Protein AF-0000000083156275 (afdb_homodimer)

Structure (mmCIF, N/CA/C/O backbone):
data_AF-0000000083156275-model_v1
#
loop_
_entity.id
_entity.type
_entity.pdbx_description
1 polymer 'Alpha/Beta hydrolase protein'
#
loop_
_atom_site.group_PDB
_atom_site.id
_atom_site.type_symbol
_atom_site.label_atom_id
_atom_site.label_alt_id
_atom_site.label_comp_id
_atom_site.label_asym_id
_atom_site.label_entity_id
_atom_site.label_seq_id
_atom_site.pdbx_PDB_ins_code
_atom_site.Cartn_x
_atom_site.Cartn_y
_atom_site.Cartn_z
_atom_site.occupancy
_atom_site.B_iso_or_equiv
_atom_site.auth_seq_id
_atom_site.auth_comp_id
_atom_site.auth_asym_id
_atom_site.auth_atom_id
_atom_site.pdbx_PDB_model_num
ATOM 1 N N . MET A 1 1 ? 0.358 -4.773 -23.562 1 89.56 1 MET A N 1
ATOM 2 C CA . MET A 1 1 ? 0.728 -6.105 -23.078 1 89.56 1 MET A CA 1
ATOM 3 C C . MET A 1 1 ? 0.754 -7.105 -24.234 1 89.56 1 MET A C 1
ATOM 5 O O . MET A 1 1 ? -0.113 -7.074 -25.109 1 89.56 1 MET A O 1
ATOM 9 N N . HIS A 1 2 ? 1.818 -7.973 -24.312 1 93.94 2 HIS A N 1
ATOM 10 C CA . HIS A 1 2 ? 1.884 -9.023 -25.312 1 93.94 2 HIS A CA 1
ATOM 11 C C . HIS A 1 2 ? 2.283 -10.359 -24.703 1 93.94 2 HIS A C 1
ATOM 13 O O . HIS A 1 2 ? 2.834 -10.398 -23.594 1 93.94 2 HIS A O 1
ATOM 19 N N . GLN A 1 3 ? 1.99 -11.406 -25.453 1 97.81 3 GLN A N 1
ATOM 20 C CA . GLN A 1 3 ? 2.373 -12.75 -25.031 1 97.81 3 GLN A CA 1
ATOM 21 C C . GLN A 1 3 ? 3.822 -13.055 -25.406 1 97.81 3 GLN A C 1
ATOM 23 O O . GLN A 1 3 ? 4.348 -12.5 -26.375 1 97.81 3 GLN A O 1
ATOM 28 N N . PHE A 1 4 ? 4.473 -13.836 -24.609 1 98.31 4 PHE A N 1
ATOM 29 C CA . PHE A 1 4 ? 5.844 -14.219 -24.922 1 98.31 4 PHE A CA 1
ATOM 30 C C . PHE A 1 4 ? 6.023 -15.727 -24.781 1 98.31 4 PHE A C 1
ATOM 32 O O . PHE A 1 4 ? 5.188 -16.406 -24.188 1 98.31 4 PHE A O 1
ATOM 39 N N . SER A 1 5 ? 6.992 -16.266 -25.422 1 98.56 5 SER A N 1
ATOM 40 C CA . SER A 1 5 ? 7.531 -17.609 -25.281 1 98.56 5 SER A CA 1
ATOM 41 C C . SER A 1 5 ? 9.047 -17.578 -25.109 1 98.56 5 SER A C 1
ATOM 43 O O . SER A 1 5 ? 9.758 -17.031 -25.953 1 98.56 5 SER A O 1
ATOM 45 N N . LEU A 1 6 ? 9.508 -18.094 -24.062 1 98.5 6 LEU A N 1
ATOM 46 C CA . LEU A 1 6 ? 10.922 -18.062 -23.703 1 98.5 6 LEU A CA 1
ATOM 47 C C . LEU A 1 6 ? 11.484 -19.469 -23.562 1 98.5 6 LEU A C 1
ATOM 49 O O . LEU A 1 6 ? 10.906 -20.312 -22.875 1 98.5 6 LEU A O 1
ATOM 53 N N . GLY A 1 7 ? 12.539 -19.75 -24.266 1 98.5 7 GLY A N 1
ATOM 54 C CA . GLY A 1 7 ? 13.234 -21.016 -24.078 1 98.5 7 GLY A CA 1
ATOM 55 C C . GLY A 1 7 ? 14.023 -21.094 -22.781 1 98.5 7 GLY A C 1
ATOM 56 O O . GLY A 1 7 ? 14.703 -20.125 -22.406 1 98.5 7 GLY A O 1
ATOM 57 N N . LEU A 1 8 ? 13.875 -22.156 -22.109 1 98 8 LEU A N 1
ATOM 58 C CA . LEU A 1 8 ? 14.602 -22.375 -20.875 1 98 8 LEU A CA 1
ATOM 59 C C . LEU A 1 8 ? 15.664 -23.453 -21.047 1 98 8 LEU A C 1
ATOM 61 O O . LEU A 1 8 ? 15.672 -24.172 -22.047 1 98 8 LEU A O 1
ATOM 65 N N . GLU A 1 9 ? 16.578 -23.469 -20.047 1 92.69 9 GLU A N 1
ATOM 66 C CA . GLU A 1 9 ? 17.578 -24.531 -20.016 1 92.69 9 GLU A CA 1
ATOM 67 C C . GLU A 1 9 ? 16.906 -25.906 -20.031 1 92.69 9 GLU A C 1
ATOM 69 O O . GLU A 1 9 ? 15.875 -26.109 -19.375 1 92.69 9 GLU A O 1
ATOM 74 N N . GLY A 1 10 ? 17.453 -26.859 -20.781 1 91.88 10 GLY A N 1
ATOM 75 C CA . GLY A 1 10 ? 16.938 -28.219 -20.844 1 91.88 10 GLY A CA 1
ATOM 76 C C . GLY A 1 10 ? 15.844 -28.406 -21.875 1 91.88 10 GLY A C 1
ATOM 77 O O . GLY A 1 10 ? 15.102 -29.391 -21.828 1 91.88 10 GLY A O 1
ATOM 78 N N . GLY A 1 11 ? 15.609 -27.438 -22.703 1 94.12 11 GLY A N 1
ATOM 79 C CA . GLY A 1 11 ? 14.656 -27.547 -23.797 1 94.12 11 GLY A CA 1
ATOM 80 C C . GLY A 1 11 ? 13.227 -27.266 -23.391 1 94.12 11 GLY A C 1
ATOM 81 O O . GLY A 1 11 ? 12.289 -27.578 -24.125 1 94.12 11 GLY A O 1
ATOM 82 N N . ARG A 1 12 ? 13.047 -26.703 -22.234 1 97.19 12 ARG A N 1
ATOM 83 C CA . ARG A 1 12 ? 11.719 -26.344 -21.75 1 97.19 12 ARG A CA 1
ATOM 84 C C . ARG A 1 12 ? 11.336 -24.938 -22.188 1 97.19 12 ARG A C 1
ATOM 86 O O . ARG A 1 12 ? 12.18 -24.172 -22.656 1 97.19 12 ARG A O 1
ATOM 93 N N . LYS A 1 13 ? 10.047 -24.75 -22.141 1 98.44 13 LYS A N 1
ATOM 94 C CA . LYS A 1 13 ? 9.508 -23.469 -22.578 1 98.44 13 LYS A CA 1
ATOM 95 C C . LYS A 1 13 ? 8.695 -22.797 -21.469 1 98.44 13 LYS A C 1
ATOM 97 O O . LYS A 1 13 ? 8.039 -23.484 -20.688 1 98.44 13 LYS A O 1
ATOM 102 N N . LEU A 1 14 ? 8.766 -21.469 -21.438 1 98.81 14 LEU A N 1
ATOM 103 C CA . LEU A 1 14 ? 7.949 -20.656 -20.547 1 98.81 14 LEU A CA 1
ATOM 104 C C . LEU A 1 14 ? 7.137 -19.641 -21.344 1 98.81 14 LEU A C 1
ATOM 106 O O . LEU A 1 14 ? 7.695 -18.875 -22.141 1 98.81 14 LEU A O 1
ATOM 110 N N . THR A 1 15 ? 5.863 -19.641 -21.125 1 98.88 15 THR A N 1
ATOM 111 C CA . THR A 1 15 ? 5.008 -18.656 -21.766 1 98.88 15 THR A CA 1
ATOM 112 C C . THR A 1 15 ? 4.402 -17.703 -20.734 1 98.88 15 THR A C 1
ATOM 114 O O . THR A 1 15 ? 4.488 -17.953 -19.531 1 98.88 15 THR A O 1
ATOM 117 N N . GLY A 1 16 ? 3.859 -16.641 -21.172 1 98.81 16 GLY A N 1
ATOM 118 C CA . GLY A 1 16 ? 3.225 -15.664 -20.297 1 98.81 16 GLY A CA 1
ATOM 119 C C . GLY A 1 16 ? 2.875 -14.375 -21.031 1 98.81 16 GLY A C 1
ATOM 120 O O . GLY A 1 16 ? 2.705 -14.367 -22.25 1 98.81 16 GLY A O 1
ATOM 121 N N . ARG A 1 17 ? 2.615 -13.398 -20.25 1 98.75 17 ARG A N 1
ATOM 122 C CA . ARG A 1 17 ? 2.295 -12.055 -20.719 1 98.75 17 ARG A CA 1
ATOM 123 C C . ARG A 1 17 ? 3.324 -11.047 -20.234 1 98.75 17 ARG A C 1
ATOM 125 O O . ARG A 1 17 ? 3.84 -11.172 -19.125 1 98.75 17 ARG A O 1
ATOM 132 N N . LEU A 1 18 ? 3.613 -10.055 -21.125 1 98.5 18 LEU A N 1
ATOM 133 C CA . LEU A 1 18 ? 4.66 -9.078 -20.844 1 98.5 18 LEU A CA 1
ATOM 134 C C . LEU A 1 18 ? 4.23 -7.676 -21.266 1 98.5 18 LEU A C 1
ATOM 136 O O . LEU A 1 18 ? 3.613 -7.504 -22.328 1 98.5 18 LEU A O 1
ATOM 140 N N . SER A 1 19 ? 4.48 -6.715 -20.438 1 98.19 19 SER A N 1
ATOM 141 C CA . SER A 1 19 ? 4.398 -5.305 -20.797 1 98.19 19 SER A CA 1
ATOM 142 C C . SER A 1 19 ? 5.625 -4.539 -20.312 1 98.19 19 SER A C 1
ATOM 144 O O . SER A 1 19 ? 5.902 -4.496 -19.125 1 98.19 19 SER A O 1
ATOM 146 N N . ILE A 1 20 ? 6.367 -3.992 -21.203 1 96.62 20 ILE A N 1
ATOM 147 C CA . ILE A 1 20 ? 7.461 -3.066 -20.922 1 96.62 20 ILE A CA 1
ATOM 148 C C . ILE A 1 20 ? 7.109 -1.678 -21.453 1 96.62 20 ILE A C 1
ATOM 150 O O . ILE A 1 20 ? 7.051 -1.465 -22.672 1 96.62 20 ILE A O 1
ATOM 154 N N . PRO A 1 21 ? 6.828 -0.813 -20.5 1 92.75 21 PRO A N 1
ATOM 155 C CA . PRO A 1 21 ? 6.445 0.525 -20.953 1 92.75 21 PRO A CA 1
ATOM 156 C C . PRO A 1 21 ? 7.547 1.207 -21.766 1 92.75 21 PRO A C 1
ATOM 158 O O . PRO A 1 21 ? 8.734 0.97 -21.531 1 92.75 21 PRO A O 1
ATOM 161 N N . ASN A 1 22 ? 7.051 1.951 -22.766 1 82.31 22 ASN A N 1
ATOM 162 C CA . ASN A 1 22 ? 8 2.73 -23.547 1 82.31 22 ASN A CA 1
ATOM 163 C C . ASN A 1 22 ? 8.633 3.842 -22.719 1 82.31 22 ASN A C 1
ATOM 165 O O . ASN A 1 22 ? 7.969 4.449 -21.875 1 82.31 22 ASN A O 1
ATOM 169 N N . LYS A 1 23 ? 9.883 3.816 -22.625 1 64.69 23 LYS A N 1
ATOM 170 C CA . LYS A 1 23 ? 10.531 4.879 -21.859 1 64.69 23 LYS A CA 1
ATOM 171 C C . LYS A 1 23 ? 10.062 6.254 -22.328 1 64.69 23 LYS A C 1
ATOM 173 O O . LYS A 1 23 ? 10.023 6.531 -23.531 1 64.69 23 LYS A O 1
ATOM 178 N N . PRO A 1 24 ? 9.344 6.949 -21.359 1 56 24 PRO A N 1
ATOM 179 C CA . PRO A 1 24 ? 9.023 8.305 -21.812 1 56 24 PRO A CA 1
ATOM 180 C C . PRO A 1 24 ? 10.25 9.062 -22.344 1 56 24 PRO A C 1
ATOM 182 O O . PRO A 1 24 ? 11.375 8.797 -21.906 1 56 24 PRO A O 1
ATOM 185 N N . GLN A 1 25 ? 10.133 9.648 -23.625 1 45.44 25 GLN A N 1
ATOM 186 C CA . GLN A 1 25 ? 11.172 10.484 -24.203 1 45.44 25 GLN A CA 1
ATOM 187 C C . GLN A 1 25 ? 11.789 11.406 -23.156 1 45.44 25 GLN A C 1
ATOM 189 O O . GLN A 1 25 ? 12.859 11.977 -23.375 1 45.44 25 GLN A O 1
ATOM 194 N N . ILE A 1 26 ? 10.891 12.07 -22.438 1 42.72 26 ILE A N 1
ATOM 195 C CA . ILE A 1 26 ? 11.461 13.078 -21.547 1 42.72 26 ILE A CA 1
ATOM 196 C C . ILE A 1 26 ? 12.242 12.391 -20.438 1 42.72 26 ILE A C 1
ATOM 198 O O . ILE A 1 26 ? 11.789 11.391 -19.875 1 42.72 26 ILE A O 1
ATOM 202 N N . SER A 1 27 ? 13.492 12.609 -20.438 1 42.56 27 SER A N 1
ATOM 203 C CA . SER A 1 27 ? 14.523 12.219 -19.469 1 42.56 27 SER A CA 1
ATOM 204 C C . SER A 1 27 ? 13.961 12.164 -18.062 1 42.56 27 SER A C 1
ATOM 206 O O . SER A 1 27 ? 14.438 12.875 -17.172 1 42.56 27 SER A O 1
ATOM 208 N N . VAL A 1 28 ? 12.68 12.305 -17.953 1 43 28 VAL A N 1
ATOM 209 C CA . VAL A 1 28 ? 12.375 12.398 -16.531 1 43 28 VAL A CA 1
ATOM 210 C C . VAL A 1 28 ? 13.07 11.273 -15.773 1 43 28 VAL A C 1
ATOM 212 O O . VAL A 1 28 ? 13.484 10.281 -16.375 1 43 28 VAL A O 1
ATOM 215 N N . SER A 1 29 ? 12.703 11.094 -14.375 1 50.78 29 SER A N 1
ATOM 216 C CA . SER A 1 29 ? 13.406 10.664 -13.164 1 50.78 29 SER A CA 1
ATOM 217 C C . SER A 1 29 ? 13.711 9.172 -13.203 1 50.78 29 SER A C 1
ATOM 219 O O . SER A 1 29 ? 12.852 8.367 -13.57 1 50.78 29 SER A O 1
ATOM 221 N N . SER A 1 30 ? 14.945 8.828 -13.641 1 68.62 30 SER A N 1
ATOM 222 C CA . SER A 1 30 ? 15.945 7.773 -13.531 1 68.62 30 SER A CA 1
ATOM 223 C C . SER A 1 30 ? 15.789 6.988 -12.234 1 68.62 30 SER A C 1
ATOM 225 O O . SER A 1 30 ? 16.766 6.457 -11.703 1 68.62 30 SER A O 1
ATOM 227 N N . LEU A 1 31 ? 14.586 7.059 -11.703 1 85.75 31 LEU A N 1
ATOM 228 C CA . LEU A 1 31 ? 14.523 6.285 -10.461 1 85.75 31 LEU A CA 1
ATOM 229 C C . LEU A 1 31 ? 14.453 4.793 -10.766 1 85.75 31 LEU A C 1
ATOM 231 O O . LEU A 1 31 ? 13.867 4.383 -11.766 1 85.75 31 LEU A O 1
ATOM 235 N N . PRO A 1 32 ? 15.117 4.062 -9.992 1 93.62 32 PRO A N 1
ATOM 236 C CA . PRO A 1 32 ? 15.078 2.611 -10.188 1 93.62 32 PRO A CA 1
ATOM 237 C C . PRO A 1 32 ? 13.656 2.051 -10.164 1 93.62 32 PRO A C 1
ATOM 239 O O . PRO A 1 32 ? 12.828 2.5 -9.375 1 93.62 32 PRO A O 1
ATOM 242 N N . LEU A 1 33 ? 13.406 1.181 -11.109 1 94.5 33 LEU A N 1
ATOM 243 C CA . LEU A 1 33 ? 12.094 0.558 -11.195 1 94.5 33 LEU A CA 1
ATOM 244 C C . LEU A 1 33 ? 12.203 -0.958 -11.086 1 94.5 33 LEU A C 1
ATOM 246 O O . LEU A 1 33 ? 13.219 -1.543 -11.461 1 94.5 33 LEU A O 1
ATOM 250 N N . PRO A 1 34 ? 11.18 -1.576 -10.555 1 98 34 PRO A N 1
ATOM 251 C CA . PRO A 1 34 ? 11.148 -3.039 -10.469 1 98 34 PRO A CA 1
ATOM 252 C C . PRO A 1 34 ? 10.625 -3.691 -11.75 1 98 34 PRO A C 1
ATOM 254 O O . PRO A 1 34 ? 9.82 -3.094 -12.469 1 98 34 PRO A O 1
ATOM 257 N N . LEU A 1 35 ? 11.141 -4.871 -12.039 1 98.75 35 LEU A N 1
ATOM 258 C CA . LEU A 1 35 ? 10.414 -5.828 -12.867 1 98.75 35 LEU A CA 1
ATOM 259 C C . LEU A 1 35 ? 9.5 -6.703 -12.016 1 98.75 35 LEU A C 1
ATOM 261 O O . LEU A 1 35 ? 9.984 -7.48 -11.188 1 98.75 35 LEU A O 1
ATOM 265 N N . VAL A 1 36 ? 8.211 -6.59 -12.188 1 98.94 36 VAL A N 1
ATOM 266 C CA . VAL A 1 36 ? 7.266 -7.34 -11.375 1 98.94 36 VAL A CA 1
ATOM 267 C C . VAL A 1 36 ? 6.902 -8.648 -12.07 1 98.94 36 VAL A C 1
ATOM 269 O O . VAL A 1 36 ? 6.441 -8.641 -13.219 1 98.94 36 VAL A O 1
ATOM 272 N N . ILE A 1 37 ? 7.18 -9.742 -11.375 1 99 37 ILE A N 1
ATOM 273 C CA . ILE A 1 37 ? 6.848 -11.07 -11.883 1 99 37 ILE A CA 1
ATOM 274 C C . ILE A 1 37 ? 5.586 -11.586 -11.188 1 99 37 ILE A C 1
ATOM 276 O O . ILE A 1 37 ? 5.605 -11.883 -9.992 1 99 37 ILE A O 1
ATOM 280 N N . CYS A 1 38 ? 4.531 -11.75 -11.992 1 98.94 38 CYS A N 1
ATOM 281 C CA . CYS A 1 38 ? 3.26 -12.227 -11.469 1 98.94 38 CYS A CA 1
ATOM 282 C C . CYS A 1 38 ? 3.131 -13.742 -11.633 1 98.94 38 CYS A C 1
ATOM 284 O O . CYS A 1 38 ? 3.338 -14.273 -12.719 1 98.94 38 CYS A O 1
ATOM 286 N N . ILE A 1 39 ? 2.811 -14.383 -10.5 1 98.94 39 ILE A N 1
ATOM 287 C CA . ILE A 1 39 ? 2.676 -15.836 -10.461 1 98.94 39 ILE A CA 1
ATOM 288 C C . ILE A 1 39 ? 1.268 -16.203 -10 1 98.94 39 ILE A C 1
ATOM 290 O O . ILE A 1 39 ? 0.899 -15.961 -8.852 1 98.94 39 ILE A O 1
ATOM 294 N N . HIS A 1 40 ? 0.497 -16.844 -10.906 1 98.88 40 HIS A N 1
ATOM 295 C CA . HIS A 1 40 ? -0.91 -17.125 -10.656 1 98.88 40 HIS A CA 1
ATOM 296 C C . HIS A 1 40 ? -1.067 -18.375 -9.781 1 98.88 40 HIS A C 1
ATOM 298 O O . HIS A 1 40 ? -0.122 -19.141 -9.617 1 98.88 40 HIS A O 1
ATOM 304 N N . GLY A 1 41 ? -2.277 -18.531 -9.203 1 98.5 41 GLY A N 1
ATOM 305 C CA . GLY A 1 41 ? -2.637 -19.688 -8.398 1 98.5 41 GLY A CA 1
ATOM 306 C C . GLY A 1 41 ? -3.184 -20.844 -9.211 1 98.5 41 GLY A C 1
ATOM 307 O O . GLY A 1 41 ? -3.035 -20.875 -10.438 1 98.5 41 GLY A O 1
ATOM 308 N N . GLY A 1 42 ? -3.758 -21.828 -8.5 1 97.62 42 GLY A N 1
ATOM 309 C CA . GLY A 1 42 ? -4.328 -22.984 -9.172 1 97.62 42 GLY A CA 1
ATOM 310 C C . GLY A 1 42 ? -5.531 -22.641 -10.031 1 97.62 42 GLY A C 1
ATOM 311 O O . GLY A 1 42 ? -6.324 -21.781 -9.68 1 97.62 42 GLY A O 1
ATOM 312 N N . SER A 1 43 ? -5.617 -23.312 -11.086 1 97.5 43 SER A N 1
ATOM 313 C CA . SER A 1 43 ? -6.762 -23.297 -11.992 1 97.5 43 SER A CA 1
ATOM 314 C C . SER A 1 43 ? -6.789 -22.016 -12.828 1 97.5 43 SER A C 1
ATOM 316 O O . SER A 1 43 ? -7.805 -21.688 -13.438 1 97.5 43 SER A O 1
ATOM 318 N N . TYR A 1 44 ? -5.719 -21.219 -12.758 1 98.44 44 TYR A N 1
ATOM 319 C CA . TYR A 1 44 ? -5.586 -20.016 -13.586 1 98.44 44 TYR A CA 1
ATOM 320 C C . TYR A 1 44 ? -4.301 -20.062 -14.398 1 98.44 44 TYR A C 1
ATOM 322 O O . TYR A 1 44 ? -3.553 -21.031 -14.344 1 98.44 44 TYR A O 1
ATOM 330 N N . ASP A 1 45 ? -4.105 -19.109 -15.281 1 98.56 45 ASP A N 1
ATOM 331 C CA . ASP A 1 45 ? -2.852 -18.828 -15.969 1 98.56 45 ASP A CA 1
ATOM 332 C C . ASP A 1 45 ? -2.555 -17.328 -15.961 1 98.56 45 ASP A C 1
ATOM 334 O O . ASP A 1 45 ? -3.105 -16.578 -15.148 1 98.56 45 ASP A O 1
ATOM 338 N N . SER A 1 46 ? -1.631 -16.891 -16.812 1 98.81 46 SER A N 1
ATOM 339 C CA . SER A 1 46 ? -1.19 -15.508 -16.797 1 98.81 46 SER A CA 1
ATOM 340 C C . SER A 1 46 ? -2.357 -14.555 -17.016 1 98.81 46 SER A C 1
ATOM 342 O O . SER A 1 46 ? -2.283 -13.375 -16.656 1 98.81 46 SER A O 1
ATOM 344 N N . GLU A 1 47 ? -3.443 -14.984 -17.547 1 98.44 47 GLU A N 1
ATOM 345 C CA . GLU A 1 47 ? -4.617 -14.156 -17.812 1 98.44 47 GLU A CA 1
ATOM 346 C C . GLU A 1 47 ? -5.266 -13.695 -16.516 1 98.44 47 GLU A C 1
ATOM 348 O O . GLU A 1 47 ? -6.012 -12.711 -16.5 1 98.44 47 GLU A O 1
ATOM 353 N N . TYR A 1 48 ? -5.02 -14.398 -15.43 1 98.62 48 TYR A N 1
ATOM 354 C CA . TYR A 1 48 ? -5.508 -14.016 -14.109 1 98.62 48 TYR A CA 1
ATOM 355 C C . TYR A 1 48 ? -5.152 -12.562 -13.797 1 98.62 48 TYR A C 1
ATOM 357 O O . TYR A 1 48 ? -5.906 -11.867 -13.117 1 98.62 48 TYR A O 1
ATOM 365 N N . PHE A 1 49 ? -4.062 -12.07 -14.367 1 98.75 49 PHE A N 1
ATOM 366 C CA . PHE A 1 49 ? -3.574 -10.727 -14.078 1 98.75 49 PHE A CA 1
ATOM 367 C C . PHE A 1 49 ? -3.963 -9.75 -15.18 1 98.75 49 PHE A C 1
ATOM 369 O O . PHE A 1 49 ? -3.492 -8.617 -15.203 1 98.75 49 PHE A O 1
ATOM 376 N N . ASP A 1 50 ? -4.762 -10.227 -16.156 1 98.12 50 ASP A N 1
ATOM 377 C CA . ASP A 1 50 ? -5.172 -9.43 -17.297 1 98.12 50 ASP A CA 1
ATOM 378 C C . ASP A 1 50 ? -6.566 -9.828 -17.781 1 98.12 50 ASP A C 1
ATOM 380 O O . ASP A 1 50 ? -6.746 -10.18 -18.953 1 98.12 50 ASP A O 1
ATOM 384 N N . ILE A 1 51 ? -7.547 -9.672 -16.984 1 97.38 51 ILE A N 1
ATOM 385 C CA . ILE A 1 51 ? -8.891 -10.18 -17.25 1 97.38 51 ILE A CA 1
ATOM 386 C C . ILE A 1 51 ? -9.633 -9.211 -18.172 1 97.38 51 ILE A C 1
ATOM 388 O O . ILE A 1 51 ? -10.172 -9.625 -19.203 1 97.38 51 ILE A O 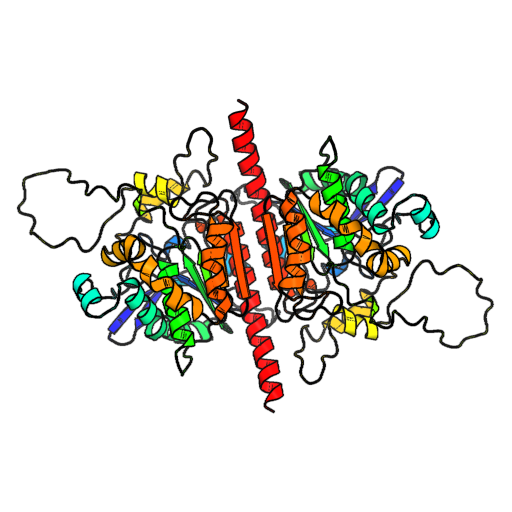1
ATOM 392 N N . ASP A 1 52 ? -9.695 -7.992 -17.844 1 95.69 52 ASP A N 1
ATOM 393 C CA . ASP A 1 52 ? -10.242 -6.871 -18.609 1 95.69 52 ASP A CA 1
ATOM 394 C C . ASP A 1 52 ? -9.594 -5.555 -18.188 1 95.69 52 ASP A C 1
ATOM 396 O O . ASP A 1 52 ? -8.734 -5.539 -17.297 1 95.69 52 ASP A O 1
ATOM 400 N N . PRO A 1 53 ? -9.867 -4.508 -18.781 1 92.19 53 PRO A N 1
ATOM 401 C CA . PRO A 1 53 ? -9.133 -3.268 -18.5 1 92.19 53 PRO A CA 1
ATOM 402 C C . PRO A 1 53 ? -9.234 -2.846 -17.031 1 92.19 53 PRO A C 1
ATOM 404 O O . PRO A 1 53 ? -8.297 -2.236 -16.5 1 92.19 53 PRO A O 1
ATOM 407 N N . GLN A 1 54 ? -10.32 -3.156 -16.359 1 91.94 54 GLN A N 1
ATOM 408 C CA . GLN A 1 54 ? -10.5 -2.799 -14.961 1 91.94 54 GLN A CA 1
ATOM 409 C C . GLN A 1 54 ? -9.742 -3.76 -14.047 1 91.94 54 GLN A C 1
ATOM 411 O O . GLN A 1 54 ? -9.406 -3.412 -12.914 1 91.94 54 GLN A O 1
ATOM 416 N N . HIS A 1 55 ? -9.57 -4.953 -14.555 1 95.88 55 HIS A N 1
ATOM 417 C CA . HIS A 1 55 ? -8.938 -6.016 -13.773 1 95.88 55 HIS A CA 1
ATOM 418 C C . HIS A 1 55 ? -7.633 -6.469 -14.414 1 95.88 55 HIS A C 1
ATOM 420 O O . HIS A 1 55 ? -7.453 -7.66 -14.688 1 95.88 55 HIS A O 1
ATOM 426 N N . SER A 1 56 ? -6.754 -5.484 -14.648 1 97.88 56 SER A N 1
ATOM 427 C CA . SER A 1 56 ? -5.48 -5.801 -15.281 1 97.88 56 SER A CA 1
ATOM 428 C C . SER A 1 56 ? -4.332 -5.047 -14.617 1 97.88 56 SER A C 1
ATOM 430 O O . SER A 1 56 ? -4.344 -3.816 -14.555 1 97.88 56 SER A O 1
ATOM 432 N N . ILE A 1 57 ? -3.32 -5.773 -14.195 1 98.5 57 ILE A N 1
ATOM 433 C CA . ILE A 1 57 ? -2.135 -5.145 -13.625 1 98.5 57 ILE A CA 1
ATOM 434 C C . ILE A 1 57 ? -1.351 -4.434 -14.727 1 98.5 57 ILE A C 1
ATOM 436 O O . ILE A 1 57 ? -0.594 -3.498 -14.453 1 98.5 57 ILE A O 1
ATOM 440 N N . PHE A 1 58 ? -1.512 -4.816 -15.969 1 98.25 58 PHE A N 1
ATOM 441 C CA . PHE A 1 58 ? -0.756 -4.262 -17.078 1 98.25 58 PHE A CA 1
ATOM 442 C C . PHE A 1 58 ? -1.202 -2.834 -17.375 1 98.25 58 PHE A C 1
ATOM 444 O O . PHE A 1 58 ? -0.395 -1.999 -17.797 1 98.25 58 PHE A O 1
ATOM 451 N N . VAL A 1 59 ? -2.467 -2.582 -17.172 1 96.44 59 VAL A N 1
ATOM 452 C CA . VAL A 1 59 ? -2.965 -1.221 -17.328 1 96.44 59 VAL A CA 1
ATOM 453 C C . VAL A 1 59 ? -2.281 -0.292 -16.328 1 96.44 59 VAL A C 1
ATOM 455 O O . VAL A 1 59 ? -1.801 0.782 -16.703 1 96.44 59 VAL A O 1
ATOM 458 N N . LEU A 1 60 ? -2.191 -0.722 -15.094 1 96.25 60 LEU A N 1
ATOM 459 C CA . LEU A 1 60 ? -1.532 0.069 -14.062 1 96.25 60 LEU A CA 1
ATOM 460 C C . LEU A 1 60 ? -0.033 0.162 -14.32 1 96.25 60 LEU A C 1
ATOM 462 O O . LEU A 1 60 ? 0.576 1.212 -14.102 1 96.25 60 LEU A O 1
ATOM 466 N N . GLY A 1 61 ? 0.542 -0.982 -14.734 1 96.56 61 GLY A N 1
ATOM 467 C CA . GLY A 1 61 ? 1.956 -0.97 -15.07 1 96.56 61 GLY A CA 1
ATOM 468 C C . GLY A 1 61 ? 2.309 0.053 -16.125 1 96.56 61 GLY A C 1
ATOM 469 O O . GLY A 1 61 ? 3.311 0.761 -16.016 1 96.56 61 GLY A O 1
ATOM 470 N N . GLU A 1 62 ? 1.495 0.118 -17.125 1 95.12 62 GLU A N 1
ATOM 471 C CA . GLU A 1 62 ? 1.711 1.095 -18.188 1 95.12 62 GLU A CA 1
ATOM 472 C C . GLU A 1 62 ? 1.567 2.521 -17.672 1 95.12 62 GLU A C 1
ATOM 474 O O . GLU A 1 62 ? 2.391 3.387 -17.969 1 95.12 62 GLU A O 1
ATOM 479 N N . LEU A 1 63 ? 0.529 2.719 -16.922 1 93.19 63 LEU A N 1
ATOM 480 C CA . LEU A 1 63 ? 0.241 4.035 -16.359 1 93.19 63 LEU A CA 1
ATOM 481 C C . LEU A 1 63 ? 1.388 4.512 -15.477 1 93.19 63 LEU A C 1
ATOM 483 O O . LEU A 1 63 ? 1.758 5.688 -15.516 1 93.19 63 LEU A O 1
ATOM 487 N N . LEU A 1 64 ? 1.956 3.602 -14.719 1 94.06 64 LEU A N 1
ATOM 488 C CA . LEU A 1 64 ? 2.973 3.949 -13.734 1 94.06 64 LEU A CA 1
ATOM 489 C C . LEU A 1 64 ? 4.371 3.697 -14.281 1 94.06 64 LEU A C 1
ATOM 491 O O . LEU A 1 64 ? 5.367 3.879 -13.57 1 94.06 64 LEU A O 1
ATOM 495 N N . GLN A 1 65 ? 4.48 3.232 -15.469 1 93.5 65 GLN A N 1
ATOM 496 C CA . GLN A 1 65 ? 5.734 2.953 -16.156 1 93.5 65 GLN A CA 1
ATOM 497 C C . GLN A 1 65 ? 6.52 1.849 -15.461 1 93.5 65 GLN A C 1
ATOM 499 O O . GLN A 1 65 ? 7.738 1.941 -15.312 1 93.5 65 GLN A O 1
ATOM 504 N N . ILE A 1 66 ? 5.84 0.851 -14.969 1 96.56 66 ILE A N 1
ATOM 505 C CA . ILE A 1 66 ? 6.441 -0.301 -14.305 1 96.56 66 ILE A CA 1
ATOM 506 C C . ILE A 1 66 ? 6.348 -1.525 -15.211 1 96.56 66 ILE A C 1
ATOM 508 O O . ILE A 1 66 ? 5.25 -1.946 -15.586 1 96.56 66 ILE A O 1
ATOM 512 N N . PRO A 1 67 ? 7.457 -2.127 -15.602 1 98 67 PRO A N 1
ATOM 513 C CA . PRO A 1 67 ? 7.395 -3.354 -16.406 1 98 67 PRO A CA 1
ATOM 514 C C . PRO A 1 67 ? 6.84 -4.539 -15.617 1 98 67 PRO A C 1
ATOM 516 O O . PRO A 1 67 ? 7.172 -4.719 -14.438 1 98 67 PRO A O 1
ATOM 519 N N . ILE A 1 68 ? 5.977 -5.324 -16.297 1 98.75 68 ILE A N 1
ATOM 520 C CA . ILE A 1 68 ? 5.281 -6.438 -15.656 1 98.75 68 ILE A CA 1
ATOM 521 C C . ILE A 1 68 ? 5.391 -7.684 -16.531 1 98.75 68 ILE A C 1
ATOM 523 O O . ILE A 1 68 ? 5.223 -7.609 -17.75 1 98.75 68 ILE A O 1
ATOM 527 N N . VAL A 1 69 ? 5.727 -8.789 -15.914 1 98.94 69 VAL A N 1
ATOM 528 C CA . VAL A 1 69 ? 5.656 -10.117 -16.516 1 98.94 69 VAL A CA 1
ATOM 529 C C . VAL A 1 69 ? 4.695 -11 -15.727 1 98.94 69 VAL A C 1
ATOM 531 O O . VAL A 1 69 ? 4.836 -11.148 -14.516 1 98.94 69 VAL A O 1
ATOM 534 N N . ALA A 1 70 ? 3.701 -11.516 -16.375 1 98.94 70 ALA A N 1
ATOM 535 C CA . ALA A 1 70 ? 2.873 -12.57 -15.797 1 98.94 70 ALA A CA 1
ATOM 536 C C . ALA A 1 70 ? 3.146 -13.914 -16.469 1 98.94 70 ALA A C 1
ATOM 538 O O . ALA A 1 70 ? 2.945 -14.062 -17.672 1 98.94 70 ALA A O 1
ATOM 539 N N . ILE A 1 71 ? 3.578 -14.844 -15.703 1 98.94 71 ILE A N 1
ATOM 540 C CA . ILE A 1 71 ? 3.979 -16.109 -16.328 1 98.94 71 ILE A CA 1
ATOM 541 C C . ILE A 1 71 ? 2.811 -17.094 -16.297 1 98.94 71 ILE A C 1
ATOM 543 O O . ILE A 1 71 ? 1.916 -16.969 -15.453 1 98.94 71 ILE A O 1
ATOM 547 N N . ASP A 1 72 ? 2.809 -17.953 -17.266 1 98.94 72 ASP A N 1
ATOM 548 C CA . ASP A 1 72 ? 2.121 -19.234 -17.078 1 98.94 72 ASP A CA 1
ATOM 549 C C . ASP A 1 72 ? 2.982 -20.219 -16.297 1 98.94 72 ASP A C 1
ATOM 551 O O . ASP A 1 72 ? 3.977 -20.734 -16.812 1 98.94 72 ASP A O 1
ATOM 555 N N . ARG A 1 73 ? 2.609 -20.469 -15.094 1 98.75 73 ARG A N 1
ATOM 556 C CA . ARG A 1 73 ? 3.404 -21.406 -14.305 1 98.75 73 ARG A CA 1
ATOM 557 C C . ARG A 1 73 ? 3.654 -22.703 -15.086 1 98.75 73 ARG A C 1
ATOM 559 O O . ARG A 1 73 ? 2.871 -23.062 -15.969 1 98.75 73 ARG A O 1
ATOM 566 N N . PRO A 1 74 ? 4.777 -23.359 -14.812 1 98.19 74 PRO A N 1
ATOM 567 C CA . PRO A 1 74 ? 5 -24.656 -15.461 1 98.19 74 PRO A CA 1
ATOM 568 C C . PRO A 1 74 ? 3.801 -25.594 -15.336 1 98.19 74 PRO A C 1
ATOM 570 O O . PRO A 1 74 ? 3.301 -25.812 -14.227 1 98.19 74 PRO A O 1
ATOM 573 N N . GLY A 1 75 ? 3.381 -26.078 -16.469 1 96.38 75 GLY A N 1
ATOM 574 C CA . GLY A 1 75 ? 2.211 -26.953 -16.484 1 96.38 75 GLY A CA 1
ATOM 575 C C . GLY A 1 75 ? 0.938 -26.219 -16.875 1 96.38 75 GLY A C 1
ATOM 576 O O . GLY A 1 75 ? -0.105 -26.844 -17.078 1 96.38 75 GLY A O 1
ATOM 577 N N . TYR A 1 76 ? 1.003 -24.922 -17 1 97.81 76 TYR A N 1
ATOM 578 C CA . TYR A 1 76 ? -0.121 -24.094 -17.422 1 97.81 76 TYR A CA 1
ATOM 579 C C . TYR A 1 76 ? 0.193 -23.375 -18.734 1 97.81 76 TYR A C 1
ATOM 581 O O . TYR A 1 76 ? 1.361 -23.156 -19.047 1 97.81 76 TYR A O 1
ATOM 589 N N . GLY A 1 77 ? -0.903 -23.031 -19.391 1 97 77 GLY A N 1
ATOM 590 C CA . GLY A 1 77 ? -0.708 -22.328 -20.641 1 97 77 GLY A CA 1
ATOM 591 C C . GLY A 1 77 ? 0.197 -23.062 -21.609 1 97 77 GLY A C 1
ATOM 592 O O . GLY A 1 77 ? 0.004 -24.25 -21.859 1 97 77 GLY A O 1
ATOM 593 N N . GLY A 1 78 ? 1.146 -22.391 -22.188 1 97.56 78 GLY A N 1
ATOM 594 C CA . GLY A 1 78 ? 2.094 -22.984 -23.109 1 97.56 78 GLY A CA 1
ATOM 595 C C . GLY A 1 78 ? 3.395 -23.391 -22.453 1 97.56 78 GLY A C 1
ATOM 596 O O . GLY A 1 78 ? 4.309 -23.891 -23.125 1 97.56 78 GLY A O 1
ATOM 597 N N . SER A 1 79 ? 3.469 -23.281 -21.156 1 98.62 79 SER A N 1
ATOM 598 C CA . SER A 1 79 ? 4.703 -23.609 -20.453 1 98.62 79 SER A CA 1
ATOM 599 C C . SER A 1 79 ? 4.875 -25.125 -20.312 1 98.62 79 SER A C 1
ATOM 601 O O . SER A 1 79 ? 3.904 -25.844 -20.062 1 98.62 79 SER A O 1
ATOM 603 N N . THR A 1 80 ? 6.086 -25.547 -20.453 1 98.12 80 THR A N 1
ATOM 604 C CA . THR A 1 80 ? 6.383 -26.953 -20.234 1 98.12 80 THR A CA 1
ATOM 605 C C . THR A 1 80 ? 6.137 -27.344 -18.781 1 98.12 80 THR A C 1
ATOM 607 O O . THR A 1 80 ? 6.539 -26.609 -17.875 1 98.12 80 THR A O 1
ATOM 610 N N . ALA A 1 81 ? 5.512 -28.453 -18.609 1 96.56 81 ALA A N 1
ATOM 611 C CA . ALA A 1 81 ? 5.133 -28.891 -17.266 1 96.56 81 ALA A CA 1
ATOM 612 C C . ALA A 1 81 ? 6.363 -29.25 -16.438 1 96.56 81 ALA A C 1
ATOM 614 O O . ALA A 1 81 ? 7.312 -29.844 -16.953 1 96.56 81 ALA A O 1
ATOM 615 N N . TYR A 1 82 ? 6.289 -28.859 -15.211 1 95.62 82 TYR A N 1
ATOM 616 C CA . TYR A 1 82 ? 7.25 -29.25 -14.188 1 95.62 82 TYR A CA 1
ATOM 617 C C . TYR A 1 82 ? 6.617 -29.203 -12.805 1 95.62 82 TYR A C 1
ATOM 619 O O . TYR A 1 82 ? 6.043 -28.188 -12.406 1 95.62 82 TYR A O 1
ATOM 627 N N . PRO A 1 83 ? 6.773 -30.203 -11.969 1 93.5 83 PRO A N 1
ATOM 628 C CA . PRO A 1 83 ? 7.375 -31.5 -12.312 1 93.5 83 PRO A CA 1
ATOM 629 C C . PRO A 1 83 ? 6.672 -32.188 -13.484 1 93.5 83 PRO A C 1
ATOM 631 O O . PRO A 1 83 ? 5.566 -31.781 -13.859 1 93.5 83 PRO A O 1
ATOM 634 N N . ASP A 1 84 ? 7.348 -33.125 -14.008 1 90.81 84 ASP A N 1
ATOM 635 C CA . ASP A 1 84 ? 6.781 -33.938 -15.094 1 90.81 84 ASP A CA 1
ATOM 636 C C . ASP A 1 84 ? 5.453 -34.562 -14.672 1 90.81 84 ASP A C 1
ATOM 638 O O . ASP A 1 84 ? 5.355 -35.156 -13.602 1 90.81 84 ASP A O 1
ATOM 642 N N . PRO A 1 85 ? 4.406 -34.375 -15.539 1 87.25 85 PRO A N 1
ATOM 643 C CA . PRO A 1 85 ? 3.08 -34.875 -15.18 1 87.25 85 PRO A CA 1
ATOM 644 C C . PRO A 1 85 ? 3.068 -36.406 -14.953 1 87.25 85 PRO A C 1
ATOM 646 O O . PRO A 1 85 ? 2.15 -36.906 -14.312 1 87.25 85 PRO A O 1
ATOM 649 N N . LYS A 1 86 ? 4.066 -37.031 -15.398 1 84.75 86 LYS A N 1
ATOM 650 C CA . LYS A 1 86 ? 4.156 -38.5 -15.234 1 84.75 86 LYS A CA 1
ATOM 651 C C . LYS A 1 86 ? 4.637 -38.875 -13.836 1 84.75 86 LYS A C 1
ATOM 653 O O . LYS A 1 86 ? 4.516 -40 -13.406 1 84.75 86 LYS A O 1
ATOM 658 N N . ILE A 1 87 ? 5.18 -37.906 -13.203 1 86.19 87 ILE A N 1
ATOM 659 C CA . ILE A 1 87 ? 5.66 -38.156 -11.852 1 86.19 87 ILE A CA 1
ATOM 660 C C . ILE A 1 87 ? 4.488 -38.125 -10.875 1 86.19 87 ILE A C 1
ATOM 662 O O . ILE A 1 87 ? 3.783 -37.125 -10.773 1 86.19 87 ILE A O 1
ATOM 666 N N . ARG A 1 88 ? 4.312 -39.219 -10.188 1 84.31 88 ARG A N 1
ATOM 667 C CA . ARG A 1 88 ? 3.219 -39.312 -9.227 1 84.31 88 ARG A CA 1
ATOM 668 C C . ARG A 1 88 ? 3.604 -38.688 -7.891 1 84.31 88 ARG A C 1
ATOM 670 O O . ARG A 1 88 ? 4.789 -38.562 -7.574 1 84.31 88 ARG A O 1
ATOM 677 N N . ASN A 1 89 ? 2.605 -38.281 -7.191 1 84.31 89 ASN A N 1
ATOM 678 C CA . ASN A 1 89 ? 2.828 -37.688 -5.883 1 84.31 89 ASN A CA 1
ATOM 679 C C . ASN A 1 89 ? 3.609 -38.594 -4.961 1 84.31 89 ASN A C 1
ATOM 681 O O . ASN A 1 89 ? 4.422 -38.156 -4.156 1 84.31 89 ASN A O 1
ATOM 685 N N . GLU A 1 90 ? 3.328 -39.844 -5.074 1 86.81 90 GLU A N 1
ATOM 686 C CA . GLU A 1 90 ? 4.031 -40.844 -4.27 1 86.81 90 GLU A CA 1
ATOM 687 C C . GLU A 1 90 ? 5.531 -40.844 -4.562 1 86.81 90 GLU A C 1
ATOM 689 O O . GLU A 1 90 ? 6.348 -41.062 -3.668 1 86.81 90 GLU A O 1
ATOM 694 N N . ASP A 1 91 ? 5.777 -40.625 -5.812 1 89.94 91 ASP A N 1
ATOM 695 C CA . ASP A 1 91 ? 7.18 -40.531 -6.207 1 89.94 91 ASP A CA 1
ATOM 696 C C . ASP A 1 91 ? 7.863 -39.312 -5.57 1 89.94 91 ASP A C 1
ATOM 698 O O . ASP A 1 91 ? 9 -39.438 -5.105 1 89.94 91 ASP A O 1
ATOM 702 N N . LEU A 1 92 ? 7.211 -38.25 -5.551 1 91.25 92 LEU A N 1
ATOM 703 C CA . LEU A 1 92 ? 7.734 -37.031 -4.918 1 91.25 92 LEU A CA 1
ATOM 704 C C . LEU A 1 92 ? 7.91 -37.25 -3.416 1 91.25 92 LEU A C 1
ATOM 706 O O . LEU A 1 92 ? 8.922 -36.844 -2.844 1 91.25 92 LEU A O 1
ATOM 710 N N . ASP A 1 93 ? 6.996 -37.906 -2.848 1 89.62 93 ASP A N 1
ATOM 711 C CA . ASP A 1 93 ? 7.062 -38.219 -1.42 1 89.62 93 ASP A CA 1
ATOM 712 C C . ASP A 1 93 ? 8.297 -39.062 -1.092 1 89.62 93 ASP A C 1
ATOM 714 O O . ASP A 1 93 ? 8.969 -38.812 -0.088 1 89.62 93 ASP A O 1
ATOM 718 N N . ARG A 1 94 ? 8.531 -40 -1.891 1 92.75 94 ARG A N 1
ATOM 719 C CA . ARG A 1 94 ? 9.688 -40.875 -1.693 1 92.75 94 ARG A CA 1
ATOM 720 C C . ARG A 1 94 ? 10.992 -40.094 -1.788 1 92.75 94 ARG A C 1
ATOM 722 O O . ARG A 1 94 ? 11.984 -40.469 -1.164 1 92.75 94 ARG A O 1
ATOM 729 N N . GLN A 1 95 ? 10.93 -39.094 -2.518 1 93 95 GLN A N 1
ATOM 730 C CA . GLN A 1 95 ? 12.109 -38.25 -2.695 1 93 95 GLN A CA 1
ATOM 731 C C . GLN A 1 95 ? 12.18 -37.156 -1.624 1 93 95 GLN A C 1
ATOM 733 O O . GLN A 1 95 ? 13.102 -36.344 -1.624 1 93 95 GLN A O 1
ATOM 738 N N . GLY A 1 96 ? 11.195 -37.094 -0.75 1 93.5 96 GLY A N 1
ATOM 739 C CA . GLY A 1 96 ? 11.195 -36.125 0.345 1 93.5 96 GLY A CA 1
ATOM 740 C C . GLY A 1 96 ? 10.852 -34.719 -0.096 1 93.5 96 GLY A C 1
ATOM 741 O O . GLY A 1 96 ? 11.359 -33.75 0.464 1 93.5 96 GLY A O 1
ATOM 742 N N . THR A 1 97 ? 10.109 -34.719 -1.187 1 96.31 97 THR A N 1
ATOM 743 C CA . THR A 1 97 ? 9.711 -33.438 -1.716 1 96.31 97 THR A CA 1
ATOM 744 C C . THR A 1 97 ? 8.234 -33.438 -2.102 1 96.31 97 THR A C 1
ATOM 746 O O . THR A 1 97 ? 7.535 -34.406 -1.884 1 96.31 97 THR A O 1
ATOM 749 N N . THR A 1 98 ? 7.68 -32.312 -2.379 1 96.31 98 THR A N 1
ATOM 750 C CA . THR A 1 98 ? 6.297 -32.156 -2.828 1 96.31 98 THR A CA 1
ATOM 751 C C . THR A 1 98 ? 6.238 -31.406 -4.156 1 96.31 98 THR A C 1
ATOM 753 O O . THR A 1 98 ? 7.258 -30.906 -4.641 1 96.31 98 THR A O 1
ATOM 756 N N . PHE A 1 99 ? 5.047 -31.391 -4.758 1 95.88 99 PHE A N 1
ATOM 757 C CA . PHE A 1 99 ? 4.836 -30.703 -6.027 1 95.88 99 PHE A CA 1
ATOM 758 C C . PHE A 1 99 ? 5.27 -29.25 -5.926 1 95.88 99 PHE A C 1
ATOM 760 O O . PHE A 1 99 ? 6.066 -28.766 -6.738 1 95.88 99 PHE A O 1
ATOM 767 N N . ALA A 1 100 ? 4.789 -28.531 -4.941 1 96.38 100 ALA A N 1
ATOM 768 C CA . ALA A 1 100 ? 5.066 -27.109 -4.781 1 96.38 100 ALA A CA 1
ATOM 769 C C . ALA A 1 100 ? 6.539 -26.875 -4.457 1 96.38 100 ALA A C 1
ATOM 771 O O . ALA A 1 100 ? 7.121 -25.875 -4.895 1 96.38 100 ALA A O 1
ATOM 772 N N . GLN A 1 101 ? 7.102 -27.75 -3.668 1 98.06 101 GLN A N 1
ATOM 773 C CA . GLN A 1 101 ? 8.531 -27.641 -3.383 1 98.06 101 GLN A CA 1
ATOM 774 C C . GLN A 1 101 ? 9.352 -27.734 -4.66 1 98.06 101 GLN A C 1
ATOM 776 O O . GLN A 1 101 ? 10.242 -26.922 -4.902 1 98.06 101 GLN A O 1
ATOM 781 N N . GLU A 1 102 ? 9.023 -28.734 -5.453 1 97.69 102 GLU A N 1
ATOM 782 C CA . GLU A 1 102 ? 9.758 -28.938 -6.699 1 97.69 102 GLU A CA 1
ATOM 783 C C . GLU A 1 102 ? 9.57 -27.75 -7.641 1 97.69 102 GLU A C 1
ATOM 785 O O . GLU A 1 102 ? 10.539 -27.25 -8.234 1 97.69 102 GLU A O 1
ATOM 790 N N . GLN A 1 103 ? 8.375 -27.344 -7.77 1 98.12 103 GLN A N 1
ATOM 791 C CA . GLN A 1 103 ? 8.133 -26.25 -8.703 1 98.12 103 GLN A CA 1
ATOM 792 C C . GLN A 1 103 ? 8.719 -24.938 -8.188 1 98.12 103 GLN A C 1
ATOM 794 O O . GLN A 1 103 ? 9.211 -24.109 -8.969 1 98.12 103 GLN A O 1
ATOM 799 N N . GLY A 1 104 ? 8.672 -24.672 -6.875 1 98.69 104 GLY A N 1
ATOM 800 C CA . GLY A 1 104 ? 9.312 -23.5 -6.297 1 98.69 104 GLY A CA 1
ATOM 801 C C . GLY A 1 104 ? 10.812 -23.469 -6.527 1 98.69 104 GLY A C 1
ATOM 802 O O . GLY A 1 104 ? 11.375 -22.438 -6.863 1 98.69 104 GLY A O 1
ATOM 803 N N . LYS A 1 105 ? 11.445 -24.609 -6.348 1 98.44 105 LYS A N 1
ATOM 804 C CA . LYS A 1 105 ? 12.875 -24.719 -6.609 1 98.44 105 LYS A CA 1
ATOM 805 C C . LYS A 1 105 ? 13.18 -24.484 -8.086 1 98.44 105 LYS A C 1
ATOM 807 O O . LYS A 1 105 ? 14.188 -23.875 -8.43 1 98.44 105 LYS A O 1
ATOM 812 N N . TYR A 1 106 ? 12.312 -25 -8.898 1 98.38 106 TYR A N 1
ATOM 813 C CA . TYR A 1 106 ? 12.461 -24.828 -10.336 1 98.38 106 TYR A CA 1
ATOM 814 C C . TYR A 1 106 ? 12.305 -23.359 -10.727 1 98.38 106 TYR A C 1
ATOM 816 O O . TYR A 1 106 ? 13.047 -22.844 -11.57 1 98.38 106 TYR A O 1
ATOM 824 N N . LEU A 1 107 ? 11.344 -22.672 -10.125 1 98.75 107 LEU A N 1
ATOM 825 C CA . LEU A 1 107 ? 11.203 -21.25 -10.336 1 98.75 107 LEU A CA 1
ATOM 826 C C . LEU A 1 107 ? 12.508 -20.516 -10.008 1 98.75 107 LEU A C 1
ATOM 828 O O . LEU A 1 107 ? 12.992 -19.719 -10.805 1 98.75 107 LEU A O 1
ATOM 832 N N . HIS A 1 108 ? 13.102 -20.812 -8.898 1 98.75 108 HIS A N 1
ATOM 833 C CA . HIS A 1 108 ? 14.312 -20.156 -8.438 1 98.75 108 HIS A CA 1
ATOM 834 C C . HIS A 1 108 ? 15.492 -20.453 -9.352 1 98.75 108 HIS A C 1
ATOM 836 O O . HIS A 1 108 ? 16.234 -19.547 -9.734 1 98.75 108 HIS A O 1
ATOM 842 N N . SER A 1 109 ? 15.664 -21.688 -9.703 1 98.31 109 SER A N 1
ATOM 843 C CA . SER A 1 109 ? 16.922 -22.125 -10.32 1 98.31 109 SER A CA 1
ATOM 844 C C . SER A 1 109 ? 16.906 -21.859 -11.82 1 98.31 109 SER A C 1
ATOM 846 O O . SER A 1 109 ? 17.953 -21.672 -12.43 1 98.31 109 SER A O 1
ATOM 848 N N . ILE A 1 110 ? 15.641 -21.812 -12.391 1 98.5 110 ILE A N 1
ATOM 849 C CA . ILE A 1 110 ? 15.602 -21.812 -13.852 1 98.5 110 ILE A CA 1
ATOM 850 C C . ILE A 1 110 ? 14.75 -20.641 -14.336 1 98.5 110 ILE A C 1
ATOM 852 O O . ILE A 1 110 ? 15.227 -19.781 -15.094 1 98.5 110 ILE A O 1
ATOM 856 N N . VAL A 1 111 ? 13.539 -20.516 -13.867 1 98.81 111 VAL A N 1
ATOM 857 C CA . VAL A 1 111 ? 12.547 -19.641 -14.469 1 98.81 111 VAL A CA 1
ATOM 858 C C . VAL A 1 111 ? 12.906 -18.172 -14.188 1 98.81 111 VAL A C 1
ATOM 860 O O . VAL A 1 111 ? 13.047 -17.375 -15.109 1 98.81 111 VAL A O 1
ATOM 863 N N . LEU A 1 112 ? 13.125 -17.875 -12.898 1 98.88 112 LEU A N 1
ATOM 864 C CA . LEU A 1 112 ? 13.352 -16.484 -12.516 1 98.88 112 LEU A CA 1
ATOM 865 C C . LEU A 1 112 ? 14.672 -15.969 -13.086 1 98.88 112 LEU A C 1
ATOM 867 O O . LEU A 1 112 ? 14.742 -14.844 -13.594 1 98.88 112 LEU A O 1
ATOM 871 N N . PRO A 1 113 ? 15.766 -16.766 -13.086 1 98.75 113 PRO A N 1
ATOM 872 C CA . PRO A 1 113 ? 17 -16.312 -13.742 1 98.75 113 PRO A CA 1
ATOM 873 C C . PRO A 1 113 ? 16.812 -16.078 -15.234 1 98.75 113 PRO A C 1
ATOM 875 O O . PRO A 1 113 ? 17.344 -15.109 -15.781 1 98.75 113 PRO A O 1
ATOM 878 N N . ALA A 1 114 ? 16.062 -16.938 -15.891 1 98.81 114 ALA A N 1
ATOM 879 C CA . ALA A 1 114 ? 15.828 -16.781 -17.328 1 98.81 114 ALA A CA 1
ATOM 880 C C . ALA A 1 114 ? 15.031 -15.523 -17.625 1 98.81 114 ALA A C 1
ATOM 882 O O . ALA A 1 114 ? 15.328 -14.812 -18.594 1 98.81 114 ALA A O 1
ATOM 883 N N . LEU A 1 115 ? 14.023 -15.289 -16.828 1 98.88 115 LEU A N 1
ATOM 884 C CA . LEU A 1 115 ? 13.211 -14.086 -17 1 98.88 115 LEU A CA 1
ATOM 885 C C . LEU A 1 115 ? 14.062 -12.828 -16.812 1 98.88 115 LEU A C 1
ATOM 887 O O . LEU A 1 115 ? 13.914 -11.867 -17.578 1 98.88 115 LEU A O 1
ATOM 891 N N . TRP A 1 116 ? 14.906 -12.844 -15.805 1 98.75 116 TRP A N 1
ATOM 892 C CA . TRP A 1 116 ? 15.75 -11.68 -15.562 1 98.75 116 TRP A CA 1
ATOM 893 C C . TRP A 1 116 ? 16.719 -11.469 -16.719 1 98.75 116 TRP A C 1
ATOM 895 O O . TRP A 1 116 ? 16.906 -10.344 -17.188 1 98.75 116 TRP A O 1
ATOM 905 N N . LYS A 1 117 ? 17.359 -12.523 -17.125 1 98.38 117 LYS A N 1
ATOM 906 C CA . LYS A 1 117 ? 18.297 -12.438 -18.234 1 98.38 117 LYS A CA 1
ATOM 907 C C . LYS A 1 117 ? 17.641 -11.852 -19.469 1 98.38 117 LYS A C 1
ATOM 909 O O . LYS A 1 117 ? 18.234 -11.031 -20.172 1 98.38 117 LYS A O 1
ATOM 914 N N . GLU A 1 118 ? 16.406 -12.234 -19.703 1 98.56 118 GLU A N 1
ATOM 915 C CA . GLU A 1 118 ? 15.727 -11.844 -20.922 1 98.56 118 GLU A CA 1
ATOM 916 C C . GLU A 1 118 ? 15.141 -10.438 -20.812 1 98.56 118 GLU A C 1
ATOM 918 O O . GLU A 1 118 ? 15.242 -9.641 -21.75 1 98.56 118 GLU A O 1
ATOM 923 N N . PHE A 1 119 ? 14.516 -10.125 -19.672 1 98.44 119 PHE A N 1
ATOM 924 C CA . PHE A 1 119 ? 13.656 -8.953 -19.641 1 98.44 119 PHE A CA 1
ATOM 925 C C . PHE A 1 119 ? 14.234 -7.887 -18.719 1 98.44 119 PHE A C 1
ATOM 927 O O . PHE A 1 119 ? 13.828 -6.723 -18.766 1 98.44 119 PHE A O 1
ATOM 934 N N . GLY A 1 120 ? 15.133 -8.242 -17.797 1 97.25 120 GLY A N 1
ATOM 935 C CA . GLY A 1 120 ? 15.727 -7.273 -16.891 1 97.25 120 GLY A CA 1
ATOM 936 C C . GLY A 1 120 ? 16.359 -6.09 -17.594 1 97.25 120 GLY A C 1
ATOM 937 O O . GLY A 1 120 ? 15.867 -4.961 -17.484 1 97.25 120 GLY A O 1
ATOM 938 N N . PRO A 1 121 ? 17.328 -6.355 -18.438 1 95.75 121 PRO A N 1
ATOM 939 C CA . PRO A 1 121 ? 18 -5.273 -19.156 1 95.75 121 PRO A CA 1
ATOM 940 C C . PRO A 1 121 ? 17.078 -4.562 -20.141 1 95.75 121 PRO A C 1
ATOM 942 O O . PRO A 1 121 ? 17.125 -3.338 -20.266 1 95.75 121 PRO A O 1
ATOM 945 N N . LYS A 1 122 ? 16.172 -5.355 -20.797 1 95.31 122 LYS A N 1
ATOM 946 C CA . LYS A 1 122 ? 15.273 -4.785 -21.781 1 95.31 122 LYS A CA 1
ATOM 947 C C . LYS A 1 122 ? 14.328 -3.768 -21.156 1 95.31 122 LYS A C 1
ATOM 949 O O . LYS A 1 122 ? 13.906 -2.811 -21.797 1 95.31 122 LYS A O 1
ATOM 954 N N . SER A 1 123 ? 14.023 -3.979 -19.891 1 95.69 123 SER A N 1
ATOM 955 C CA . SER A 1 123 ? 13.086 -3.105 -19.203 1 95.69 123 SER A CA 1
ATOM 956 C C . SER A 1 123 ? 13.805 -2.045 -18.391 1 95.69 123 SER A C 1
ATOM 958 O O . SER A 1 123 ? 13.172 -1.196 -17.766 1 95.69 123 SER A O 1
ATOM 960 N N . SER A 1 124 ? 15.117 -2.092 -18.281 1 93.69 124 SER A N 1
ATOM 961 C CA . SER A 1 124 ? 15.945 -1.214 -17.469 1 93.69 124 SER A CA 1
ATOM 962 C C . SER A 1 124 ? 15.578 -1.331 -15.992 1 93.69 124 SER A C 1
ATOM 964 O O . SER A 1 124 ? 15.727 -0.374 -15.227 1 93.69 124 SER A O 1
ATOM 966 N N . ALA A 1 125 ? 14.992 -2.441 -15.641 1 96.25 125 ALA A N 1
ATOM 967 C CA . ALA A 1 125 ? 14.641 -2.662 -14.242 1 96.25 125 ALA A CA 1
ATOM 968 C C . ALA A 1 125 ? 15.891 -2.838 -13.383 1 96.25 125 ALA A C 1
ATOM 970 O O . ALA A 1 125 ? 16.906 -3.357 -13.852 1 96.25 125 ALA A O 1
ATOM 971 N N . SER A 1 126 ? 15.727 -2.389 -12.117 1 96.56 126 SER A N 1
ATOM 972 C CA . SER A 1 126 ? 16.859 -2.461 -11.195 1 96.56 126 SER A CA 1
ATOM 973 C C . SER A 1 126 ? 16.781 -3.703 -10.312 1 96.56 126 SER A C 1
ATOM 975 O O . SER A 1 126 ? 17.781 -4.133 -9.734 1 96.56 126 SER A O 1
ATOM 977 N N . SER A 1 127 ? 15.602 -4.203 -10.188 1 98.25 127 SER A N 1
ATOM 978 C CA . SER A 1 127 ? 15.398 -5.383 -9.359 1 98.25 127 SER A CA 1
ATOM 979 C C . SER A 1 127 ? 14.148 -6.148 -9.773 1 98.25 127 SER A C 1
ATOM 981 O O . SER A 1 127 ? 13.445 -5.738 -10.695 1 98.25 127 SER A O 1
ATOM 983 N N . MET A 1 128 ? 13.977 -7.254 -9.164 1 98.75 128 MET A N 1
ATOM 984 C CA . MET A 1 128 ? 12.828 -8.117 -9.43 1 98.75 128 MET A CA 1
ATOM 985 C C . MET A 1 128 ? 11.938 -8.234 -8.203 1 98.75 128 MET A C 1
ATOM 987 O O . MET A 1 128 ? 12.438 -8.359 -7.078 1 98.75 128 MET A O 1
ATOM 991 N N . ILE A 1 129 ? 10.633 -8.141 -8.375 1 98.88 129 ILE A N 1
ATOM 992 C CA . ILE A 1 129 ? 9.625 -8.352 -7.344 1 98.88 129 ILE A CA 1
ATOM 993 C C . ILE A 1 129 ? 8.727 -9.523 -7.734 1 98.88 129 ILE A C 1
ATOM 995 O O . ILE A 1 129 ? 8.258 -9.602 -8.867 1 98.88 129 ILE A O 1
ATOM 999 N N . ILE A 1 130 ? 8.523 -10.438 -6.793 1 98.94 130 ILE A N 1
ATOM 1000 C CA . ILE A 1 130 ? 7.559 -11.5 -7.016 1 98.94 130 ILE A CA 1
ATOM 1001 C C . ILE A 1 130 ? 6.191 -11.078 -6.477 1 98.94 130 ILE A C 1
ATOM 1003 O O . ILE A 1 130 ? 6.086 -10.594 -5.348 1 98.94 130 ILE A O 1
ATOM 1007 N N . LEU A 1 131 ? 5.195 -11.141 -7.277 1 98.94 131 LEU A N 1
ATOM 1008 C CA . LEU A 1 131 ? 3.797 -10.992 -6.895 1 98.94 131 LEU A CA 1
ATOM 1009 C C . LEU A 1 131 ? 3.016 -12.266 -7.176 1 98.94 131 LEU A C 1
ATOM 1011 O O . LEU A 1 131 ? 2.654 -12.547 -8.32 1 98.94 131 LEU A O 1
ATOM 1015 N N . ALA A 1 132 ? 2.688 -13.023 -6.078 1 98.94 132 ALA A N 1
ATOM 1016 C CA . ALA A 1 132 ? 2.146 -14.367 -6.258 1 98.94 132 ALA A CA 1
ATOM 1017 C C . ALA A 1 132 ? 0.814 -14.523 -5.527 1 98.94 132 ALA A C 1
ATOM 1019 O O . ALA A 1 132 ? 0.625 -13.969 -4.441 1 98.94 132 ALA A O 1
ATOM 1020 N N . HIS A 1 133 ? -0.07 -15.266 -6.117 1 98.81 133 HIS A N 1
ATOM 1021 C CA . HIS A 1 133 ? -1.4 -15.484 -5.562 1 98.81 133 HIS A CA 1
ATOM 1022 C C . HIS A 1 133 ? -1.644 -16.969 -5.285 1 98.81 133 HIS A C 1
ATOM 1024 O O . HIS A 1 133 ? -1.34 -17.812 -6.125 1 98.81 133 HIS A O 1
ATOM 1030 N N . SER A 1 134 ? -2.252 -17.328 -4.102 1 98.06 134 SER A N 1
ATOM 1031 C CA . SER A 1 134 ? -2.748 -18.656 -3.762 1 98.06 134 SER A CA 1
ATOM 1032 C C . SER A 1 134 ? -1.658 -19.719 -3.928 1 98.06 134 SER A C 1
ATOM 1034 O O . SER A 1 134 ? -0.555 -19.562 -3.4 1 98.06 134 SER A O 1
ATOM 1036 N N . ILE A 1 135 ? -1.831 -20.75 -4.699 1 97.94 135 ILE A N 1
ATOM 1037 C CA . ILE A 1 135 ? -0.853 -21.828 -4.863 1 97.94 135 ILE A CA 1
ATOM 1038 C C . ILE A 1 135 ? 0.438 -21.25 -5.453 1 97.94 135 ILE A C 1
ATOM 1040 O O . ILE A 1 135 ? 1.532 -21.719 -5.129 1 97.94 135 ILE A O 1
ATOM 1044 N N . GLY A 1 136 ? 0.326 -20.219 -6.238 1 98.62 136 GLY A N 1
ATOM 1045 C CA . GLY A 1 136 ? 1.524 -19.531 -6.691 1 98.62 136 GLY A CA 1
ATOM 1046 C C . GLY A 1 136 ? 2.344 -18.953 -5.551 1 98.62 136 GLY A C 1
ATOM 1047 O O . GLY A 1 136 ? 3.566 -18.828 -5.652 1 98.62 136 GLY A O 1
ATOM 1048 N N . GLY A 1 137 ? 1.635 -18.516 -4.508 1 98.69 137 GLY A N 1
ATOM 1049 C CA . GLY A 1 137 ? 2.307 -18.031 -3.314 1 98.69 137 GLY A CA 1
ATOM 1050 C C . GLY A 1 137 ? 3.131 -19.094 -2.615 1 98.69 137 GLY A C 1
ATOM 1051 O O . GLY A 1 137 ? 4.211 -18.812 -2.094 1 98.69 137 GLY A O 1
ATOM 1052 N N . MET A 1 138 ? 2.652 -20.359 -2.611 1 97.94 138 MET A N 1
ATOM 1053 C CA . MET A 1 138 ? 3.422 -21.469 -2.059 1 97.94 138 MET A CA 1
ATOM 1054 C C . MET A 1 138 ? 4.758 -21.609 -2.773 1 97.94 138 MET A C 1
ATOM 1056 O O . MET A 1 138 ? 5.805 -21.703 -2.131 1 97.94 138 MET A O 1
ATOM 1060 N N . MET A 1 139 ? 4.668 -21.578 -4.02 1 98.5 139 MET A N 1
ATOM 1061 C CA . MET A 1 139 ? 5.867 -21.75 -4.836 1 98.5 139 MET A CA 1
ATOM 1062 C C . MET A 1 139 ? 6.805 -20.562 -4.668 1 98.5 139 MET A C 1
ATOM 1064 O O . MET A 1 139 ? 8.023 -20.734 -4.648 1 98.5 139 MET A O 1
ATOM 1068 N N . ALA A 1 140 ? 6.227 -19.391 -4.559 1 98.88 140 ALA A N 1
ATOM 1069 C CA . ALA A 1 140 ? 7.02 -18.188 -4.371 1 98.88 140 ALA A CA 1
ATOM 1070 C C . ALA A 1 140 ? 7.797 -18.234 -3.059 1 98.88 140 ALA A C 1
ATOM 1072 O O . ALA A 1 140 ? 8.953 -17.812 -3 1 98.88 140 ALA A O 1
ATOM 1073 N N . VAL A 1 141 ? 7.18 -18.719 -1.982 1 98.88 141 VAL A N 1
ATOM 1074 C CA . VAL A 1 141 ? 7.84 -18.844 -0.688 1 98.88 141 VAL A CA 1
ATOM 1075 C C . VAL A 1 141 ? 9.039 -19.781 -0.808 1 98.88 141 VAL A C 1
ATOM 1077 O O . VAL A 1 141 ? 10.133 -19.469 -0.331 1 98.88 141 VAL A O 1
ATOM 1080 N N . VAL A 1 142 ? 8.859 -20.891 -1.483 1 98.88 142 VAL A N 1
ATOM 1081 C CA . VAL A 1 142 ? 9.938 -21.844 -1.688 1 98.88 142 VAL A CA 1
ATOM 1082 C C . VAL A 1 142 ? 11.055 -21.203 -2.52 1 98.88 142 VAL A C 1
ATOM 1084 O O . VAL A 1 142 ? 12.234 -21.344 -2.197 1 98.88 142 VAL A O 1
ATOM 1087 N N . ALA A 1 143 ? 10.664 -20.484 -3.549 1 98.94 143 ALA A N 1
ATOM 1088 C CA . ALA A 1 143 ? 11.641 -19.844 -4.422 1 98.94 143 ALA A CA 1
ATOM 1089 C C . ALA A 1 143 ? 12.445 -18.797 -3.662 1 98.94 143 ALA A C 1
ATOM 1091 O O . ALA A 1 143 ? 13.672 -18.734 -3.799 1 98.94 143 ALA A O 1
ATOM 1092 N N . ALA A 1 144 ? 11.781 -18 -2.869 1 98.88 144 ALA A N 1
ATOM 1093 C CA . ALA A 1 144 ? 12.453 -16.938 -2.121 1 98.88 144 ALA A CA 1
ATOM 1094 C C . ALA A 1 144 ? 13.406 -17.531 -1.083 1 98.88 144 ALA A C 1
ATOM 1096 O O . ALA A 1 144 ? 14.508 -17 -0.869 1 98.88 144 ALA A O 1
ATOM 1097 N N . ALA A 1 145 ? 12.969 -18.578 -0.419 1 98.88 145 ALA A N 1
ATOM 1098 C CA . ALA A 1 145 ? 13.859 -19.281 0.515 1 98.88 145 ALA A CA 1
ATOM 1099 C C . ALA A 1 145 ? 15.086 -19.828 -0.201 1 98.88 145 ALA A C 1
ATOM 1101 O O . ALA A 1 145 ? 16.203 -19.703 0.293 1 98.88 145 ALA A O 1
ATOM 1102 N N . SER A 1 146 ? 14.836 -20.438 -1.352 1 98.81 146 SER A N 1
ATOM 1103 C CA . SER A 1 146 ? 15.93 -20.984 -2.152 1 98.81 146 SER A CA 1
ATOM 1104 C C . SER A 1 146 ? 16.891 -19.891 -2.604 1 98.81 146 SER A C 1
ATOM 1106 O O . SER A 1 146 ? 18.094 -20.094 -2.674 1 98.81 146 SER A O 1
ATOM 1108 N N . PHE A 1 147 ? 16.344 -18.766 -2.932 1 98.69 147 PHE A N 1
ATOM 1109 C CA . PHE A 1 147 ? 17.156 -17.609 -3.277 1 98.69 147 PHE A CA 1
ATOM 1110 C C . PHE A 1 147 ? 18.109 -17.25 -2.141 1 98.69 147 PHE A C 1
ATOM 1112 O O . PHE A 1 147 ? 19.281 -16.969 -2.375 1 98.69 147 PHE A O 1
ATOM 1119 N N . THR A 1 148 ? 17.609 -17.234 -0.94 1 98.31 148 THR A N 1
ATOM 1120 C CA . THR A 1 148 ? 18.406 -16.922 0.243 1 98.31 148 THR A CA 1
ATOM 1121 C C . THR A 1 148 ? 19.531 -17.922 0.425 1 98.31 148 THR A C 1
ATOM 1123 O O . THR A 1 148 ? 20.672 -17.547 0.706 1 98.31 148 THR A O 1
ATOM 1126 N N . ASP A 1 149 ? 19.234 -19.141 0.193 1 98 149 ASP A N 1
ATOM 1127 C CA . ASP A 1 149 ? 20.156 -20.234 0.465 1 98 149 ASP A CA 1
ATOM 1128 C C . ASP A 1 149 ? 21.25 -20.312 -0.6 1 98 149 ASP A C 1
ATOM 1130 O O . ASP A 1 149 ? 22.297 -20.938 -0.381 1 98 149 ASP A O 1
ATOM 1134 N N . ALA A 1 150 ? 20.922 -19.781 -1.719 1 97.31 150 ALA A N 1
ATOM 1135 C CA . ALA A 1 150 ? 21.844 -19.906 -2.844 1 97.31 150 ALA A CA 1
ATOM 1136 C C . ALA A 1 150 ? 23.109 -19.094 -2.607 1 97.31 150 ALA A C 1
ATOM 1138 O O . ALA A 1 150 ? 23.047 -17.969 -2.084 1 97.31 150 ALA A O 1
ATOM 1139 N N . ASN A 1 151 ? 24.172 -19.578 -2.963 1 93.81 151 ASN A N 1
ATOM 1140 C CA . ASN A 1 151 ? 25.469 -18.891 -2.842 1 93.81 151 ASN A CA 1
ATOM 1141 C C . ASN A 1 151 ? 25.594 -17.766 -3.852 1 93.81 151 ASN A C 1
ATOM 1143 O O . ASN A 1 151 ? 26.125 -16.688 -3.531 1 93.81 151 ASN A O 1
ATOM 1147 N N . THR A 1 152 ? 25.141 -18.031 -5.008 1 92.25 152 THR A N 1
ATOM 1148 C CA . THR A 1 152 ? 25.188 -17.047 -6.078 1 92.25 152 THR A CA 1
ATOM 1149 C C . THR A 1 152 ? 23.781 -16.562 -6.441 1 92.25 152 THR A C 1
ATOM 1151 O O . THR A 1 152 ? 22.906 -17.391 -6.715 1 92.25 152 THR A O 1
ATOM 1154 N N . LYS A 1 153 ? 23.688 -15.266 -6.457 1 95.12 153 LYS A N 1
ATOM 1155 C CA . LYS A 1 153 ? 22.406 -14.688 -6.859 1 95.12 153 LYS A CA 1
ATOM 1156 C C . LYS A 1 153 ? 22.344 -14.469 -8.367 1 95.12 153 LYS A C 1
ATOM 1158 O O . LYS A 1 153 ? 23.125 -13.688 -8.914 1 95.12 153 LYS A O 1
ATOM 1163 N N . LYS A 1 154 ? 21.391 -15.117 -9 1 97.5 154 LYS A N 1
ATOM 1164 C CA . LYS A 1 154 ? 21.281 -15.07 -10.453 1 97.5 154 LYS A CA 1
ATOM 1165 C C . LYS A 1 154 ? 20.266 -14.016 -10.891 1 97.5 154 LYS A C 1
ATOM 1167 O O . LYS A 1 154 ? 20.125 -13.75 -12.086 1 97.5 154 LYS A O 1
ATOM 1172 N N . TYR A 1 155 ? 19.547 -13.438 -10.055 1 98.38 155 TYR A N 1
ATOM 1173 C CA . TYR A 1 155 ? 18.609 -12.336 -10.25 1 98.38 155 TYR A CA 1
ATOM 1174 C C . TYR A 1 155 ? 18.484 -11.492 -8.984 1 98.38 155 TYR A C 1
ATOM 1176 O O . TYR A 1 155 ? 18.719 -11.984 -7.875 1 98.38 155 TYR A O 1
ATOM 1184 N N . PRO A 1 156 ? 18.234 -10.211 -9.078 1 98.25 156 PRO A N 1
ATOM 1185 C CA . PRO A 1 156 ? 18.188 -9.305 -7.93 1 98.25 156 PRO A CA 1
ATOM 1186 C C . PRO A 1 156 ? 16.797 -9.227 -7.297 1 98.25 156 PRO A C 1
ATOM 1188 O O . PRO A 1 156 ? 16.094 -8.234 -7.473 1 98.25 156 PRO A O 1
ATOM 1191 N N . LEU A 1 157 ? 16.453 -10.234 -6.516 1 98.81 157 LEU A N 1
ATOM 1192 C CA . LEU A 1 157 ? 15.172 -10.234 -5.816 1 98.81 157 LEU A CA 1
ATOM 1193 C C . LEU A 1 157 ? 15.164 -9.195 -4.699 1 98.81 157 LEU A C 1
ATOM 1195 O O . LEU A 1 157 ? 16.016 -9.227 -3.812 1 98.81 157 LEU A O 1
ATOM 1199 N N . SER A 1 158 ? 14.156 -8.234 -4.746 1 98.5 158 SER A N 1
ATOM 1200 C CA . SER A 1 158 ? 14.18 -7.156 -3.762 1 98.5 158 SER A CA 1
ATOM 1201 C C . SER A 1 158 ? 12.938 -7.184 -2.883 1 98.5 158 SER A C 1
ATOM 1203 O O . SER A 1 158 ? 12.844 -6.445 -1.899 1 98.5 158 SER A O 1
ATOM 1205 N N . GLY A 1 159 ? 11.992 -8.047 -3.168 1 98.75 159 GLY A N 1
ATOM 1206 C CA . GLY A 1 159 ? 10.781 -8.164 -2.369 1 98.75 159 GLY A CA 1
ATOM 1207 C C . GLY A 1 159 ? 9.812 -9.203 -2.9 1 98.75 159 GLY A C 1
ATOM 1208 O O . GLY A 1 159 ? 9.984 -9.711 -4.012 1 98.75 159 GLY A O 1
ATOM 1209 N N . MET A 1 160 ? 8.82 -9.516 -2.088 1 98.88 160 MET A N 1
ATOM 1210 C CA . MET A 1 160 ? 7.805 -10.492 -2.445 1 98.88 160 MET A CA 1
ATOM 1211 C C . MET A 1 160 ? 6.438 -10.086 -1.907 1 98.88 160 MET A C 1
ATOM 1213 O O . MET A 1 160 ? 6.328 -9.617 -0.772 1 98.88 160 MET A O 1
ATOM 1217 N N . VAL A 1 161 ? 5.473 -10.203 -2.762 1 98.94 161 VAL A N 1
ATOM 1218 C CA . VAL A 1 161 ? 4.066 -10.062 -2.391 1 98.94 161 VAL A CA 1
ATOM 1219 C C . VAL A 1 161 ? 3.361 -11.414 -2.529 1 98.94 161 VAL A C 1
ATOM 1221 O O . VAL A 1 161 ? 3.461 -12.062 -3.57 1 98.94 161 VAL A O 1
ATOM 1224 N N . ILE A 1 162 ? 2.695 -11.859 -1.488 1 98.81 162 ILE A N 1
ATOM 1225 C CA . ILE A 1 162 ? 1.892 -13.078 -1.595 1 98.81 162 ILE A CA 1
ATOM 1226 C C . ILE A 1 162 ? 0.486 -12.812 -1.059 1 98.81 162 ILE A C 1
ATOM 1228 O O . ILE A 1 162 ? 0.316 -12.086 -0.074 1 98.81 162 ILE A O 1
ATOM 1232 N N . SER A 1 163 ? -0.496 -13.336 -1.704 1 98.62 163 SER A N 1
ATOM 1233 C CA . SER A 1 163 ? -1.886 -13.242 -1.271 1 98.62 163 SER A CA 1
ATOM 1234 C C . SER A 1 163 ? -2.605 -14.578 -1.418 1 98.62 163 SER A C 1
ATOM 1236 O O . SER A 1 163 ? -2.23 -15.398 -2.254 1 98.62 163 SER A O 1
ATOM 1238 N N . GLY A 1 164 ? -3.549 -14.828 -0.595 1 97.62 164 GLY A N 1
ATOM 1239 C CA . GLY A 1 164 ? -4.469 -15.945 -0.744 1 97.62 164 GLY A CA 1
ATOM 1240 C C . GLY A 1 164 ? -3.854 -17.281 -0.371 1 97.62 164 GLY A C 1
ATOM 1241 O O . GLY A 1 164 ? -4.141 -18.297 -1.002 1 97.62 164 GLY A O 1
ATOM 1242 N N . ILE A 1 165 ? -2.918 -17.25 0.486 1 96.88 165 ILE A N 1
ATOM 1243 C CA . ILE A 1 165 ? -2.332 -18.453 1.059 1 96.88 165 ILE A CA 1
ATOM 1244 C C . ILE A 1 165 ? -2.023 -18.234 2.537 1 96.88 165 ILE A C 1
ATOM 1246 O O . ILE A 1 165 ? -1.819 -17.094 2.967 1 96.88 165 ILE A O 1
ATOM 1250 N N . GLY A 1 166 ? -2.121 -19.266 3.391 1 94.12 166 GLY A N 1
ATOM 1251 C CA . GLY A 1 166 ? -1.87 -19.109 4.812 1 94.12 166 GLY A CA 1
ATOM 1252 C C . GLY A 1 166 ? -1.53 -20.422 5.508 1 94.12 166 GLY A C 1
ATOM 1253 O O . GLY A 1 166 ? -1.079 -21.375 4.867 1 94.12 166 GLY A O 1
ATOM 1254 N N . CYS A 1 167 ? -1.613 -20.438 6.824 1 89.69 167 CYS A N 1
ATOM 1255 C CA . CYS A 1 167 ? -1.232 -21.625 7.59 1 89.69 167 CYS A CA 1
ATOM 1256 C C . CYS A 1 167 ? -2.465 -22.391 8.07 1 89.69 167 CYS A C 1
ATOM 1258 O O . CYS A 1 167 ? -2.389 -23.578 8.359 1 89.69 167 CYS A O 1
ATOM 1260 N N . LYS A 1 168 ? -3.576 -21.766 8.219 1 77.19 168 LYS A N 1
ATOM 1261 C CA . LYS A 1 168 ? -4.805 -22.438 8.625 1 77.19 168 LYS A CA 1
ATOM 1262 C C . LYS A 1 168 ? -5.812 -22.484 7.477 1 77.19 168 LYS A C 1
ATOM 1264 O O . LYS A 1 168 ? -6.359 -21.453 7.086 1 77.19 168 LYS A O 1
ATOM 1269 N N . SER A 1 169 ? -5.879 -23.734 6.973 1 78.81 169 SER A N 1
ATOM 1270 C CA . SER A 1 169 ? -6.773 -23.891 5.832 1 78.81 169 SER A CA 1
ATOM 1271 C C . SER A 1 169 ? -8.141 -24.422 6.266 1 78.81 169 SER A C 1
ATOM 1273 O O . SER A 1 169 ? -8.234 -25.25 7.172 1 78.81 169 SER A O 1
ATOM 1275 N N . HIS A 1 170 ? -9.117 -23.797 5.645 1 72.69 170 HIS A N 1
ATOM 1276 C CA . HIS A 1 170 ? -10.469 -24.328 5.809 1 72.69 170 HIS A CA 1
ATOM 1277 C C . HIS A 1 170 ? -10.773 -25.375 4.742 1 72.69 170 HIS A C 1
ATOM 1279 O O . HIS A 1 170 ? -11.891 -25.891 4.688 1 72.69 170 HIS A O 1
ATOM 1285 N N . MET A 1 171 ? -9.898 -25.609 3.895 1 65.44 171 MET A N 1
ATOM 1286 C CA . MET A 1 171 ? -10.117 -26.484 2.742 1 65.44 171 MET A CA 1
ATOM 1287 C C . MET A 1 171 ? -10.406 -27.906 3.184 1 65.44 171 MET A C 1
ATOM 1289 O O . MET A 1 171 ? -11.078 -28.656 2.471 1 65.44 171 MET A O 1
ATOM 1293 N N . HIS A 1 172 ? -9.859 -28.297 4.293 1 56.78 172 HIS A N 1
ATOM 1294 C CA . HIS A 1 172 ? -10.117 -29.672 4.711 1 56.78 172 HIS A CA 1
ATOM 1295 C C . HIS A 1 172 ? -11.602 -29.906 4.957 1 56.78 172 HIS A C 1
ATOM 1297 O O . HIS A 1 172 ? -12.086 -31.031 4.836 1 56.78 172 HIS A O 1
ATOM 1303 N N . GLU A 1 173 ? -12.352 -28.797 5.18 1 49.78 173 GLU A N 1
ATOM 1304 C CA . GLU A 1 173 ? -13.766 -28.938 5.492 1 49.78 173 GLU A CA 1
ATOM 1305 C C . GLU A 1 173 ? -14.625 -28.844 4.23 1 49.78 173 GLU A C 1
ATOM 1307 O O . GLU A 1 173 ? -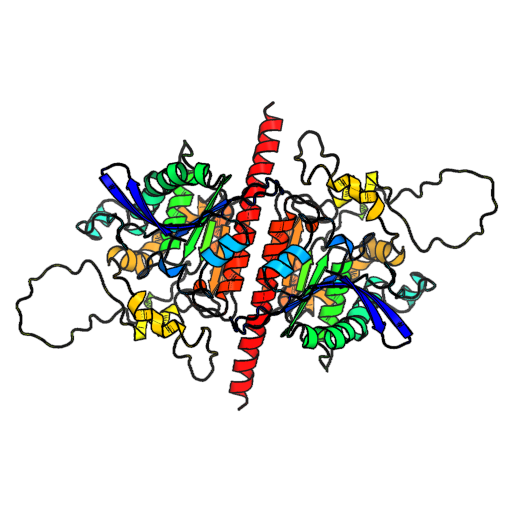15.812 -29.141 4.258 1 49.78 173 GLU A O 1
ATOM 1312 N N . SER A 1 174 ? -14.094 -28.375 3.156 1 50.31 174 SER A N 1
ATOM 1313 C CA . SER A 1 174 ? -14.93 -28.125 1.981 1 50.31 174 SER A CA 1
ATOM 1314 C C . SER A 1 174 ? -14.992 -29.359 1.083 1 50.31 174 SER A C 1
ATOM 1316 O O . SER A 1 174 ? -14.016 -30.109 0.975 1 50.31 174 SER A O 1
ATOM 1318 N N . PRO A 1 175 ? -16.219 -29.812 0.641 1 47.12 175 PRO A N 1
ATOM 1319 C CA . PRO A 1 175 ? -16.328 -30.938 -0.295 1 47.12 175 PRO A CA 1
ATOM 1320 C C . PRO A 1 175 ? -15.445 -30.766 -1.531 1 47.12 175 PRO A C 1
ATOM 1322 O O . PRO A 1 175 ? -15.359 -29.672 -2.082 1 47.12 175 PRO A O 1
ATOM 1325 N N . GLY A 1 176 ? -14.344 -31.312 -1.594 1 47.94 176 GLY A N 1
ATOM 1326 C CA . GLY A 1 176 ? -13.484 -31.312 -2.766 1 47.94 176 GLY A CA 1
ATOM 1327 C C . GLY A 1 176 ? -14.25 -31.422 -4.07 1 47.94 176 GLY A C 1
ATOM 1328 O O . GLY A 1 176 ? -15.453 -31.688 -4.066 1 47.94 176 GLY A O 1
ATOM 1329 N N . PRO A 1 177 ? -13.727 -30.844 -5.211 1 47.94 177 PRO A N 1
ATOM 1330 C CA . PRO A 1 177 ? -14.43 -31.078 -6.473 1 47.94 177 PRO A CA 1
ATOM 1331 C C . PRO A 1 177 ? -15.031 -32.5 -6.555 1 47.94 177 PRO A C 1
ATOM 1333 O O . PRO A 1 177 ? -14.406 -33.469 -6.117 1 47.94 177 PRO A O 1
ATOM 1336 N N . LYS A 1 178 ? -16.375 -32.562 -6.523 1 41.56 178 LYS A N 1
ATOM 1337 C CA . LYS A 1 178 ? -17.031 -33.812 -6.848 1 41.56 178 LYS A CA 1
ATOM 1338 C C . LYS A 1 178 ? -16.484 -34.406 -8.156 1 41.56 178 LYS A C 1
ATOM 1340 O O . LYS A 1 178 ? -16.312 -33.656 -9.141 1 41.56 178 LYS A O 1
ATOM 1345 N N . ASN A 1 179 ? -15.734 -35.406 -8.031 1 36.78 179 ASN A N 1
ATOM 1346 C CA . ASN A 1 179 ? -15.602 -36.156 -9.281 1 36.78 179 ASN A CA 1
ATOM 1347 C C . ASN A 1 179 ? -16.922 -36.219 -10.039 1 36.78 179 ASN A C 1
ATOM 1349 O O . ASN A 1 179 ? -17.859 -36.875 -9.609 1 36.78 179 ASN A O 1
ATOM 1353 N N . GLY A 1 180 ? -17.5 -35.219 -10.508 1 33.59 180 GLY A N 1
ATOM 1354 C CA . GLY A 1 180 ? -18.688 -35.469 -11.32 1 33.59 180 GLY A CA 1
ATOM 1355 C C . GLY A 1 180 ? -18.516 -36.625 -12.273 1 33.59 180 GLY A C 1
ATOM 1356 O O . GLY A 1 180 ? -17.828 -36.5 -13.289 1 33.59 180 GLY A O 1
ATOM 1357 N N . ASP A 1 181 ? -18.719 -37.781 -11.727 1 32.97 181 ASP A N 1
ATOM 1358 C CA . ASP A 1 181 ? -19.062 -39 -12.5 1 32.97 181 ASP A CA 1
ATOM 1359 C C . ASP A 1 181 ? -20.344 -38.781 -13.305 1 32.97 181 ASP A C 1
ATOM 1361 O O . ASP A 1 181 ? -21.453 -39 -12.812 1 32.97 181 ASP A O 1
ATOM 1365 N N . HIS A 1 182 ? -20.828 -37.812 -13.992 1 32.06 182 HIS A N 1
ATOM 1366 C CA . HIS A 1 182 ? -21.797 -38.156 -15.016 1 32.06 182 HIS A CA 1
ATOM 1367 C C . HIS A 1 182 ? -21.328 -39.375 -15.836 1 32.06 182 HIS A C 1
ATOM 1369 O O . HIS A 1 182 ? -20.203 -39.375 -16.328 1 32.06 182 HIS A O 1
ATOM 1375 N N . GLY A 1 183 ? -22.031 -40.5 -15.617 1 31.31 183 GLY A N 1
ATOM 1376 C CA . GLY A 1 183 ? -22.125 -41.875 -16.094 1 31.31 183 GLY A CA 1
ATOM 1377 C C . GLY A 1 183 ? -22.156 -41.969 -17.609 1 31.31 183 GLY A C 1
ATOM 1378 O O . GLY A 1 183 ? -22.484 -43 -18.172 1 31.31 183 GLY A O 1
ATOM 1379 N N . ASN A 1 184 ? -22.141 -41.188 -18.578 1 29.08 184 ASN A N 1
ATOM 1380 C CA . ASN A 1 184 ? -22.312 -42.062 -19.719 1 29.08 184 ASN A CA 1
ATOM 1381 C C . ASN A 1 184 ? -21.375 -43.25 -19.656 1 29.08 184 ASN A C 1
ATOM 1383 O O . ASN A 1 184 ? -20.156 -43.094 -19.609 1 29.08 184 ASN A O 1
ATOM 1387 N N . LYS A 1 185 ? -21.844 -44.406 -19.125 1 33.25 185 LYS A N 1
ATOM 1388 C CA . LYS A 1 185 ? -21.438 -45.781 -19 1 33.25 185 LYS A CA 1
ATOM 1389 C C . LYS A 1 185 ? -20.609 -46.219 -20.219 1 33.25 185 LYS A C 1
ATOM 1391 O O . LYS A 1 185 ? -20.109 -47.344 -20.266 1 33.25 185 LYS A O 1
ATOM 1396 N N . ASN A 1 186 ? -21.078 -45.781 -21.391 1 28.59 186 ASN A N 1
ATOM 1397 C CA . ASN A 1 186 ? -20.641 -46.719 -22.422 1 28.59 186 ASN A CA 1
ATOM 1398 C C . ASN A 1 186 ? -19.125 -46.75 -22.547 1 28.59 186 ASN A C 1
ATOM 1400 O O . ASN A 1 186 ? -18.531 -47.844 -22.703 1 28.59 186 ASN A O 1
ATOM 1404 N N . GLY A 1 187 ? -18.484 -45.781 -23.391 1 30.34 187 GLY A N 1
ATOM 1405 C CA . GLY A 1 187 ? -17.266 -46.156 -24.078 1 30.34 187 GLY A CA 1
ATOM 1406 C C . GLY A 1 187 ? -16.094 -46.406 -23.156 1 30.34 187 GLY A C 1
ATOM 1407 O O . GLY A 1 187 ? -16.094 -45.938 -22.016 1 30.34 187 GLY A O 1
ATOM 1408 N N . GLN A 1 188 ? -15.352 -47.594 -23.172 1 30.64 188 GLN A N 1
ATOM 1409 C CA . GLN A 1 188 ? -14.031 -48.094 -22.828 1 30.64 188 GLN A CA 1
ATOM 1410 C C . GLN A 1 188 ? -13.031 -46.938 -22.688 1 30.64 188 GLN A C 1
ATOM 1412 O O . GLN A 1 188 ? -12.156 -46.781 -23.531 1 30.64 188 GLN A O 1
ATOM 1417 N N . GLN A 1 189 ? -13.453 -45.719 -22.562 1 33.59 189 GLN A N 1
ATOM 1418 C CA . GLN A 1 189 ? -12.273 -44.844 -22.594 1 33.59 189 GLN A CA 1
ATOM 1419 C C . GLN A 1 189 ? -11.234 -45.312 -21.578 1 33.59 189 GLN A C 1
ATOM 1421 O O . GLN A 1 189 ? -11.57 -45.656 -20.438 1 33.59 189 GLN A O 1
ATOM 1426 N N . GLY A 1 190 ? -9.961 -45.688 -21.922 1 34.69 190 GLY A N 1
ATOM 1427 C CA . GLY A 1 190 ? -8.734 -46.125 -21.281 1 34.69 190 GLY A CA 1
ATOM 1428 C C . GLY A 1 190 ? -8.555 -45.531 -19.891 1 34.69 190 GLY A C 1
ATOM 1429 O O . GLY A 1 190 ? -9.133 -44.469 -19.578 1 34.69 190 GLY A O 1
ATOM 1430 N N . ASP A 1 191 ? -8.328 -46.25 -18.781 1 38.53 191 ASP A N 1
ATOM 1431 C CA . ASP A 1 191 ? -7.863 -46.156 -17.406 1 38.53 191 ASP A CA 1
ATOM 1432 C C . ASP A 1 191 ? -6.926 -44.969 -17.234 1 38.53 191 ASP A C 1
ATOM 1434 O O . ASP A 1 191 ? -5.875 -45.094 -16.594 1 38.53 191 ASP A O 1
ATOM 1438 N N . GLY A 1 192 ? -6.535 -44.125 -18.172 1 43.09 192 GLY A N 1
ATOM 1439 C CA . GLY A 1 192 ? -5.504 -43.125 -17.984 1 43.09 192 GLY A CA 1
ATOM 1440 C C . GLY A 1 192 ? -5.715 -42.281 -16.734 1 43.09 192 GLY A C 1
ATOM 1441 O O . GLY A 1 192 ? -6.809 -41.75 -16.516 1 43.09 192 GLY A O 1
ATOM 1442 N N . GLU A 1 193 ? -4.902 -42.562 -15.609 1 55.97 193 GLU A N 1
ATOM 1443 C CA . GLU A 1 193 ? -4.832 -41.906 -14.312 1 55.97 193 GLU A CA 1
ATOM 1444 C C . GLU A 1 193 ? -4.98 -40.406 -14.461 1 55.97 193 GLU A C 1
ATOM 1446 O O . GLU A 1 193 ? -4.258 -39.75 -15.234 1 55.97 193 GLU A O 1
ATOM 1451 N N . LYS A 1 194 ? -6.133 -39.781 -14.102 1 74.25 194 LYS A N 1
ATOM 1452 C CA . LYS A 1 194 ? -6.402 -38.375 -14.133 1 74.25 194 LYS A CA 1
ATOM 1453 C C . LYS A 1 194 ? -5.277 -37.562 -13.461 1 74.25 194 LYS A C 1
ATOM 1455 O O . LYS A 1 194 ? -4.918 -37.844 -12.312 1 74.25 194 LYS A O 1
ATOM 1460 N N . THR A 1 195 ? -4.484 -36.844 -14.211 1 86.12 195 THR A N 1
ATOM 1461 C CA . THR A 1 195 ? -3.363 -36.062 -13.703 1 86.12 195 THR A CA 1
ATOM 1462 C C . THR A 1 195 ? -3.805 -34.625 -13.367 1 86.12 195 THR A C 1
ATOM 1464 O O . THR A 1 195 ? -3.1 -33.906 -12.664 1 86.12 195 THR A O 1
ATOM 1467 N N . HIS A 1 196 ? -5.047 -34.219 -13.891 1 91.69 196 HIS A N 1
ATOM 1468 C CA . HIS A 1 196 ? -5.574 -32.875 -13.695 1 91.69 196 HIS A CA 1
ATOM 1469 C C . HIS A 1 196 ? -7.07 -32.906 -13.398 1 91.69 196 HIS A C 1
ATOM 1471 O O . HIS A 1 196 ? -7.75 -33.875 -13.711 1 91.69 196 HIS A O 1
ATOM 1477 N N . ILE A 1 197 ? -7.523 -31.844 -12.734 1 89.81 197 ILE A N 1
ATOM 1478 C CA . ILE A 1 197 ? -8.953 -31.672 -12.531 1 89.81 197 ILE A CA 1
ATOM 1479 C C . ILE A 1 197 ? -9.367 -30.25 -12.93 1 89.81 197 ILE A C 1
ATOM 1481 O O . ILE A 1 197 ? -8.578 -29.312 -12.797 1 89.81 197 ILE A O 1
ATOM 1485 N N . PHE A 1 198 ? -10.594 -30.188 -13.477 1 92.06 198 PHE A N 1
ATOM 1486 C CA . PHE A 1 198 ? -11.234 -28.891 -13.719 1 92.06 198 PHE A CA 1
ATOM 1487 C C . PHE A 1 198 ? -12.266 -28.594 -12.633 1 92.06 198 PHE A C 1
ATOM 1489 O O . PHE A 1 198 ? -12.992 -29.484 -12.188 1 92.06 198 PHE A O 1
ATOM 1496 N N . PHE A 1 199 ? -12.328 -27.344 -12.297 1 93.56 199 PHE A N 1
ATOM 1497 C CA . PHE A 1 199 ? -13.398 -26.922 -11.391 1 93.56 199 PHE A CA 1
ATOM 1498 C C . PHE A 1 199 ? -14.711 -26.766 -12.141 1 93.56 199 PHE A C 1
ATOM 1500 O O . PHE A 1 199 ? -14.734 -26.281 -13.273 1 93.56 199 PHE A O 1
ATOM 1507 N N . ASP A 1 200 ? -15.758 -27.219 -11.461 1 95.88 200 ASP A N 1
ATOM 1508 C CA . ASP A 1 200 ? -17.062 -26.734 -11.922 1 95.88 200 ASP A CA 1
ATOM 1509 C C . ASP A 1 200 ? -17.141 -25.203 -11.844 1 95.88 200 ASP A C 1
ATOM 1511 O O . ASP A 1 200 ? -16.812 -24.609 -10.812 1 95.88 200 ASP A O 1
ATOM 1515 N N . PRO A 1 201 ? -17.531 -24.594 -12.961 1 96.75 201 PRO A N 1
ATOM 1516 C CA . PRO A 1 201 ? -17.5 -23.141 -12.984 1 96.75 201 PRO A CA 1
ATOM 1517 C C . PRO A 1 201 ? -18.312 -22.516 -11.852 1 96.75 201 PRO A C 1
ATOM 1519 O O . PRO A 1 201 ? -17.922 -21.484 -11.289 1 96.75 201 PRO A O 1
ATOM 1522 N N . THR A 1 202 ? -19.438 -23.062 -11.523 1 96.5 202 THR A N 1
ATOM 1523 C CA . THR A 1 202 ? -20.266 -22.516 -10.453 1 96.5 202 THR A CA 1
ATOM 1524 C C . THR A 1 202 ? -19.578 -22.672 -9.102 1 96.5 202 THR A C 1
ATOM 1526 O O . THR A 1 202 ? -19.609 -21.75 -8.273 1 96.5 202 THR A O 1
ATOM 1529 N N . VAL A 1 203 ? -19.016 -23.828 -8.898 1 95.94 203 VAL A N 1
ATOM 1530 C CA . VAL A 1 203 ? -18.266 -24.078 -7.672 1 95.94 203 VAL A CA 1
ATOM 1531 C C . VAL A 1 203 ? -17.062 -23.141 -7.602 1 95.94 203 VAL A C 1
ATOM 1533 O O . VAL A 1 203 ? -16.781 -22.562 -6.547 1 95.94 203 VAL A O 1
ATOM 1536 N N . LYS A 1 204 ? -16.422 -22.969 -8.703 1 97.06 204 LYS A N 1
ATOM 1537 C CA . LYS A 1 204 ? -15.266 -22.078 -8.766 1 97.06 204 LYS A CA 1
ATOM 1538 C C . LYS A 1 204 ? -15.664 -20.656 -8.406 1 97.06 204 LYS A C 1
ATOM 1540 O O . LYS A 1 204 ? -14.977 -19.984 -7.629 1 97.06 204 LYS A O 1
ATOM 1545 N N . ASP A 1 205 ? -16.75 -20.172 -8.984 1 98 205 ASP A N 1
ATOM 1546 C CA . ASP A 1 205 ? -17.234 -18.828 -8.688 1 98 205 ASP A CA 1
ATOM 1547 C C . ASP A 1 205 ? -17.531 -18.656 -7.199 1 98 205 ASP A C 1
ATOM 1549 O O . ASP A 1 205 ? -17.203 -17.625 -6.609 1 98 205 ASP A O 1
ATOM 1553 N N . THR A 1 206 ? -18.125 -19.625 -6.578 1 97.19 206 THR A N 1
ATOM 1554 C CA . THR A 1 206 ? -18.453 -19.578 -5.16 1 97.19 206 THR A CA 1
ATOM 1555 C C . THR A 1 206 ? -17.188 -19.5 -4.309 1 97.19 206 THR A C 1
ATOM 1557 O O . THR A 1 206 ? -17.109 -18.672 -3.395 1 97.19 206 THR A O 1
ATOM 1560 N N . LEU A 1 207 ? -16.203 -20.266 -4.676 1 96 207 LEU A N 1
ATOM 1561 C CA . LEU A 1 207 ? -15 -20.375 -3.861 1 96 207 LEU A CA 1
ATOM 1562 C C . LEU A 1 207 ? -14.047 -19.219 -4.125 1 96 207 LEU A C 1
ATOM 1564 O O . LEU A 1 207 ? -13.477 -18.656 -3.188 1 96 207 LEU A O 1
ATOM 1568 N N . MET A 1 208 ? -13.93 -18.797 -5.371 1 98 208 MET A N 1
ATOM 1569 C CA . MET A 1 208 ? -12.852 -17.906 -5.77 1 98 208 MET A CA 1
ATOM 1570 C C . MET A 1 208 ? -13.289 -16.453 -5.664 1 98 208 MET A C 1
ATOM 1572 O O . MET A 1 208 ? -12.469 -15.57 -5.391 1 98 208 MET A O 1
ATOM 1576 N N . ILE A 1 209 ? -14.633 -16.188 -5.938 1 98.38 209 ILE A N 1
ATOM 1577 C CA . ILE A 1 209 ? -15.039 -14.789 -6.043 1 98.38 209 ILE A CA 1
ATOM 1578 C C . ILE A 1 209 ? -16.344 -14.57 -5.273 1 98.38 209 ILE A C 1
ATOM 1580 O O . ILE A 1 209 ? -17 -13.539 -5.43 1 98.38 209 ILE A O 1
ATOM 1584 N N . ASN A 1 210 ? -16.766 -15.508 -4.418 1 97.62 210 ASN A N 1
ATOM 1585 C CA . ASN A 1 210 ? -17.938 -15.398 -3.566 1 97.62 210 ASN A CA 1
ATOM 1586 C C . ASN A 1 210 ? -19.188 -15.055 -4.375 1 97.62 210 ASN A C 1
ATOM 1588 O O . ASN A 1 210 ? -19.953 -14.18 -3.986 1 97.62 210 ASN A O 1
ATOM 1592 N N . PHE A 1 211 ? -19.375 -15.766 -5.441 1 97.5 211 PHE A N 1
ATOM 1593 C CA . PHE A 1 211 ? -20.516 -15.477 -6.316 1 97.5 211 PHE A CA 1
ATOM 1594 C C . PHE A 1 211 ? -21.344 -16.734 -6.555 1 97.5 211 PHE A C 1
ATOM 1596 O O . PHE A 1 211 ? -20.797 -17.797 -6.855 1 97.5 211 PHE A O 1
ATOM 1603 N N . PRO A 1 212 ? -22.75 -16.656 -6.512 1 96.81 212 PRO A N 1
ATOM 1604 C CA . PRO A 1 212 ? -23.5 -15.477 -6.082 1 96.81 212 PRO A CA 1
ATOM 1605 C C . PRO A 1 212 ? -23.375 -15.219 -4.582 1 96.81 212 PRO A C 1
ATOM 1607 O O . PRO A 1 212 ? -23.125 -16.141 -3.811 1 96.81 212 PRO A O 1
ATOM 1610 N N . PRO A 1 213 ? -23.484 -13.906 -4.293 1 94.94 213 PRO A N 1
ATOM 1611 C CA . PRO A 1 213 ? -23.422 -13.617 -2.857 1 94.94 213 PRO A CA 1
ATOM 1612 C C . PRO A 1 213 ? -24.625 -14.188 -2.09 1 94.94 213 PRO A C 1
ATOM 1614 O O . PRO A 1 213 ? -25.719 -14.312 -2.643 1 94.94 213 PRO A O 1
ATOM 1617 N N . LYS A 1 214 ? -24.344 -14.477 -0.88 1 89.12 214 LYS A N 1
ATOM 1618 C CA . LYS A 1 214 ? -25.453 -14.828 0.001 1 89.12 214 LYS A CA 1
ATOM 1619 C C . LYS A 1 214 ? -26.344 -13.625 0.276 1 89.12 214 LYS A C 1
ATOM 1621 O O . LYS A 1 214 ? -25.969 -12.484 -0.01 1 89.12 214 LYS A O 1
ATOM 1626 N N . ALA A 1 215 ? -27.547 -13.867 0.845 1 85.81 215 ALA A N 1
ATOM 1627 C CA . ALA A 1 215 ? -28.562 -12.836 1.028 1 85.81 215 ALA A CA 1
ATOM 1628 C C . ALA A 1 215 ? -28.031 -11.68 1.867 1 85.81 215 ALA A C 1
ATOM 1630 O O . ALA A 1 215 ? -28.344 -10.516 1.594 1 85.81 215 ALA A O 1
ATOM 1631 N N . ASP A 1 216 ? -27.188 -11.883 2.799 1 86.81 216 ASP A N 1
ATOM 1632 C CA . ASP A 1 216 ? -26.703 -10.844 3.703 1 86.81 216 ASP A CA 1
ATOM 1633 C C . ASP A 1 216 ? -25.281 -10.43 3.355 1 86.81 216 ASP A C 1
ATOM 1635 O O . ASP A 1 216 ? -24.594 -9.805 4.172 1 86.81 216 ASP A O 1
ATOM 1639 N N . GLN A 1 217 ? -24.922 -10.719 2.088 1 90.38 217 GLN A N 1
ATOM 1640 C CA . GLN A 1 217 ? -23.547 -10.406 1.704 1 90.38 217 GLN A CA 1
ATOM 1641 C C . GLN A 1 217 ? -23.516 -9.492 0.482 1 90.38 217 GLN A C 1
ATOM 1643 O O . GLN A 1 217 ? -24.406 -9.555 -0.369 1 90.38 217 GLN A O 1
ATOM 1648 N N . ALA A 1 218 ? -22.578 -8.633 0.428 1 93.38 218 ALA A N 1
ATOM 1649 C CA . ALA A 1 218 ? -22.406 -7.715 -0.694 1 93.38 218 ALA A CA 1
ATOM 1650 C C . ALA A 1 218 ? -21.812 -8.43 -1.902 1 93.38 218 ALA A C 1
ATOM 1652 O O . ALA A 1 218 ? -21.078 -9.406 -1.751 1 93.38 218 ALA A O 1
ATOM 1653 N N . LEU A 1 219 ? -22.203 -7.953 -3.07 1 96.12 219 LEU A N 1
ATOM 1654 C CA . LEU A 1 219 ? -21.516 -8.367 -4.285 1 96.12 219 LEU A CA 1
ATOM 1655 C C . LEU A 1 219 ? -20.094 -7.785 -4.328 1 96.12 219 LEU A C 1
ATOM 1657 O O . LEU A 1 219 ? -19.922 -6.57 -4.418 1 96.12 219 LEU A O 1
ATOM 1661 N N . LEU A 1 220 ? -19.094 -8.633 -4.324 1 97.75 220 LEU A N 1
ATOM 1662 C CA . LEU A 1 220 ? -17.703 -8.203 -4.156 1 97.75 220 LEU A CA 1
ATOM 1663 C C . LEU A 1 220 ? -17.031 -7.996 -5.512 1 97.75 220 LEU A C 1
ATOM 1665 O O . LEU A 1 220 ? -15.891 -7.551 -5.578 1 97.75 220 LEU A O 1
ATOM 1669 N N . ILE A 1 221 ? -17.703 -8.344 -6.617 1 97.75 221 ILE A N 1
ATOM 1670 C CA . ILE A 1 221 ? -17.141 -8.281 -7.961 1 97.75 221 ILE A CA 1
ATOM 1671 C C . ILE A 1 221 ? -18.078 -7.492 -8.875 1 97.75 221 ILE A C 1
ATOM 1673 O O . ILE A 1 221 ? -19.25 -7.297 -8.555 1 97.75 221 ILE A O 1
ATOM 1677 N N . ASP A 1 222 ? -17.453 -7.039 -9.945 1 95.62 222 ASP A N 1
ATOM 1678 C CA . ASP A 1 222 ? -18.297 -6.531 -11.023 1 95.62 222 ASP A CA 1
ATOM 1679 C C . ASP A 1 222 ? -19.188 -7.633 -11.578 1 95.62 222 ASP A C 1
ATOM 1681 O O . ASP A 1 222 ? -18.766 -8.789 -11.688 1 95.62 222 ASP A O 1
ATOM 1685 N N . SER A 1 223 ? -20.375 -7.293 -12.016 1 94.62 223 SER A N 1
ATOM 1686 C CA . SER A 1 223 ? -21.375 -8.258 -12.469 1 94.62 223 SER A CA 1
ATOM 1687 C C . SER A 1 223 ? -20.891 -9 -13.703 1 94.62 223 SER A C 1
ATOM 1689 O O . SER A 1 223 ? -21.391 -10.094 -14.008 1 94.62 223 SER A O 1
ATOM 1691 N N . LYS A 1 224 ? -19.953 -8.453 -14.422 1 96 224 LYS A N 1
ATOM 1692 C CA . LYS A 1 224 ? -19.484 -9.078 -15.656 1 96 224 LYS A CA 1
ATOM 1693 C C . LYS A 1 224 ? -18.422 -10.141 -15.367 1 96 224 LYS A C 1
ATOM 1695 O O . LYS A 1 224 ? -18.109 -10.953 -16.234 1 96 224 LYS A O 1
ATOM 1700 N N . VAL A 1 225 ? -17.859 -10.188 -14.227 1 97.62 225 VAL A N 1
ATOM 1701 C CA . VAL A 1 225 ? -16.688 -10.992 -13.906 1 97.62 225 VAL A CA 1
ATOM 1702 C C . VAL A 1 225 ? -17.016 -12.477 -14.055 1 97.62 225 VAL A C 1
ATOM 1704 O O . VAL A 1 225 ? -16.219 -13.242 -14.602 1 97.62 225 VAL A O 1
ATOM 1707 N N . PRO A 1 226 ? -18.234 -12.922 -13.656 1 97.69 226 PRO A N 1
ATOM 1708 C CA . PRO A 1 226 ? -18.547 -14.344 -13.805 1 97.69 226 PRO A CA 1
ATOM 1709 C C . PRO A 1 226 ? -18.547 -14.805 -15.258 1 97.69 226 PRO A C 1
ATOM 1711 O O . PRO A 1 226 ? -18.359 -15.992 -15.539 1 97.69 226 PRO A O 1
ATOM 1714 N N . SER A 1 227 ? -18.734 -13.906 -16.141 1 97.94 227 SER A N 1
ATOM 1715 C CA . SER A 1 227 ? -18.734 -14.273 -17.562 1 97.94 227 SER A CA 1
ATOM 1716 C C . SER A 1 227 ? -17.344 -14.695 -18.016 1 97.94 227 SER A C 1
ATOM 1718 O O . SER A 1 227 ? -17.203 -15.312 -19.078 1 97.94 227 SER A O 1
ATOM 1720 N N . TYR A 1 228 ? -16.297 -14.398 -17.219 1 98.12 228 TYR A N 1
ATOM 1721 C CA . TYR A 1 228 ? -14.938 -14.766 -17.578 1 98.12 228 TYR A CA 1
ATOM 1722 C C . TYR A 1 228 ? -14.562 -16.125 -17 1 98.12 228 TYR A C 1
ATOM 1724 O O . TYR A 1 228 ? -13.516 -16.672 -17.344 1 98.12 228 TYR A O 1
ATOM 1732 N N . THR A 1 229 ? -15.375 -16.719 -16.156 1 97.81 229 THR A N 1
ATOM 1733 C CA . THR A 1 229 ? -15.016 -17.891 -15.367 1 97.81 229 THR A CA 1
ATOM 1734 C C . THR A 1 229 ? -14.625 -19.047 -16.266 1 97.81 229 THR A C 1
ATOM 1736 O O . THR A 1 229 ? -13.586 -19.688 -16.062 1 97.81 229 THR A O 1
ATOM 1739 N N . GLU A 1 230 ? -15.383 -19.312 -17.281 1 97.12 230 GLU A N 1
ATOM 1740 C CA . GLU A 1 230 ? -15.109 -20.438 -18.156 1 97.12 230 GLU A CA 1
ATOM 1741 C C . GLU A 1 230 ? -13.773 -20.266 -18.875 1 97.12 230 GLU A C 1
ATOM 1743 O O . GLU A 1 230 ? -12.969 -21.203 -18.953 1 97.12 230 GLU A O 1
ATOM 1748 N N . ALA A 1 231 ? -13.531 -19.078 -19.359 1 97.06 231 ALA A N 1
ATOM 1749 C CA . ALA A 1 231 ? -12.305 -18.812 -20.094 1 97.06 231 ALA A CA 1
ATOM 1750 C C . ALA A 1 231 ? -11.086 -18.891 -19.188 1 97.06 231 ALA A C 1
ATOM 1752 O O . ALA A 1 231 ? -10.008 -19.312 -19.609 1 97.06 231 ALA A O 1
ATOM 1753 N N . LEU A 1 232 ? -11.211 -18.531 -17.922 1 98.19 232 LEU A N 1
ATOM 1754 C CA . LEU A 1 232 ? -10.094 -18.469 -16.984 1 98.19 232 LEU A CA 1
ATOM 1755 C C . LEU A 1 232 ? -9.891 -19.812 -16.281 1 98.19 232 LEU A C 1
ATOM 1757 O O . LEU A 1 232 ? -8.906 -20 -15.578 1 98.19 232 LEU A O 1
ATOM 1761 N N . ASN A 1 233 ? -10.82 -20.75 -16.469 1 98.12 233 ASN A N 1
ATOM 1762 C CA . ASN A 1 233 ? -10.781 -22.031 -15.789 1 98.12 233 ASN A CA 1
ATOM 1763 C C . ASN A 1 233 ? -9.805 -23 -16.469 1 98.12 233 ASN A C 1
ATOM 1765 O O . ASN A 1 233 ? -10.078 -23.5 -17.547 1 98.12 233 ASN A O 1
ATOM 1769 N N . LYS A 1 234 ? -8.688 -23.203 -15.82 1 98.12 234 LYS A N 1
ATOM 1770 C CA . LYS A 1 234 ? -7.652 -24.094 -16.344 1 98.12 234 LYS A CA 1
ATOM 1771 C C . LYS A 1 234 ? -7.531 -25.359 -15.5 1 98.12 234 LYS A C 1
ATOM 1773 O O . LYS A 1 234 ? -7.832 -25.344 -14.305 1 98.12 234 LYS A O 1
ATOM 1778 N N . PRO A 1 235 ? -7.133 -26.438 -16.109 1 95.62 235 PRO A N 1
ATOM 1779 C CA . PRO A 1 235 ? -6.992 -27.672 -15.32 1 95.62 235 PRO A CA 1
ATOM 1780 C C . PRO A 1 235 ? -5.883 -27.578 -14.281 1 95.62 235 PRO A C 1
ATOM 1782 O O . PRO A 1 235 ? -4.809 -27.047 -14.555 1 95.62 235 PRO A O 1
ATOM 1785 N N . VAL A 1 236 ? -6.117 -28.141 -13.141 1 94.69 236 VAL A N 1
ATOM 1786 C CA . VAL A 1 236 ? -5.184 -28.078 -12.023 1 94.69 236 VAL A CA 1
ATOM 1787 C C . VAL A 1 236 ? -4.512 -29.438 -11.844 1 94.69 236 VAL A C 1
ATOM 1789 O O . VAL A 1 236 ? -5.188 -30.469 -11.742 1 94.69 236 VAL A O 1
ATOM 1792 N N . PRO A 1 237 ? -3.195 -29.453 -11.836 1 93.62 237 PRO A N 1
ATOM 1793 C CA . PRO A 1 237 ? -2.531 -30.719 -11.5 1 93.62 237 PRO A CA 1
ATOM 1794 C C . PRO A 1 237 ? -2.932 -31.25 -10.125 1 93.62 237 PRO A C 1
ATOM 1796 O O . PRO A 1 237 ? -2.973 -30.484 -9.156 1 93.62 237 PRO A O 1
ATOM 1799 N N . LEU A 1 238 ? -3.199 -32.5 -10.008 1 90.06 238 LEU A N 1
ATOM 1800 C CA . LEU A 1 238 ? -3.619 -33.125 -8.758 1 90.06 238 LEU A CA 1
ATOM 1801 C C . LEU A 1 238 ? -2.539 -32.969 -7.691 1 90.06 238 LEU A C 1
ATOM 1803 O O . LEU A 1 238 ? -2.846 -32.844 -6.504 1 90.06 238 LEU A O 1
ATOM 1807 N N . GLY A 1 239 ? -1.29 -33 -8.125 1 90.44 239 GLY A N 1
ATOM 1808 C CA . GLY A 1 239 ? -0.187 -32.844 -7.191 1 90.44 239 GLY A CA 1
ATOM 1809 C C . GLY A 1 239 ? -0.228 -31.531 -6.426 1 90.44 239 GLY A C 1
ATOM 1810 O O . GLY A 1 239 ? 0.03 -31.5 -5.219 1 90.44 239 GLY A O 1
ATOM 1811 N N . GLU A 1 240 ? -0.51 -30.422 -7.094 1 92.75 240 GLU A N 1
ATOM 1812 C CA . GLU A 1 240 ? -0.541 -29.141 -6.398 1 92.75 240 GLU A CA 1
ATOM 1813 C C . GLU A 1 240 ? -1.76 -29.031 -5.488 1 92.75 240 GLU A C 1
ATOM 1815 O O . GLU A 1 240 ? -1.692 -28.406 -4.422 1 92.75 240 GLU A O 1
ATOM 1820 N N . LEU A 1 241 ? -2.889 -29.641 -5.887 1 90.5 241 LEU A N 1
ATOM 1821 C CA . LEU A 1 241 ? -4.07 -29.641 -5.031 1 90.5 241 LEU A CA 1
ATOM 1822 C C . LEU A 1 241 ? -3.82 -30.438 -3.754 1 90.5 241 LEU A C 1
ATOM 1824 O O . LEU A 1 241 ? -4.199 -30 -2.664 1 90.5 241 LEU A O 1
ATOM 1828 N N . GLN A 1 242 ? -3.252 -31.562 -3.961 1 89.38 242 GLN A N 1
ATOM 1829 C CA . GLN A 1 242 ? -2.908 -32.375 -2.795 1 89.38 242 GLN A CA 1
ATOM 1830 C C . GLN A 1 242 ? -1.959 -31.609 -1.866 1 89.38 242 GLN A C 1
ATOM 1832 O O . GLN A 1 242 ? -2.094 -31.688 -0.643 1 89.38 242 GLN A O 1
ATOM 1837 N N . ASP A 1 243 ? -1.06 -30.969 -2.4 1 93.56 243 ASP A N 1
ATOM 1838 C CA . ASP A 1 243 ? -0.041 -30.25 -1.639 1 93.56 243 ASP A CA 1
ATOM 1839 C C . ASP A 1 243 ? -0.666 -29.141 -0.799 1 93.56 243 ASP A C 1
ATOM 1841 O O . ASP A 1 243 ? -0.469 -29.078 0.417 1 93.56 243 ASP A O 1
ATOM 1845 N N . VAL A 1 244 ? -1.504 -28.281 -1.417 1 94.25 244 VAL A N 1
ATOM 1846 C CA . VAL A 1 244 ? -2.064 -27.141 -0.698 1 94.25 244 VAL A CA 1
ATOM 1847 C C . VAL A 1 244 ? -3.039 -27.641 0.37 1 94.25 244 VAL A C 1
ATOM 1849 O O . VAL A 1 244 ? -3.166 -27.016 1.433 1 94.25 244 VAL A O 1
ATOM 1852 N N . ARG A 1 245 ? -3.607 -28.781 0.172 1 90.44 245 ARG A N 1
ATOM 1853 C CA . ARG A 1 245 ? -4.621 -29.281 1.089 1 90.44 245 ARG A CA 1
ATOM 1854 C C . ARG A 1 245 ? -3.98 -30.047 2.25 1 90.44 245 ARG A C 1
ATOM 1856 O O . ARG A 1 245 ? -4.52 -30.062 3.359 1 90.44 245 ARG A O 1
ATOM 1863 N N . THR A 1 246 ? -2.822 -30.641 1.992 1 88.75 246 THR A N 1
ATOM 1864 C CA . THR A 1 246 ? -2.348 -31.609 2.982 1 88.75 246 THR A CA 1
ATOM 1865 C C . THR A 1 246 ? -0.918 -31.281 3.408 1 88.75 246 THR A C 1
ATOM 1867 O O . THR A 1 246 ? -0.673 -30.922 4.562 1 88.75 246 THR A O 1
ATOM 1870 N N . THR A 1 247 ? -0.046 -31.234 2.49 1 92.62 247 THR A N 1
ATOM 1871 C CA . THR A 1 247 ? 1.368 -31.281 2.842 1 92.62 247 THR A CA 1
ATOM 1872 C C . THR A 1 247 ? 1.903 -29.875 3.137 1 92.62 247 THR A C 1
ATOM 1874 O O . THR A 1 247 ? 2.881 -29.719 3.873 1 92.62 247 THR A O 1
ATOM 1877 N N . TRP A 1 248 ? 1.267 -28.844 2.639 1 95.19 248 TRP A N 1
ATOM 1878 C CA . TRP A 1 248 ? 1.704 -27.453 2.84 1 95.19 248 TRP A CA 1
ATOM 1879 C C . TRP A 1 248 ? 1.892 -27.156 4.324 1 95.19 248 TRP A C 1
ATOM 1881 O O . TRP A 1 248 ? 2.908 -26.594 4.727 1 95.19 248 TRP A O 1
ATOM 1891 N N . GLN A 1 249 ? 1.1 -27.609 5.156 1 92.94 249 GLN A N 1
ATOM 1892 C CA . GLN A 1 249 ? 1.104 -27.312 6.582 1 92.94 249 GLN A CA 1
ATOM 1893 C C . GLN A 1 249 ? 2.309 -27.938 7.273 1 92.94 249 GLN A C 1
ATOM 1895 O O . GLN A 1 249 ? 2.689 -27.531 8.367 1 92.94 249 GLN A O 1
ATOM 1900 N N . THR A 1 250 ? 2.887 -28.844 6.578 1 94 250 THR A N 1
ATOM 1901 C CA . THR A 1 250 ? 3.949 -29.594 7.234 1 94 250 THR A CA 1
ATOM 1902 C C . THR A 1 250 ? 5.312 -28.969 6.953 1 94 250 THR A C 1
ATOM 1904 O O . THR A 1 250 ? 6.285 -29.25 7.66 1 94 250 THR A O 1
ATOM 1907 N N . TYR A 1 251 ? 5.367 -28.109 5.902 1 96.62 251 TYR A N 1
ATOM 1908 C CA . TYR A 1 251 ? 6.727 -27.703 5.566 1 96.62 251 TYR A CA 1
ATOM 1909 C C . TYR A 1 251 ? 6.824 -26.203 5.375 1 96.62 251 TYR A C 1
ATOM 1911 O O . TYR A 1 251 ? 7.926 -25.641 5.316 1 96.62 251 TYR A O 1
ATOM 1919 N N . TRP A 1 252 ? 5.746 -25.484 5.258 1 97.31 252 TRP A N 1
ATOM 1920 C CA . TRP A 1 252 ? 5.797 -24.078 4.867 1 97.31 252 TRP A CA 1
ATOM 1921 C C . TRP A 1 252 ? 6.656 -23.266 5.84 1 97.31 252 TRP A C 1
ATOM 1923 O O . TRP A 1 252 ? 7.375 -22.359 5.43 1 97.31 252 TRP A O 1
ATOM 1933 N N . ARG A 1 253 ? 6.633 -23.641 7.121 1 98 253 ARG A N 1
ATOM 1934 C CA . ARG A 1 253 ? 7.359 -22.891 8.148 1 98 253 ARG A CA 1
ATOM 1935 C C . ARG A 1 253 ? 8.859 -22.906 7.871 1 98 253 ARG A C 1
ATOM 1937 O O . ARG A 1 253 ? 9.531 -21.875 8.023 1 98 253 ARG A O 1
ATOM 1944 N N . SER A 1 254 ? 9.359 -24.016 7.488 1 98.25 254 SER A N 1
ATOM 1945 C CA . SER A 1 254 ? 10.797 -24.172 7.273 1 98.25 254 SER A CA 1
ATOM 1946 C C . SER A 1 254 ? 11.273 -23.328 6.09 1 98.25 254 SER A C 1
ATOM 1948 O O . SER A 1 254 ? 12.438 -22.938 6.027 1 98.25 254 SER A O 1
ATOM 1950 N N . TYR A 1 255 ? 10.391 -23.047 5.195 1 98.69 255 TYR A N 1
ATOM 1951 C CA . TYR A 1 255 ? 10.742 -22.172 4.078 1 98.69 255 TYR A CA 1
ATOM 1952 C C . TYR A 1 255 ? 10.523 -20.703 4.438 1 98.69 255 TYR A C 1
ATOM 1954 O O . TYR A 1 255 ? 11.359 -19.859 4.129 1 98.69 255 TYR A O 1
ATOM 1962 N N . ALA A 1 256 ? 9.438 -20.453 5.09 1 98.75 256 ALA A N 1
ATOM 1963 C CA . ALA A 1 256 ? 9.078 -19.078 5.445 1 98.75 256 ALA A CA 1
ATOM 1964 C C . ALA A 1 256 ? 10.156 -18.438 6.309 1 98.75 256 ALA A C 1
ATOM 1966 O O . ALA A 1 256 ? 10.484 -17.266 6.125 1 98.75 256 ALA A O 1
ATOM 1967 N N . GLU A 1 257 ? 10.75 -19.156 7.227 1 98.69 257 GLU A N 1
ATOM 1968 C CA . GLU A 1 257 ? 11.734 -18.594 8.156 1 98.69 257 GLU A CA 1
ATOM 1969 C C . GLU A 1 257 ? 13.023 -18.219 7.43 1 98.69 257 GLU A C 1
ATOM 1971 O O . GLU A 1 257 ? 13.859 -17.484 7.98 1 98.69 257 GLU A O 1
ATOM 1976 N N . ARG A 1 258 ? 13.172 -18.688 6.195 1 98.75 258 ARG A N 1
ATOM 1977 C CA . ARG A 1 258 ? 14.414 -18.484 5.461 1 98.75 258 ARG A CA 1
ATOM 1978 C C . ARG A 1 258 ? 14.25 -17.359 4.43 1 98.75 258 ARG A C 1
ATOM 1980 O O . ARG A 1 258 ? 15.219 -16.984 3.768 1 98.75 258 ARG A O 1
ATOM 1987 N N . VAL A 1 259 ? 13.039 -16.828 4.254 1 98.81 259 VAL A N 1
ATOM 1988 C CA . VAL A 1 259 ? 12.836 -15.719 3.328 1 98.81 259 VAL A CA 1
ATOM 1989 C C . VAL A 1 259 ? 13.531 -14.469 3.854 1 98.81 259 VAL A C 1
ATOM 1991 O O . VAL A 1 259 ? 13.266 -14.016 4.973 1 98.81 259 VAL A O 1
ATOM 1994 N N . SER A 1 260 ? 14.398 -13.852 3.008 1 98.5 260 SER A N 1
ATOM 1995 C CA . SER A 1 260 ? 15.25 -12.781 3.504 1 98.5 260 SER A CA 1
ATOM 1996 C C . SER A 1 260 ? 14.945 -11.461 2.803 1 98.5 260 SER A C 1
ATOM 1998 O O . SER A 1 260 ? 15.688 -10.484 2.949 1 98.5 260 SER A O 1
ATOM 2000 N N . VAL A 1 261 ? 13.938 -11.406 1.98 1 98.38 261 VAL A N 1
ATOM 2001 C CA . VAL A 1 261 ? 13.516 -10.172 1.329 1 98.38 261 VAL A CA 1
ATOM 2002 C C . VAL A 1 261 ? 12.242 -9.656 1.98 1 98.38 261 VAL A C 1
ATOM 2004 O O . VAL A 1 261 ? 11.516 -10.406 2.635 1 98.38 261 VAL A O 1
ATOM 2007 N N . PRO A 1 262 ? 11.93 -8.344 1.851 1 98.44 262 PRO A N 1
ATOM 2008 C CA . PRO A 1 262 ? 10.68 -7.809 2.393 1 98.44 262 PRO A CA 1
ATOM 2009 C C . PRO A 1 262 ? 9.445 -8.539 1.854 1 98.44 262 PRO A C 1
ATOM 2011 O O . PRO A 1 262 ? 9.422 -8.945 0.69 1 98.44 262 PRO A O 1
ATOM 2014 N N . LEU A 1 263 ? 8.461 -8.633 2.746 1 98.69 263 LEU A N 1
ATOM 2015 C CA . LEU A 1 263 ? 7.238 -9.359 2.402 1 98.69 263 LEU A CA 1
ATOM 2016 C C . LEU A 1 263 ? 6.008 -8.484 2.639 1 98.69 263 LEU A C 1
ATOM 2018 O O . LEU A 1 263 ? 5.855 -7.898 3.711 1 98.69 263 LEU A O 1
ATOM 2022 N N . LEU A 1 264 ? 5.195 -8.344 1.656 1 98.75 264 LEU A N 1
ATOM 2023 C CA . LEU A 1 264 ? 3.816 -7.887 1.792 1 98.75 264 LEU A CA 1
ATOM 2024 C C . LEU A 1 264 ? 2.844 -9.055 1.633 1 98.75 264 LEU A C 1
ATOM 2026 O O . LEU A 1 264 ? 2.793 -9.688 0.576 1 98.75 264 LEU A O 1
ATOM 2030 N N . TYR A 1 265 ? 2.146 -9.336 2.672 1 98.56 265 TYR A N 1
ATOM 2031 C CA . TYR A 1 265 ? 1.188 -10.43 2.711 1 98.56 265 TYR A CA 1
ATOM 2032 C C . TYR A 1 265 ? -0.242 -9.906 2.758 1 98.56 265 TYR A C 1
ATOM 2034 O O . TYR A 1 265 ? -0.527 -8.93 3.455 1 98.56 265 TYR A O 1
ATOM 2042 N N . ALA A 1 266 ? -1.161 -10.578 1.961 1 98.38 266 ALA A N 1
ATOM 2043 C CA . ALA A 1 266 ? -2.557 -10.156 2.037 1 98.38 266 ALA A CA 1
ATOM 2044 C C . ALA A 1 266 ? -3.5 -11.352 1.955 1 98.38 266 ALA A C 1
ATOM 2046 O O . ALA A 1 266 ? -3.178 -12.359 1.325 1 98.38 266 ALA A O 1
ATOM 2047 N N . VAL A 1 267 ? -4.602 -11.203 2.586 1 97.56 267 VAL A N 1
ATOM 2048 C CA . VAL A 1 267 ? -5.738 -12.109 2.465 1 97.56 267 VAL A CA 1
ATOM 2049 C C . VAL A 1 267 ? -7.027 -11.312 2.328 1 97.56 267 VAL A C 1
ATOM 2051 O O . VAL A 1 267 ? -7.164 -10.234 2.918 1 97.56 267 VAL A O 1
ATOM 2054 N N . GLY A 1 268 ? -7.918 -11.797 1.436 1 97.69 268 GLY A N 1
ATOM 2055 C CA . GLY A 1 268 ? -9.227 -11.172 1.351 1 97.69 268 GLY A CA 1
ATOM 2056 C C . GLY A 1 268 ? -10.062 -11.359 2.602 1 97.69 268 GLY A C 1
ATOM 2057 O O . GLY A 1 268 ? -10.055 -12.438 3.203 1 97.69 268 GLY A O 1
ATOM 2058 N N . GLY A 1 269 ? -10.766 -10.312 3.002 1 96.38 269 GLY A N 1
ATOM 2059 C CA . GLY A 1 269 ? -11.602 -10.375 4.188 1 96.38 269 GLY A CA 1
ATOM 2060 C C . GLY A 1 269 ? -12.688 -11.43 4.098 1 96.38 269 GLY A C 1
ATOM 2061 O O . GLY A 1 269 ? -13.219 -11.875 5.121 1 96.38 269 GLY A O 1
ATOM 2062 N N . HIS A 1 270 ? -13.008 -11.883 2.889 1 96.31 270 HIS A N 1
ATOM 2063 C CA . HIS A 1 270 ? -14.031 -12.898 2.664 1 96.31 270 HIS A CA 1
ATOM 2064 C C . HIS A 1 270 ? -13.445 -14.125 1.983 1 96.31 270 HIS A C 1
ATOM 2066 O O . HIS A 1 270 ? -14.141 -14.828 1.248 1 96.31 270 HIS A O 1
ATOM 2072 N N . ASP A 1 271 ? -12.141 -14.281 2.164 1 96.75 271 ASP A N 1
ATOM 2073 C CA . ASP A 1 271 ? -11.492 -15.492 1.672 1 96.75 271 ASP A CA 1
ATOM 2074 C C . ASP A 1 271 ? -12.102 -16.734 2.316 1 96.75 271 ASP A C 1
ATOM 2076 O O . ASP A 1 271 ? -12.258 -16.797 3.537 1 96.75 271 ASP A O 1
ATOM 2080 N N . VAL A 1 272 ? -12.375 -17.734 1.538 1 93.94 272 VAL A N 1
ATOM 2081 C CA . VAL A 1 272 ? -13.07 -18.906 2.074 1 93.94 272 VAL A CA 1
ATOM 2082 C C . VAL A 1 272 ? -12.062 -19.984 2.434 1 93.94 272 VAL A C 1
ATOM 2084 O O . VAL A 1 272 ? -12.383 -20.922 3.164 1 93.94 272 VAL A O 1
ATOM 2087 N N . PHE A 1 273 ? -10.867 -19.859 1.917 1 94.81 273 PHE A N 1
ATOM 2088 C CA . PHE A 1 273 ? -9.875 -20.906 2.113 1 94.81 273 PHE A CA 1
ATOM 2089 C C . PHE A 1 273 ? -9.031 -20.625 3.348 1 94.81 273 PHE A C 1
ATOM 2091 O O . PHE A 1 273 ? -8.586 -21.562 4.027 1 94.81 273 PHE A O 1
ATOM 2098 N N . TRP A 1 274 ? -8.797 -19.375 3.586 1 94.69 274 TRP A N 1
ATOM 2099 C CA . TRP A 1 274 ? -7.824 -19 4.609 1 94.69 274 TRP A CA 1
ATOM 2100 C C . TRP A 1 274 ? -8.438 -18.031 5.613 1 94.69 274 TRP A C 1
ATOM 2102 O O . TRP A 1 274 ? -9.109 -17.062 5.227 1 94.69 274 TRP A O 1
ATOM 2112 N N . ASP A 1 275 ? -8.125 -18.281 6.895 1 92.19 275 ASP A N 1
ATOM 2113 C CA . ASP A 1 275 ? -8.641 -17.453 7.988 1 92.19 275 ASP A CA 1
ATOM 2114 C C . ASP A 1 275 ? -8.008 -16.062 7.977 1 92.19 275 ASP A C 1
ATOM 2116 O O . ASP A 1 275 ? -6.789 -15.93 8.055 1 92.19 275 ASP A O 1
ATOM 2120 N N . SER A 1 276 ? -8.875 -15.023 7.922 1 91.56 276 SER A N 1
ATOM 2121 C CA . SER A 1 276 ? -8.383 -13.656 7.812 1 91.56 276 SER A CA 1
ATOM 2122 C C . SER A 1 276 ? -8.352 -12.969 9.172 1 91.56 276 SER A C 1
ATOM 2124 O O . SER A 1 276 ? -8.227 -11.742 9.258 1 91.56 276 SER A O 1
ATOM 2126 N N . SER A 1 277 ? -8.461 -13.734 10.242 1 91.12 277 SER A N 1
ATOM 2127 C CA . SER A 1 277 ? -8.352 -13.141 11.57 1 91.12 277 SER A CA 1
ATOM 2128 C C . SER A 1 277 ? -6.938 -12.641 11.844 1 91.12 277 SER A C 1
ATOM 2130 O O . SER A 1 277 ? -5.973 -13.148 11.266 1 91.12 277 SER A O 1
ATOM 2132 N N . GLU A 1 278 ? -6.832 -11.727 12.719 1 87.88 278 GLU A N 1
ATOM 2133 C CA . GLU A 1 278 ? -5.527 -11.18 13.078 1 87.88 278 GLU A CA 1
ATOM 2134 C C . GLU A 1 278 ? -4.609 -12.258 13.641 1 87.88 278 GLU A C 1
ATOM 2136 O O . GLU A 1 278 ? -3.408 -12.266 13.375 1 87.88 278 GLU A O 1
ATOM 2141 N N . ARG A 1 279 ? -5.195 -13.094 14.43 1 90.69 279 ARG A N 1
ATOM 2142 C CA . ARG A 1 279 ? -4.418 -14.172 15.031 1 90.69 279 ARG A CA 1
ATOM 2143 C C . ARG A 1 279 ? -3.83 -15.086 13.969 1 90.69 279 ARG A C 1
ATOM 2145 O O . ARG A 1 279 ? -2.645 -15.422 14.016 1 90.69 279 ARG A O 1
ATOM 2152 N N . SER A 1 280 ? -4.66 -15.508 13.016 1 92.69 280 SER A N 1
ATOM 2153 C CA . SER A 1 280 ? -4.203 -16.406 11.961 1 92.69 280 SER A CA 1
ATOM 2154 C C . SER A 1 280 ? -3.146 -15.742 11.086 1 92.69 280 SER A C 1
ATOM 2156 O O . SER A 1 280 ? -2.148 -16.375 10.727 1 92.69 280 SER A O 1
ATOM 2158 N N . ILE A 1 281 ? -3.361 -14.539 10.805 1 94.38 281 ILE A N 1
ATOM 2159 C CA . ILE A 1 281 ? -2.422 -13.773 9.984 1 94.38 281 ILE A CA 1
ATOM 2160 C C . ILE A 1 281 ? -1.079 -13.672 10.703 1 94.38 281 ILE A C 1
ATOM 2162 O O . ILE A 1 281 ? -0.027 -13.891 10.102 1 94.38 281 ILE A O 1
ATOM 2166 N N . ALA A 1 282 ? -1.148 -13.406 11.977 1 93.44 282 ALA A N 1
ATOM 2167 C CA . ALA A 1 282 ? 0.08 -13.289 12.758 1 93.44 282 ALA A CA 1
ATOM 2168 C C . ALA A 1 282 ? 0.822 -14.625 12.812 1 93.44 282 ALA A C 1
ATOM 2170 O O . ALA A 1 282 ? 2.051 -14.664 12.711 1 93.44 282 ALA A O 1
ATOM 2171 N N . GLN A 1 283 ? 0.068 -15.656 12.953 1 95.25 283 GLN A N 1
ATOM 2172 C CA . GLN A 1 283 ? 0.672 -16.984 13.008 1 95.25 283 GLN A CA 1
ATOM 2173 C C . GLN A 1 283 ? 1.449 -17.281 11.727 1 95.25 283 GLN A C 1
ATOM 2175 O O . GLN A 1 283 ? 2.504 -17.922 11.773 1 95.25 283 GLN A O 1
ATOM 2180 N N . PHE A 1 284 ? 0.958 -16.844 10.688 1 97 284 PHE A N 1
ATOM 2181 C CA . PHE A 1 284 ? 1.604 -17.078 9.398 1 97 284 PHE A CA 1
ATOM 2182 C C . PHE A 1 284 ? 2.76 -16.109 9.188 1 97 284 PHE A C 1
ATOM 2184 O O . PHE A 1 284 ? 3.891 -16.531 8.93 1 97 284 PHE A O 1
ATOM 2191 N N . THR A 1 285 ? 2.559 -14.852 9.398 1 97.31 285 THR A N 1
ATOM 2192 C CA . THR A 1 285 ? 3.504 -13.828 8.969 1 97.31 285 THR A CA 1
ATOM 2193 C C . THR A 1 285 ? 4.652 -13.703 9.969 1 97.31 285 THR A C 1
ATOM 2195 O O . THR A 1 285 ? 5.754 -13.281 9.609 1 97.31 285 THR A O 1
ATOM 2198 N N . ASP A 1 286 ? 4.473 -14.062 11.219 1 96.94 286 ASP A N 1
ATOM 2199 C CA . ASP A 1 286 ? 5.516 -13.938 12.234 1 96.94 286 ASP A CA 1
ATOM 2200 C C . ASP A 1 286 ? 6.73 -14.797 11.883 1 96.94 286 ASP A C 1
ATOM 2202 O O . ASP A 1 286 ? 7.863 -14.438 12.195 1 96.94 286 ASP A O 1
ATOM 2206 N N . VAL A 1 287 ? 6.477 -15.883 11.203 1 98.31 287 VAL A N 1
ATOM 2207 C CA . VAL A 1 287 ? 7.559 -16.797 10.859 1 98.31 287 VAL A CA 1
ATOM 2208 C C . VAL A 1 287 ? 8.516 -16.125 9.883 1 98.31 287 VAL A C 1
ATOM 2210 O O . VAL A 1 287 ? 9.734 -16.312 9.961 1 98.31 287 VAL A O 1
ATOM 2213 N N . PHE A 1 288 ? 7.992 -15.312 9.016 1 98.44 288 PHE A N 1
ATOM 2214 C CA . PHE A 1 288 ? 8.812 -14.633 8.023 1 98.44 288 PHE A CA 1
ATOM 2215 C C . PHE A 1 288 ? 9.734 -13.617 8.688 1 98.44 288 PHE A C 1
ATOM 2217 O O . PHE A 1 288 ? 10.766 -13.234 8.125 1 98.44 288 PHE A O 1
ATOM 2224 N N . ARG A 1 289 ? 9.391 -13.18 9.859 1 96.44 289 ARG A N 1
ATOM 2225 C CA . ARG A 1 289 ? 10.148 -12.148 10.555 1 96.44 289 ARG A CA 1
ATOM 2226 C C . ARG A 1 289 ? 11.508 -12.68 11.016 1 96.44 289 ARG A C 1
ATOM 2228 O O . ARG A 1 289 ? 12.383 -11.906 11.406 1 96.44 289 ARG A O 1
ATOM 2235 N N . THR A 1 290 ? 11.68 -13.914 10.938 1 97.94 290 THR A N 1
ATOM 2236 C CA . THR A 1 290 ? 12.953 -14.516 11.305 1 97.94 290 THR A CA 1
ATOM 2237 C C . THR A 1 290 ? 14.102 -13.93 10.484 1 97.94 290 THR A C 1
ATOM 2239 O O . THR A 1 290 ? 15.141 -13.57 11.031 1 97.94 290 THR A O 1
ATOM 2242 N N . LYS A 1 291 ? 13.891 -13.773 9.164 1 98.06 291 LYS A N 1
ATOM 2243 C CA . LYS A 1 291 ? 15 -13.281 8.352 1 98.06 291 LYS A CA 1
ATOM 2244 C C . LYS A 1 291 ? 14.562 -12.094 7.492 1 98.06 291 LYS A C 1
ATOM 2246 O O . LYS A 1 291 ? 15.398 -11.312 7.031 1 98.06 291 LYS A O 1
ATOM 2251 N N . SER A 1 292 ? 13.281 -11.992 7.195 1 97.56 292 SER A N 1
ATOM 2252 C CA . SER A 1 292 ? 12.797 -10.883 6.391 1 97.56 292 SER A CA 1
ATOM 2253 C C . SER A 1 292 ? 13 -9.547 7.105 1 97.56 292 SER A C 1
ATOM 2255 O O . SER A 1 292 ? 12.648 -9.406 8.281 1 97.56 292 SER A O 1
ATOM 2257 N N . PRO A 1 293 ? 13.547 -8.586 6.402 1 94.81 293 PRO A N 1
ATOM 2258 C CA . PRO A 1 293 ? 13.797 -7.309 7.074 1 94.81 293 PRO A CA 1
ATOM 2259 C C . PRO A 1 293 ? 12.516 -6.543 7.387 1 94.81 293 PRO A C 1
ATOM 2261 O O . PRO A 1 293 ? 12.516 -5.648 8.234 1 94.81 293 PRO A O 1
ATOM 2264 N N . ARG A 1 294 ? 11.453 -6.91 6.68 1 93.81 294 ARG A N 1
ATOM 2265 C CA . ARG A 1 294 ? 10.156 -6.273 6.906 1 93.81 294 ARG A CA 1
ATOM 2266 C C . ARG A 1 294 ? 9.016 -7.176 6.449 1 93.81 294 ARG A C 1
ATOM 2268 O O . ARG A 1 294 ? 9.055 -7.719 5.344 1 93.81 294 ARG A O 1
ATOM 2275 N N . VAL A 1 295 ? 8.094 -7.277 7.34 1 96.75 295 VAL A N 1
ATOM 2276 C CA . VAL A 1 295 ? 6.906 -8.062 7.039 1 96.75 295 VAL A CA 1
ATOM 2277 C C . VAL A 1 295 ? 5.656 -7.219 7.27 1 96.75 295 VAL A C 1
ATOM 2279 O O . VAL A 1 295 ? 5.441 -6.703 8.367 1 96.75 295 VAL A O 1
ATOM 2282 N N . GLU A 1 296 ? 4.938 -7.027 6.234 1 96.44 296 GLU A N 1
ATOM 2283 C CA . GLU A 1 296 ? 3.65 -6.344 6.293 1 96.44 296 GLU A CA 1
ATOM 2284 C C . GLU A 1 296 ? 2.5 -7.305 5.992 1 96.44 296 GLU A C 1
ATOM 2286 O O . GLU A 1 296 ? 2.621 -8.172 5.125 1 96.44 296 GLU A O 1
ATOM 2291 N N . SER A 1 297 ? 1.462 -7.172 6.738 1 95.62 297 SER A N 1
ATOM 2292 C CA . SER A 1 297 ? 0.284 -8.008 6.52 1 95.62 297 SER A CA 1
ATOM 2293 C C . SER A 1 297 ? -0.983 -7.16 6.434 1 95.62 297 SER A C 1
ATOM 2295 O O . SER A 1 297 ? -1.171 -6.23 7.223 1 95.62 297 SER A O 1
ATOM 2297 N N . ILE A 1 298 ? -1.808 -7.527 5.449 1 95.12 298 ILE A N 1
ATOM 2298 C CA . ILE A 1 298 ? -3.021 -6.773 5.164 1 95.12 298 ILE A CA 1
ATOM 2299 C C . ILE A 1 298 ? -4.199 -7.73 5.008 1 95.12 298 ILE A C 1
ATOM 2301 O O . ILE A 1 298 ? -4.055 -8.82 4.441 1 95.12 298 ILE A O 1
ATOM 2305 N N . VAL A 1 299 ? -5.273 -7.328 5.617 1 96.44 299 VAL A N 1
ATOM 2306 C CA . VAL A 1 299 ? -6.555 -7.902 5.219 1 96.44 299 VAL A CA 1
ATOM 2307 C C . VAL A 1 299 ? -7.277 -6.945 4.273 1 96.44 299 VAL A C 1
ATOM 2309 O O . VAL A 1 299 ? -7.625 -5.828 4.66 1 96.44 299 VAL A O 1
ATOM 2312 N N . VAL A 1 300 ? -7.41 -7.32 3.031 1 97.75 300 VAL A N 1
ATOM 2313 C CA . VAL A 1 300 ? -8.164 -6.484 2.104 1 97.75 300 VAL A CA 1
ATOM 2314 C C . VAL A 1 300 ? -9.656 -6.629 2.369 1 97.75 300 VAL A C 1
ATOM 2316 O O . VAL A 1 300 ? -10.258 -7.66 2.047 1 97.75 300 VAL A O 1
ATOM 2319 N N . ARG A 1 301 ? -10.234 -5.566 2.898 1 95.5 301 ARG A N 1
ATOM 2320 C CA . ARG A 1 301 ? -11.625 -5.602 3.32 1 95.5 301 ARG A CA 1
ATOM 2321 C C . ARG A 1 301 ? -12.562 -5.77 2.125 1 95.5 301 ARG A C 1
ATOM 2323 O O . ARG A 1 301 ? -12.328 -5.18 1.066 1 95.5 301 ARG A O 1
ATOM 2330 N N . MET A 1 302 ? -13.578 -6.609 2.361 1 96.94 302 MET A N 1
ATOM 2331 C CA . MET A 1 302 ? -14.633 -6.812 1.371 1 96.94 302 MET A CA 1
ATOM 2332 C C . MET A 1 302 ? -14.062 -7.359 0.069 1 96.94 302 MET A C 1
ATOM 2334 O O . MET A 1 302 ? -14.453 -6.93 -1.017 1 96.94 302 MET A O 1
ATOM 2338 N N . ALA A 1 303 ? -13.078 -8.227 0.203 1 98.25 303 ALA A N 1
ATOM 2339 C CA . ALA A 1 303 ? -12.484 -8.883 -0.962 1 98.25 303 ALA A CA 1
ATOM 2340 C C . ALA A 1 303 ? -12.555 -10.398 -0.835 1 98.25 303 ALA A C 1
ATOM 2342 O O . ALA A 1 303 ? -12.43 -10.945 0.264 1 98.25 303 ALA A O 1
ATOM 2343 N N . PRO A 1 304 ? -12.742 -11.102 -1.946 1 98.44 304 PRO A N 1
ATOM 2344 C CA . PRO A 1 304 ? -12.734 -12.57 -1.96 1 98.44 304 PRO A CA 1
ATOM 2345 C C . PRO A 1 304 ? -11.328 -13.148 -2.064 1 98.44 304 PRO A C 1
ATOM 2347 O O . PRO A 1 304 ? -10.344 -12.422 -1.89 1 98.44 304 PRO A O 1
ATOM 2350 N N . HIS A 1 305 ? -11.242 -14.445 -2.273 1 98.31 305 HIS A N 1
ATOM 2351 C CA . HIS A 1 305 ? -9.969 -15.133 -2.451 1 98.31 305 HIS A CA 1
ATOM 2352 C C . HIS A 1 305 ? -9.18 -14.539 -3.611 1 98.31 305 HIS A C 1
ATOM 2354 O O . HIS A 1 305 ? -7.98 -14.273 -3.484 1 98.31 305 HIS A O 1
ATOM 2360 N N . CYS A 1 306 ? -9.844 -14.359 -4.727 1 98.81 306 CYS A N 1
ATOM 2361 C CA . CYS A 1 306 ? -9.234 -13.727 -5.895 1 98.81 306 CYS A CA 1
ATOM 2362 C C . CYS A 1 306 ? -9.406 -12.219 -5.848 1 98.81 306 CYS A C 1
ATOM 2364 O O . CYS A 1 306 ? -10.25 -11.656 -6.551 1 98.81 306 CYS A O 1
ATOM 2366 N N . ILE A 1 307 ? -8.57 -11.555 -5.129 1 98.75 307 ILE A N 1
ATOM 2367 C CA . ILE A 1 307 ? -8.664 -10.125 -4.887 1 98.75 307 ILE A CA 1
ATOM 2368 C C . ILE A 1 307 ? -8.555 -9.367 -6.207 1 98.75 307 ILE A C 1
ATOM 2370 O O . ILE A 1 307 ? -9.305 -8.422 -6.453 1 98.75 307 ILE A O 1
ATOM 2374 N N . GLU A 1 308 ? -7.668 -9.781 -7.109 1 98.38 308 GLU A N 1
ATOM 2375 C CA . GLU A 1 308 ? -7.391 -9.117 -8.383 1 98.38 308 GLU A CA 1
ATOM 2376 C C . GLU A 1 308 ? -8.641 -9.055 -9.25 1 98.38 308 GLU A C 1
ATOM 2378 O O . GLU A 1 308 ? -8.797 -8.141 -10.062 1 98.38 308 GLU A O 1
ATOM 2383 N N . MET A 1 309 ? -9.578 -9.969 -8.984 1 98.06 309 MET A N 1
ATOM 2384 C CA . MET A 1 309 ? -10.781 -10.055 -9.805 1 98.06 309 MET A CA 1
ATOM 2385 C C . MET A 1 309 ? -11.914 -9.242 -9.18 1 98.06 309 MET A C 1
ATOM 2387 O O . MET A 1 309 ? -12.977 -9.078 -9.789 1 98.06 309 MET A O 1
ATOM 2391 N N . SER A 1 310 ? -11.719 -8.742 -8.047 1 98.25 310 SER A N 1
ATOM 2392 C CA . SER A 1 310 ? -12.797 -8.133 -7.281 1 98.25 310 SER A CA 1
ATOM 2393 C C . SER A 1 310 ? -12.812 -6.617 -7.457 1 98.25 310 SER A C 1
ATOM 2395 O O . SER A 1 310 ? -11.945 -6.059 -8.133 1 98.25 310 SER A O 1
ATOM 2397 N N . LEU A 1 311 ? -13.805 -5.988 -6.809 1 97.56 311 LEU A N 1
ATOM 2398 C CA . LEU A 1 311 ? -13.922 -4.535 -6.812 1 97.56 311 LEU A CA 1
ATOM 2399 C C . LEU A 1 311 ? -12.766 -3.893 -6.051 1 97.56 311 LEU A C 1
ATOM 2401 O O . LEU A 1 311 ? -12.516 -2.695 -6.195 1 97.56 311 LEU A O 1
ATOM 2405 N N . GLN A 1 312 ? -12.039 -4.699 -5.301 1 98 312 GLN A N 1
ATOM 2406 C CA . GLN A 1 312 ? -10.883 -4.227 -4.547 1 98 312 GLN A CA 1
ATOM 2407 C C . GLN A 1 312 ? -9.586 -4.438 -5.328 1 98 312 GLN A C 1
ATOM 2409 O O . GLN A 1 312 ? -8.5 -4.141 -4.832 1 98 312 GLN A O 1
ATOM 2414 N N . GLY A 1 313 ? -9.711 -4.984 -6.559 1 97.75 313 GLY A N 1
ATOM 2415 C CA . GLY A 1 313 ? -8.539 -5.359 -7.336 1 97.75 313 GLY A CA 1
ATOM 2416 C C . GLY A 1 313 ? -7.609 -4.195 -7.613 1 97.75 313 GLY A C 1
ATOM 2417 O O . GLY A 1 313 ? -6.395 -4.309 -7.434 1 97.75 313 GLY A O 1
ATOM 2418 N N . LYS A 1 314 ? -8.18 -3.098 -8.07 1 95.62 314 LYS A N 1
ATOM 2419 C CA . LYS A 1 314 ? -7.367 -1.926 -8.391 1 95.62 314 LYS A CA 1
ATOM 2420 C C . LYS A 1 314 ? -6.605 -1.429 -7.168 1 95.62 314 LYS A C 1
ATOM 2422 O O . LYS A 1 314 ? -5.41 -1.146 -7.246 1 95.62 314 LYS A O 1
ATOM 2427 N N . ALA A 1 315 ? -7.32 -1.305 -6.039 1 97.5 315 ALA A N 1
ATOM 2428 C CA . ALA A 1 315 ? -6.691 -0.868 -4.797 1 97.5 315 ALA A CA 1
ATOM 2429 C C . ALA A 1 315 ? -5.551 -1.802 -4.402 1 97.5 315 ALA A C 1
ATOM 2431 O O . ALA A 1 315 ? -4.453 -1.347 -4.07 1 97.5 315 ALA A O 1
ATOM 2432 N N . TRP A 1 316 ? -5.812 -3.059 -4.48 1 98.25 316 TRP A N 1
ATOM 2433 C CA . TRP A 1 316 ? -4.828 -4.07 -4.105 1 98.25 316 TRP A CA 1
ATOM 2434 C C . TRP A 1 316 ? -3.592 -3.977 -4.996 1 98.25 316 TRP A C 1
ATOM 2436 O O . TRP A 1 316 ? -2.463 -3.949 -4.496 1 98.25 316 TRP A O 1
ATOM 2446 N N . LEU A 1 317 ? -3.801 -3.826 -6.27 1 98.44 317 LEU A N 1
ATOM 2447 C CA . LEU A 1 317 ? -2.68 -3.811 -7.203 1 98.44 317 LEU A CA 1
ATOM 2448 C C . LEU A 1 317 ? -1.875 -2.523 -7.066 1 98.44 317 LEU A C 1
ATOM 2450 O O . LEU A 1 317 ? -0.651 -2.531 -7.219 1 98.44 317 LEU A O 1
ATOM 2454 N N . LEU A 1 318 ? -2.539 -1.417 -6.758 1 97.69 318 LEU A N 1
ATOM 2455 C CA . LEU A 1 318 ? -1.82 -0.174 -6.5 1 97.69 318 LEU A CA 1
ATOM 2456 C C . LEU A 1 318 ? -0.912 -0.313 -5.285 1 97.69 318 LEU A C 1
ATOM 2458 O O . LEU A 1 318 ? 0.238 0.131 -5.309 1 97.69 318 LEU A O 1
ATOM 2462 N N . ARG A 1 319 ? -1.409 -0.929 -4.273 1 98.25 319 ARG A N 1
ATOM 2463 C CA . ARG A 1 319 ? -0.627 -1.141 -3.059 1 98.25 319 ARG A CA 1
ATOM 2464 C C . ARG A 1 319 ? 0.554 -2.068 -3.324 1 98.25 319 ARG A C 1
ATOM 2466 O O . ARG A 1 319 ? 1.659 -1.831 -2.834 1 98.25 319 ARG A O 1
ATOM 2473 N N . CYS A 1 320 ? 0.329 -3.068 -4.16 1 98.75 320 CYS A N 1
ATOM 2474 C CA . CYS A 1 320 ? 1.4 -3.984 -4.539 1 98.75 320 CYS A CA 1
ATOM 2475 C C . CYS A 1 320 ? 2.498 -3.254 -5.305 1 98.75 320 CYS A C 1
ATOM 2477 O O . CYS A 1 320 ? 3.684 -3.441 -5.023 1 98.75 320 CYS A O 1
ATOM 2479 N N . LEU A 1 321 ? 2.068 -2.43 -6.215 1 98.69 321 LEU A N 1
ATOM 2480 C CA . LEU A 1 321 ? 3.045 -1.738 -7.051 1 98.69 321 LEU A CA 1
ATOM 2481 C C . LEU A 1 321 ? 3.795 -0.68 -6.25 1 98.69 321 LEU A C 1
ATOM 2483 O O . LEU A 1 321 ? 4.988 -0.467 -6.461 1 98.69 321 LEU A O 1
ATOM 2487 N N . GLY A 1 322 ? 3.092 -0.01 -5.316 1 98.44 322 GLY A N 1
ATOM 2488 C CA . GLY A 1 322 ? 3.787 0.886 -4.406 1 98.44 322 GLY A CA 1
ATOM 2489 C C . GLY A 1 322 ? 4.848 0.187 -3.574 1 98.44 322 GLY A C 1
ATOM 2490 O O . GLY A 1 322 ? 5.961 0.698 -3.42 1 98.44 322 GLY A O 1
ATOM 2491 N N . PHE A 1 323 ? 4.516 -0.97 -3.018 1 98.75 323 PHE A N 1
ATOM 2492 C CA . PHE A 1 323 ? 5.453 -1.786 -2.252 1 98.75 323 PHE A CA 1
ATOM 2493 C C . PHE A 1 323 ? 6.648 -2.184 -3.109 1 98.75 323 PHE A C 1
ATOM 2495 O O . PHE A 1 323 ? 7.789 -2.145 -2.646 1 98.75 323 PHE A O 1
ATOM 2502 N N . ALA A 1 324 ? 6.367 -2.557 -4.391 1 98.81 324 ALA A N 1
ATOM 2503 C CA . ALA A 1 324 ? 7.418 -2.984 -5.309 1 98.81 324 ALA A CA 1
ATOM 2504 C C . ALA A 1 324 ? 8.422 -1.862 -5.551 1 98.81 324 ALA A C 1
ATOM 2506 O O . ALA A 1 324 ? 9.633 -2.086 -5.5 1 98.81 324 ALA A O 1
ATOM 2507 N N . VAL A 1 325 ? 7.922 -0.694 -5.812 1 98.31 325 VAL A N 1
ATOM 2508 C CA . VAL A 1 325 ? 8.781 0.459 -6.062 1 98.31 325 VAL A CA 1
ATOM 2509 C C . VAL A 1 325 ? 9.602 0.771 -4.812 1 98.31 325 VAL A C 1
ATOM 2511 O O . VAL A 1 325 ? 10.797 1.037 -4.902 1 98.31 325 VAL A O 1
ATOM 2514 N N . GLU A 1 326 ? 8.969 0.699 -3.666 1 98.38 326 GLU A N 1
ATOM 2515 C CA . GLU A 1 326 ? 9.648 0.975 -2.406 1 98.38 326 GLU A CA 1
ATOM 2516 C C . GLU A 1 326 ? 10.812 0.009 -2.186 1 98.38 326 GLU A C 1
ATOM 2518 O O . GLU A 1 326 ? 11.914 0.426 -1.815 1 98.38 326 GLU A O 1
ATOM 2523 N N . CYS A 1 327 ? 10.539 -1.287 -2.379 1 98.44 327 CYS A N 1
ATOM 2524 C CA . CYS A 1 327 ? 11.555 -2.311 -2.168 1 98.44 327 CYS A CA 1
ATOM 2525 C C . CYS A 1 327 ? 12.742 -2.09 -3.092 1 98.44 327 CYS A C 1
ATOM 2527 O O . CYS A 1 327 ? 13.898 -2.221 -2.67 1 98.44 327 CYS A O 1
ATOM 2529 N N . THR A 1 328 ? 12.461 -1.775 -4.328 1 98.19 328 THR A N 1
ATOM 2530 C CA . THR A 1 328 ? 13.508 -1.576 -5.32 1 98.19 328 THR A CA 1
ATOM 2531 C C . THR A 1 328 ? 14.383 -0.382 -4.949 1 98.19 328 THR A C 1
ATOM 2533 O O . THR A 1 328 ? 15.609 -0.472 -4.988 1 98.19 328 THR A O 1
ATOM 2536 N N . MET A 1 329 ? 13.734 0.719 -4.574 1 97.38 329 MET A N 1
ATOM 2537 C CA . MET A 1 329 ? 14.484 1.911 -4.18 1 97.38 329 MET A CA 1
ATOM 2538 C C . MET A 1 329 ? 15.297 1.651 -2.918 1 97.38 329 MET A C 1
ATOM 2540 O O . MET A 1 329 ? 16.469 2.041 -2.834 1 97.38 329 MET A O 1
ATOM 2544 N N . ALA A 1 330 ? 14.727 0.991 -1.953 1 97.25 330 ALA A N 1
ATOM 2545 C CA . ALA A 1 330 ? 15.422 0.686 -0.71 1 97.25 330 ALA A CA 1
ATOM 2546 C C . ALA A 1 330 ? 16.656 -0.18 -0.973 1 97.25 330 ALA A C 1
ATOM 2548 O O . ALA A 1 330 ? 17.719 0.067 -0.414 1 97.25 330 ALA A O 1
ATOM 2549 N N . GLN A 1 331 ? 16.453 -1.206 -1.768 1 95.94 331 GLN A N 1
ATOM 2550 C CA . GLN A 1 331 ? 17.578 -2.084 -2.088 1 95.94 331 GLN A CA 1
ATOM 2551 C C . GLN A 1 331 ? 18.719 -1.306 -2.742 1 95.94 331 GLN A C 1
ATOM 2553 O O . GLN A 1 331 ? 19.875 -1.508 -2.408 1 95.94 331 GLN A O 1
ATOM 2558 N N . LYS A 1 332 ? 18.391 -0.436 -3.672 1 95.12 332 LYS A N 1
ATOM 2559 C CA . LYS A 1 332 ? 19.406 0.377 -4.34 1 95.12 332 LYS A CA 1
ATOM 2560 C C . LYS A 1 332 ? 20.156 1.25 -3.342 1 95.12 332 LYS A C 1
ATOM 2562 O O . LYS A 1 332 ? 21.391 1.307 -3.361 1 95.12 332 LYS A O 1
ATOM 2567 N N . LEU A 1 333 ? 19.438 1.893 -2.447 1 94.81 333 LEU A N 1
ATOM 2568 C CA . LEU A 1 333 ? 20.031 2.799 -1.474 1 94.81 333 LEU A CA 1
ATOM 2569 C C . LEU A 1 333 ? 20.906 2.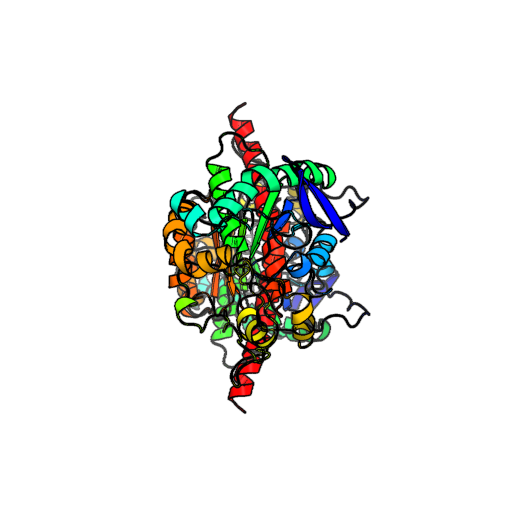031 -0.483 1 94.81 333 LEU A C 1
ATOM 2571 O O . LEU A 1 333 ? 21.969 2.514 -0.079 1 94.81 333 LEU A O 1
ATOM 2575 N N . GLU A 1 334 ? 20.469 0.851 -0.109 1 92.94 334 GLU A N 1
ATOM 2576 C CA . GLU A 1 334 ? 21.234 0.021 0.82 1 92.94 334 GLU A CA 1
ATOM 2577 C C . GLU A 1 334 ? 22.531 -0.468 0.188 1 92.94 334 GLU A C 1
ATOM 2579 O O . GLU A 1 334 ? 23.562 -0.588 0.868 1 92.94 334 GLU A O 1
ATOM 2584 N N . GLN A 1 335 ? 22.5 -0.768 -1.068 1 89.38 335 GLN A N 1
ATOM 2585 C CA . GLN A 1 335 ? 23.688 -1.196 -1.787 1 89.38 335 GLN A CA 1
ATOM 2586 C C . GLN A 1 335 ? 24.703 -0.063 -1.889 1 89.38 335 GLN A C 1
ATOM 2588 O O . GLN A 1 335 ? 25.922 -0.306 -1.902 1 89.38 335 GLN A O 1
ATOM 2593 N N . GLU A 1 336 ? 24.203 1.119 -1.975 1 85.38 336 GLU A N 1
ATOM 2594 C CA . GLU A 1 336 ? 25.094 2.277 -2.066 1 85.38 336 GLU A CA 1
ATOM 2595 C C . GLU A 1 336 ? 25.797 2.539 -0.737 1 85.38 336 GLU A C 1
ATOM 2597 O O . GLU A 1 336 ? 26.938 2.998 -0.715 1 85.38 336 GLU A O 1
ATOM 2602 N N . THR A 1 337 ? 25.141 2.287 0.349 1 80.38 337 THR A N 1
ATOM 2603 C CA . THR A 1 337 ? 25.734 2.48 1.664 1 80.38 337 THR A CA 1
ATOM 2604 C C . THR A 1 337 ? 26.734 1.366 1.974 1 80.38 337 THR A C 1
ATOM 2606 O O . THR A 1 337 ? 27.781 1.612 2.576 1 80.38 337 THR A O 1
ATOM 2609 N N . GLY A 1 338 ? 26.344 0.081 1.692 1 64.81 338 GLY A N 1
ATOM 2610 C CA . GLY A 1 338 ? 27.25 -1.026 1.926 1 64.81 338 GLY A CA 1
ATOM 2611 C C . GLY A 1 338 ? 28.516 -0.932 1.108 1 64.81 338 GLY A C 1
ATOM 2612 O O . GLY A 1 338 ? 29.594 -1.338 1.566 1 64.81 338 GLY A O 1
ATOM 2613 N N . LYS A 1 339 ? 28.359 -0.463 -0.062 1 52.19 339 LYS A N 1
ATOM 2614 C CA . LYS A 1 339 ? 29.547 -0.257 -0.901 1 52.19 339 LYS A CA 1
ATOM 2615 C C . LYS A 1 339 ? 30.438 0.85 -0.341 1 52.19 339 LYS A C 1
ATOM 2617 O O . LYS A 1 339 ? 31.656 0.769 -0.422 1 52.19 339 LYS A O 1
ATOM 2622 N N . SER A 1 340 ? 29.734 1.853 0.127 1 44.28 340 SER A N 1
ATOM 2623 C CA . SER A 1 340 ? 30.516 2.967 0.65 1 44.28 340 SER A CA 1
ATOM 2624 C C . SER A 1 340 ? 31.312 2.553 1.884 1 44.28 340 SER A C 1
ATOM 2626 O O . SER A 1 340 ? 32.406 3.039 2.104 1 44.28 340 SER A O 1
ATOM 2628 N N . SER A 1 341 ? 30.703 1.58 2.58 1 40.25 341 SER A N 1
ATOM 2629 C CA . SER A 1 341 ? 31.422 1.124 3.762 1 40.25 341 SER A CA 1
ATOM 2630 C C . SER A 1 341 ? 32.594 0.226 3.383 1 40.25 341 SER A C 1
ATOM 2632 O O . SER A 1 341 ? 33.5 -0.024 4.199 1 40.25 341 SER A O 1
ATOM 2634 N N . MET A 1 342 ? 32.562 -0.386 2.307 1 33.59 342 MET A N 1
ATOM 2635 C CA . MET A 1 342 ? 33.656 -1.262 1.877 1 33.59 342 MET A CA 1
ATOM 2636 C C . MET A 1 342 ? 34.719 -0.475 1.128 1 33.59 342 MET A C 1
ATOM 2638 O O . MET A 1 342 ? 35.781 -1.018 0.792 1 33.59 342 MET A O 1
ATOM 2642 N N . GLN A 1 343 ? 34.5 0.692 0.74 1 32.75 343 GLN A N 1
ATOM 2643 C CA . GLN A 1 343 ? 35.625 1.481 0.205 1 32.75 343 GLN A CA 1
ATOM 2644 C C . GLN A 1 343 ? 36.25 2.346 1.29 1 32.75 343 GLN A C 1
ATOM 2646 O O . GLN A 1 343 ? 35.531 2.947 2.104 1 32.75 343 GLN A O 1
ATOM 2651 N N . MET B 1 1 ? -3.203 20.891 -11.352 1 89.44 1 MET B N 1
ATOM 2652 C CA . MET B 1 1 ? -3.389 21.375 -9.984 1 89.44 1 MET B CA 1
ATOM 2653 C C . MET B 1 1 ? -3.518 22.891 -9.953 1 89.44 1 MET B C 1
ATOM 2655 O O . MET B 1 1 ? -2.801 23.594 -10.664 1 89.44 1 MET B O 1
ATOM 2659 N N . HIS B 1 2 ? -4.508 23.438 -9.172 1 94 2 HIS B N 1
ATOM 2660 C CA . HIS B 1 2 ? -4.652 24.891 -9.008 1 94 2 HIS B CA 1
ATOM 2661 C C . HIS B 1 2 ? -4.852 25.25 -7.543 1 94 2 HIS B C 1
ATOM 2663 O O . HIS B 1 2 ? -5.211 24.406 -6.727 1 94 2 HIS B O 1
ATOM 2669 N N . GLN B 1 3 ? -4.605 26.516 -7.273 1 97.75 3 GLN B N 1
ATOM 2670 C CA . GLN B 1 3 ? -4.82 27.047 -5.926 1 97.75 3 GLN B CA 1
ATOM 2671 C C . GLN B 1 3 ? -6.281 27.422 -5.711 1 97.75 3 GLN B C 1
ATOM 2673 O O . GLN B 1 3 ? -6.988 27.766 -6.66 1 97.75 3 GLN B O 1
ATOM 2678 N N . PHE B 1 4 ? -6.746 27.281 -4.516 1 98.31 4 PHE B N 1
ATOM 2679 C CA . PHE B 1 4 ? -8.117 27.672 -4.211 1 98.31 4 PHE B CA 1
ATOM 2680 C C . PHE B 1 4 ? -8.164 28.531 -2.953 1 98.31 4 PHE B C 1
ATOM 2682 O O . PHE B 1 4 ? -7.199 28.578 -2.188 1 98.31 4 PHE B O 1
ATOM 2689 N N . SER B 1 5 ? -9.18 29.297 -2.812 1 98.56 5 SER B N 1
ATOM 2690 C CA . SER B 1 5 ? -9.594 30.031 -1.619 1 98.56 5 SER B CA 1
ATOM 2691 C C . SER B 1 5 ? -11.062 29.781 -1.296 1 98.56 5 SER B C 1
ATOM 2693 O O . SER B 1 5 ? -11.938 30 -2.139 1 98.56 5 SER B O 1
ATOM 2695 N N . LEU B 1 6 ? -11.32 29.281 -0.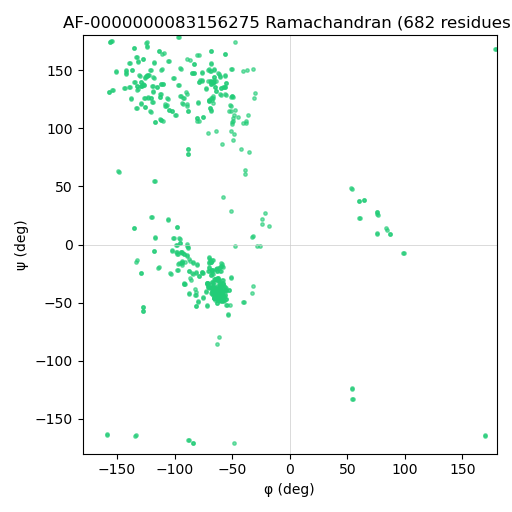165 1 98.5 6 LEU B N 1
ATOM 2696 C CA . LEU B 1 6 ? -12.664 28.891 0.25 1 98.5 6 LEU B CA 1
ATOM 2697 C C . LEU B 1 6 ? -13.094 29.656 1.494 1 98.5 6 LEU B C 1
ATOM 2699 O O . LEU B 1 6 ? -12.359 29.719 2.482 1 98.5 6 LEU B O 1
ATOM 2703 N N . GLY B 1 7 ? -14.219 30.297 1.438 1 98.5 7 GLY B N 1
ATOM 2704 C CA . GLY B 1 7 ? -14.781 30.922 2.619 1 98.5 7 GLY B CA 1
ATOM 2705 C C . GLY B 1 7 ? -15.352 29.938 3.617 1 98.5 7 GLY B C 1
ATOM 2706 O O . GLY B 1 7 ? -16.016 28.969 3.232 1 98.5 7 GLY B O 1
ATOM 2707 N N . LEU B 1 8 ? -15.047 30.141 4.816 1 97.94 8 LEU B N 1
ATOM 2708 C CA . LEU B 1 8 ? -15.547 29.281 5.887 1 97.94 8 LEU B CA 1
ATOM 2709 C C . LEU B 1 8 ? -16.547 30.031 6.762 1 97.94 8 LEU B C 1
ATOM 2711 O O . LEU B 1 8 ? -16.641 31.266 6.672 1 97.94 8 LEU B O 1
ATOM 2715 N N . GLU B 1 9 ? -17.297 29.234 7.547 1 92.56 9 GLU B N 1
ATOM 2716 C CA . GLU B 1 9 ? -18.188 29.844 8.531 1 92.56 9 GLU B CA 1
ATOM 2717 C C . GLU B 1 9 ? -17.438 30.781 9.453 1 92.56 9 GLU B C 1
ATOM 2719 O O . GLU B 1 9 ? -16.312 30.5 9.867 1 92.56 9 GLU B O 1
ATOM 2724 N N . GLY B 1 10 ? -18.016 31.938 9.773 1 91.75 10 GLY B N 1
ATOM 2725 C CA . GLY B 1 10 ? -17.422 32.906 10.688 1 91.75 10 GLY B CA 1
ATOM 2726 C C . GLY B 1 10 ? -16.484 33.875 9.992 1 91.75 10 GLY B C 1
ATOM 2727 O O . GLY B 1 10 ? -15.672 34.531 10.648 1 91.75 10 GLY B O 1
ATOM 2728 N N . GLY B 1 11 ? -16.453 33.875 8.703 1 94.06 11 GLY B N 1
ATOM 2729 C CA . GLY B 1 11 ? -15.68 34.844 7.945 1 94.06 11 GLY B CA 1
ATOM 2730 C C . GLY B 1 11 ? -14.227 34.438 7.77 1 94.06 11 GLY B C 1
ATOM 2731 O O . GLY B 1 11 ? -13.398 35.281 7.395 1 94.06 11 GLY B O 1
ATOM 2732 N N . ARG B 1 12 ? -13.898 33.25 8.055 1 97.12 12 ARG B N 1
ATOM 2733 C CA . ARG B 1 12 ? -12.547 32.719 7.887 1 97.12 12 ARG B CA 1
ATOM 2734 C C . ARG B 1 12 ? -12.336 32.188 6.48 1 97.12 12 ARG B C 1
ATOM 2736 O O . ARG B 1 12 ? -13.305 31.969 5.738 1 97.12 12 ARG B O 1
ATOM 2743 N N . LYS B 1 13 ? -11.078 32.125 6.176 1 98.38 13 LYS B N 1
ATOM 2744 C CA . LYS B 1 13 ? -10.711 31.656 4.84 1 98.38 13 LYS B CA 1
ATOM 2745 C C . LYS B 1 13 ? -9.781 30.438 4.914 1 98.38 13 LYS B C 1
ATOM 2747 O O . LYS B 1 13 ? -8.961 30.328 5.824 1 98.38 13 LYS B O 1
ATOM 2752 N N . LEU B 1 14 ? -9.945 29.547 3.949 1 98.81 14 LEU B N 1
ATOM 2753 C CA . LEU B 1 14 ? -9.055 28.391 3.768 1 98.81 14 LEU B CA 1
ATOM 2754 C C . LEU B 1 14 ? -8.453 28.391 2.367 1 98.81 14 LEU B C 1
ATOM 2756 O O . LEU B 1 14 ? -9.18 28.469 1.374 1 98.81 14 LEU B O 1
ATOM 2760 N N . THR B 1 15 ? -7.16 28.328 2.318 1 98.88 15 THR B N 1
ATOM 2761 C CA . THR B 1 15 ? -6.492 28.219 1.025 1 98.88 15 THR B CA 1
ATOM 2762 C C . THR B 1 15 ? -5.801 26.875 0.873 1 98.88 15 THR B C 1
ATOM 2764 O O . THR B 1 15 ? -5.684 26.125 1.839 1 98.88 15 THR B O 1
ATOM 2767 N N . GLY B 1 16 ? -5.406 26.547 -0.289 1 98.81 16 GLY B N 1
ATOM 2768 C CA . GLY B 1 16 ? -4.719 25.297 -0.584 1 98.81 16 GLY B CA 1
ATOM 2769 C C . GLY B 1 16 ? -4.578 25.031 -2.07 1 98.81 16 GLY B C 1
ATOM 2770 O O . GLY B 1 16 ? -4.598 25.969 -2.877 1 98.81 16 GLY B O 1
ATOM 2771 N N . ARG B 1 17 ? -4.285 23.844 -2.361 1 98.75 17 ARG B N 1
ATOM 2772 C CA . ARG B 1 17 ? -4.141 23.344 -3.725 1 98.75 17 ARG B CA 1
ATOM 2773 C C . ARG B 1 17 ? -5.152 22.234 -4.02 1 98.75 17 ARG B C 1
ATOM 2775 O O . ARG B 1 17 ? -5.484 21.438 -3.139 1 98.75 17 ARG B O 1
ATOM 2782 N N . LEU B 1 18 ? -5.633 22.25 -5.297 1 98.5 18 LEU B N 1
ATOM 2783 C CA . LEU B 1 18 ? -6.695 21.328 -5.691 1 98.5 18 LEU B CA 1
ATOM 2784 C C . LEU B 1 18 ? -6.438 20.766 -7.09 1 98.5 18 LEU B C 1
ATOM 2786 O O . LEU B 1 18 ? -6.008 21.5 -7.984 1 98.5 18 LEU B O 1
ATOM 2790 N N . SER B 1 19 ? -6.617 19.5 -7.25 1 98.25 19 SER B N 1
ATOM 2791 C CA . SER B 1 19 ? -6.695 18.875 -8.562 1 98.25 19 SER B CA 1
ATOM 2792 C C . SER B 1 19 ? -7.883 17.922 -8.648 1 98.25 19 SER B C 1
ATOM 2794 O O . SER B 1 19 ? -7.973 16.969 -7.875 1 98.25 19 SER B O 1
ATOM 2796 N N . ILE B 1 20 ? -8.797 18.188 -9.5 1 96.62 20 ILE B N 1
ATOM 2797 C CA . ILE B 1 20 ? -9.898 17.297 -9.859 1 96.62 20 ILE B CA 1
ATOM 2798 C C . ILE B 1 20 ? -9.734 16.812 -11.297 1 96.62 20 ILE B C 1
ATOM 2800 O O . ILE B 1 20 ? -9.883 17.594 -12.242 1 96.62 20 ILE B O 1
ATOM 2804 N N . PRO B 1 21 ? -9.375 15.547 -11.391 1 92.75 21 PRO B N 1
ATOM 2805 C CA . PRO B 1 21 ? -9.164 15.055 -12.75 1 92.75 21 PRO B CA 1
ATOM 2806 C C . PRO B 1 21 ? -10.422 15.141 -13.609 1 92.75 21 PRO B C 1
ATOM 2808 O O . PRO B 1 21 ? -11.539 15.031 -13.102 1 92.75 21 PRO B O 1
ATOM 2811 N N . ASN B 1 22 ? -10.133 15.43 -14.891 1 82.31 22 ASN B N 1
ATOM 2812 C CA . ASN B 1 22 ? -11.25 15.438 -15.828 1 82.31 22 ASN B CA 1
ATOM 2813 C C . ASN B 1 22 ? -11.82 14.039 -16.031 1 82.31 22 ASN B C 1
ATOM 2815 O O . ASN B 1 22 ? -11.078 13.055 -16.062 1 82.31 22 ASN B O 1
ATOM 2819 N N . LYS B 1 23 ? -13.055 13.906 -15.797 1 64.88 23 LYS B N 1
ATOM 2820 C CA . LYS B 1 23 ? -13.641 12.586 -16 1 64.88 23 LYS B CA 1
ATOM 2821 C C . LYS B 1 23 ? -13.32 12.062 -17.406 1 64.88 23 LYS B C 1
ATOM 2823 O O . LYS B 1 23 ? -13.484 12.781 -18.391 1 64.88 23 LYS B O 1
ATOM 2828 N N . PRO B 1 24 ? -12.523 10.938 -17.422 1 56.06 24 PRO B N 1
ATOM 2829 C CA . PRO B 1 24 ? -12.359 10.398 -18.766 1 56.06 24 PRO B CA 1
ATOM 2830 C C . PRO B 1 24 ? -13.688 10.195 -19.484 1 56.06 24 PRO B C 1
ATOM 2832 O O . PRO B 1 24 ? -14.711 9.953 -18.844 1 56.06 24 PRO B O 1
ATOM 2835 N N . GLN B 1 25 ? -13.828 10.773 -20.766 1 45.12 25 GLN B N 1
ATOM 2836 C CA . GLN B 1 25 ? -15 10.578 -21.625 1 45.12 25 GLN B CA 1
ATOM 2837 C C . GLN B 1 25 ? -15.484 9.133 -21.562 1 45.12 25 GLN B C 1
ATOM 2839 O O . GLN B 1 25 ? -16.609 8.836 -21.984 1 45.12 25 GLN B O 1
ATOM 2844 N N . ILE B 1 26 ? -14.523 8.227 -21.734 1 42.72 26 ILE B N 1
ATOM 2845 C CA . ILE B 1 26 ? -15 6.855 -21.859 1 42.72 26 ILE B CA 1
ATOM 2846 C C . ILE B 1 26 ? -15.578 6.395 -20.516 1 42.72 26 ILE B C 1
ATOM 2848 O O . ILE B 1 26 ? -15.008 6.66 -19.469 1 42.72 26 ILE B O 1
ATOM 2852 N N . SER B 1 27 ? -16.812 6.137 -20.531 1 42.09 27 SER B N 1
ATOM 2853 C CA . SER B 1 27 ? -17.688 5.578 -19.5 1 42.09 27 SER B CA 1
ATOM 2854 C C . SER B 1 27 ? -16.938 4.586 -18.625 1 42.09 27 SER B C 1
ATOM 2856 O O . SER B 1 27 ? -17.328 3.426 -18.5 1 42.09 27 SER B O 1
ATOM 2858 N N . VAL B 1 28 ? -15.648 4.477 -18.828 1 42.72 28 VAL B N 1
ATOM 2859 C CA . VAL B 1 28 ? -15.141 3.369 -18.016 1 42.72 28 VAL B CA 1
ATOM 2860 C C . VAL B 1 28 ? -15.664 3.492 -16.594 1 42.72 28 VAL B C 1
ATOM 2862 O O . VAL B 1 28 ? -16.047 4.578 -16.156 1 42.72 28 VAL B O 1
ATOM 2865 N N . SER B 1 29 ? -15.375 2.436 -15.719 1 50.28 29 SER B N 1
ATOM 2866 C CA . SER B 1 29 ? -15.945 1.818 -14.523 1 50.28 29 SER B CA 1
ATOM 2867 C C . SER B 1 29 ? -15.945 2.787 -13.352 1 50.28 29 SER B C 1
ATOM 2869 O O . SER B 1 29 ? -14.961 3.504 -13.125 1 50.28 29 SER B O 1
ATOM 2871 N N . SER B 1 30 ? -17.094 3.463 -13.094 1 68.5 30 SER B N 1
ATOM 2872 C CA . SER B 1 30 ? -17.859 4.129 -12.039 1 68.5 30 SER B CA 1
ATOM 2873 C C . SER B 1 30 ? -17.438 3.629 -10.664 1 68.5 30 SER B C 1
ATOM 2875 O O . SER B 1 30 ? -18.297 3.449 -9.781 1 68.5 30 SER B O 1
ATOM 2877 N N . LEU B 1 31 ? -16.203 3.191 -10.57 1 85.69 31 LEU B N 1
ATOM 2878 C CA . LEU B 1 31 ? -15.883 2.773 -9.203 1 85.69 31 LEU B CA 1
ATOM 2879 C C . LEU B 1 31 ? -15.766 3.979 -8.281 1 85.69 31 LEU B C 1
ATOM 2881 O O . LEU B 1 31 ? -15.328 5.051 -8.703 1 85.69 31 LEU B O 1
ATOM 2885 N N . PRO B 1 32 ? -16.25 3.824 -7.137 1 93.56 32 PRO B N 1
ATOM 2886 C CA . PRO B 1 32 ? -16.156 4.922 -6.172 1 93.56 32 PRO B CA 1
ATOM 2887 C C . PRO B 1 32 ? -14.711 5.371 -5.949 1 93.56 32 PRO B C 1
ATOM 2889 O O . PRO B 1 32 ? -13.797 4.543 -5.898 1 93.56 32 PRO B O 1
ATOM 2892 N N . LEU B 1 33 ? -14.547 6.664 -5.934 1 94.56 33 LEU B N 1
ATOM 2893 C CA . LEU B 1 33 ? -13.219 7.234 -5.719 1 94.56 33 LEU B CA 1
ATOM 2894 C C . LEU B 1 33 ? -13.203 8.125 -4.48 1 94.56 33 LEU B C 1
ATOM 2896 O O . LEU B 1 33 ? -14.227 8.711 -4.121 1 94.56 33 LEU B O 1
ATOM 2900 N N . PRO B 1 34 ? -12.07 8.203 -3.834 1 98 34 PRO B N 1
ATOM 2901 C CA . PRO B 1 34 ? -11.922 9.094 -2.678 1 98 34 PRO B CA 1
ATOM 2902 C C . PRO B 1 34 ? -11.562 10.523 -3.074 1 98 34 PRO B C 1
ATOM 2904 O O . PRO B 1 34 ? -10.93 10.734 -4.109 1 98 34 PRO B O 1
ATOM 2907 N N . LEU B 1 35 ? -12.031 11.469 -2.289 1 98.75 35 LEU B N 1
ATOM 2908 C CA . LEU B 1 35 ? -11.375 12.773 -2.205 1 98.75 35 LEU B CA 1
ATOM 2909 C C . LEU B 1 35 ? -10.281 12.758 -1.14 1 98.75 35 LEU B C 1
ATOM 2911 O O . LEU B 1 35 ? -10.57 12.602 0.049 1 98.75 35 LEU B O 1
ATOM 2915 N N . VAL B 1 36 ? -9.055 12.914 -1.534 1 98.94 36 VAL B N 1
ATOM 2916 C CA . VAL B 1 36 ? -7.941 12.852 -0.596 1 98.94 36 VAL B CA 1
ATOM 2917 C C . VAL B 1 36 ? -7.602 14.258 -0.103 1 98.94 36 VAL B C 1
ATOM 2919 O O . VAL B 1 36 ? -7.328 15.156 -0.904 1 98.94 36 VAL B O 1
ATOM 2922 N N . ILE B 1 37 ? -7.676 14.422 1.213 1 99 37 ILE B N 1
ATOM 2923 C CA . ILE B 1 37 ? -7.328 15.695 1.845 1 99 37 ILE B CA 1
ATOM 2924 C C . ILE B 1 37 ? -5.941 15.594 2.477 1 99 37 ILE B C 1
ATOM 2926 O O . ILE B 1 37 ? -5.754 14.875 3.463 1 99 37 ILE B O 1
ATOM 2930 N N . CYS B 1 38 ? -5.023 16.375 1.938 1 98.94 38 CYS B N 1
ATOM 2931 C CA . CYS B 1 38 ? -3.654 16.375 2.438 1 98.94 38 CYS B CA 1
ATOM 2932 C C . CYS B 1 38 ? -3.443 17.5 3.457 1 98.94 38 CYS B C 1
ATOM 2934 O O . CYS B 1 38 ? -3.777 18.656 3.199 1 98.94 38 CYS B O 1
ATOM 2936 N N . ILE B 1 39 ? -2.91 17.094 4.609 1 98.94 39 ILE B N 1
ATOM 2937 C CA . ILE B 1 39 ? -2.662 18 5.715 1 98.94 39 ILE B CA 1
ATOM 2938 C C . ILE B 1 39 ? -1.178 18 6.07 1 98.94 39 ILE B C 1
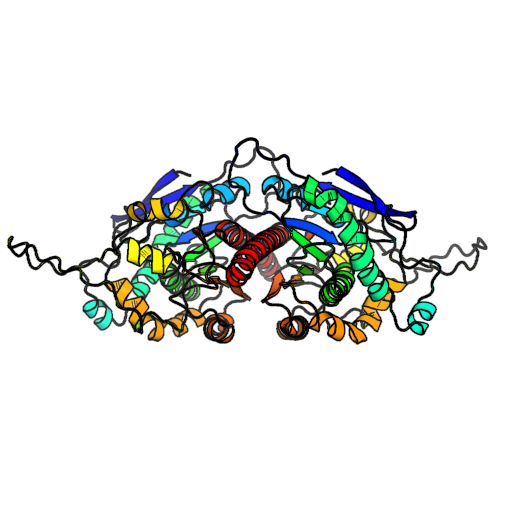ATOM 2940 O O . ILE B 1 39 ? -0.655 17 6.555 1 98.94 39 ILE B O 1
ATOM 2944 N N . HIS B 1 40 ? -0.511 19.141 5.848 1 98.88 40 HIS B N 1
ATOM 2945 C CA . HIS B 1 40 ? 0.936 19.25 6.008 1 98.88 40 HIS B CA 1
ATOM 2946 C C . HIS B 1 40 ? 1.317 19.391 7.477 1 98.88 40 HIS B C 1
ATOM 2948 O O . HIS B 1 40 ? 0.469 19.703 8.312 1 98.88 40 HIS B O 1
ATOM 2954 N N . GLY B 1 41 ? 2.605 19.156 7.781 1 98.5 41 GLY B N 1
ATOM 2955 C CA . GLY B 1 41 ? 3.166 19.312 9.117 1 98.5 41 GLY B CA 1
ATOM 2956 C C . GLY B 1 41 ? 3.662 20.719 9.383 1 98.5 41 GLY B C 1
ATOM 2957 O O . GLY B 1 41 ? 3.322 21.656 8.656 1 98.5 41 GLY B O 1
ATOM 2958 N N . GLY B 1 42 ? 4.402 20.859 10.492 1 97.62 42 GLY B N 1
ATOM 2959 C CA . GLY B 1 42 ? 4.945 22.156 10.852 1 97.62 42 GLY B CA 1
ATOM 2960 C C . GLY B 1 42 ? 5.977 22.672 9.867 1 97.62 42 GLY B C 1
ATOM 2961 O O . GLY B 1 42 ? 6.746 21.891 9.305 1 97.62 42 GLY B O 1
ATOM 2962 N N . SER B 1 43 ? 5.957 23.906 9.688 1 97.5 43 SER B N 1
ATOM 2963 C CA . SER B 1 43 ? 6.949 24.656 8.93 1 97.5 43 SER B CA 1
ATOM 2964 C C . SER B 1 43 ? 6.754 24.453 7.426 1 97.5 43 SER B C 1
ATOM 2966 O O . SER B 1 43 ? 7.652 24.766 6.637 1 97.5 43 SER B O 1
ATOM 2968 N N . TYR B 1 44 ? 5.641 23.828 7.02 1 98.44 44 TYR B N 1
ATOM 2969 C CA . TYR B 1 44 ? 5.297 23.656 5.609 1 98.44 44 TYR B CA 1
ATOM 2970 C C . TYR B 1 44 ? 3.908 24.219 5.32 1 98.44 44 TYR B C 1
ATOM 2972 O O . TYR B 1 44 ? 3.25 24.766 6.211 1 98.44 44 TYR B O 1
ATOM 2980 N N . ASP B 1 45 ? 3.512 24.266 4.082 1 98.56 45 ASP B N 1
ATOM 2981 C CA . ASP B 1 45 ? 2.148 24.516 3.621 1 98.56 45 ASP B CA 1
ATOM 2982 C C . ASP B 1 45 ? 1.749 23.516 2.537 1 98.56 45 ASP B C 1
ATOM 2984 O O . ASP B 1 45 ? 2.361 22.453 2.406 1 98.56 45 ASP B O 1
ATOM 2988 N N . SER B 1 46 ? 0.688 23.812 1.811 1 98.81 46 SER B N 1
ATOM 2989 C CA . SER B 1 46 ? 0.159 22.859 0.84 1 98.81 46 SER B CA 1
ATOM 2990 C C . SER B 1 46 ? 1.206 22.5 -0.208 1 98.81 46 SER B C 1
ATOM 2992 O O . SER B 1 46 ? 1.101 21.453 -0.865 1 98.81 46 SER B O 1
ATOM 2994 N N . GLU B 1 47 ? 2.229 23.25 -0.381 1 98.44 47 GLU B N 1
ATOM 2995 C CA . GLU B 1 47 ? 3.287 23 -1.353 1 98.44 47 GLU B CA 1
ATOM 2996 C C . GLU B 1 47 ? 4.09 21.75 -0.978 1 98.44 47 GLU B C 1
ATOM 2998 O O . GLU B 1 47 ? 4.754 21.156 -1.829 1 98.44 47 GLU B O 1
ATOM 3003 N N . TYR B 1 48 ? 4.062 21.375 0.285 1 98.62 48 TYR B N 1
ATOM 3004 C CA . TYR B 1 48 ? 4.719 20.156 0.753 1 98.62 48 TYR B CA 1
ATOM 3005 C C . TYR B 1 48 ? 4.312 18.953 -0.092 1 98.62 48 TYR B C 1
ATOM 3007 O O . TYR B 1 48 ? 5.105 18.047 -0.301 1 98.62 48 TYR B O 1
ATOM 3015 N N . PHE B 1 49 ? 3.113 19 -0.665 1 98.75 49 PHE B N 1
ATOM 3016 C CA . PHE B 1 49 ? 2.582 17.859 -1.416 1 98.75 49 PHE B CA 1
ATOM 3017 C C . PHE B 1 49 ? 2.725 18.094 -2.916 1 98.75 49 PHE B C 1
ATOM 3019 O O . PHE B 1 49 ? 2.174 17.344 -3.719 1 98.75 49 PHE B O 1
ATOM 3026 N N . ASP B 1 50 ? 3.395 19.188 -3.299 1 98.12 50 ASP B N 1
ATOM 3027 C CA . ASP B 1 50 ? 3.566 19.562 -4.699 1 98.12 50 ASP B CA 1
ATOM 3028 C C . ASP B 1 50 ? 4.895 20.297 -4.914 1 98.12 50 ASP B C 1
ATOM 3030 O O . ASP B 1 50 ? 4.918 21.422 -5.418 1 98.12 50 ASP B O 1
ATOM 3034 N N . ILE B 1 51 ? 5.977 19.641 -4.668 1 97.38 51 ILE B N 1
ATOM 3035 C CA . ILE B 1 51 ? 7.297 20.266 -4.66 1 97.38 51 ILE B CA 1
ATOM 3036 C C . ILE B 1 51 ? 7.816 20.391 -6.09 1 97.38 51 ILE B C 1
ATOM 3038 O O . ILE B 1 51 ? 8.227 21.484 -6.516 1 97.38 51 ILE B O 1
ATOM 3042 N N . ASP B 1 52 ? 7.836 19.375 -6.82 1 95.75 52 ASP B N 1
ATOM 3043 C CA . ASP B 1 52 ? 8.18 19.266 -8.234 1 95.75 52 ASP B CA 1
ATOM 3044 C C . ASP B 1 52 ? 7.512 18.031 -8.859 1 95.75 52 ASP B C 1
ATOM 3046 O O . ASP B 1 52 ? 6.793 17.297 -8.18 1 95.75 52 ASP B O 1
ATOM 3050 N N . PRO B 1 53 ? 7.609 17.828 -10.078 1 92.31 53 PRO B N 1
ATOM 3051 C CA . PRO B 1 53 ? 6.848 16.75 -10.734 1 92.31 53 PRO B CA 1
ATOM 3052 C C . PRO B 1 53 ? 7.137 15.383 -10.141 1 92.31 53 PRO B C 1
ATOM 3054 O O . PRO B 1 53 ? 6.258 14.516 -10.117 1 92.31 53 PRO B O 1
ATOM 3057 N N . GLN B 1 54 ? 8.336 15.156 -9.641 1 92 54 GLN B N 1
ATOM 3058 C CA . GLN B 1 54 ? 8.711 13.875 -9.047 1 92 54 GLN B CA 1
ATOM 3059 C C . GLN B 1 54 ? 8.172 13.75 -7.621 1 92 54 GLN B C 1
ATOM 3061 O O . GLN B 1 54 ? 7.988 12.641 -7.113 1 92 54 GLN B O 1
ATOM 3066 N N . HIS B 1 55 ? 8 14.891 -7.008 1 95.94 55 HIS B N 1
ATOM 3067 C CA . HIS B 1 55 ? 7.574 14.938 -5.613 1 95.94 55 HIS B CA 1
ATOM 3068 C C . HIS B 1 55 ? 6.223 15.633 -5.48 1 95.94 55 HIS B C 1
ATOM 3070 O O . HIS B 1 55 ? 6.09 16.594 -4.723 1 95.94 55 HIS B O 1
ATOM 3076 N N . SER B 1 56 ? 5.246 15.117 -6.227 1 97.88 56 SER B N 1
ATOM 3077 C CA . SER B 1 56 ? 3.914 15.711 -6.199 1 97.88 56 SER B CA 1
ATOM 3078 C C . SER B 1 56 ? 2.83 14.641 -6.172 1 97.88 56 SER B C 1
ATOM 3080 O O . SER B 1 56 ? 2.766 13.797 -7.066 1 97.88 56 SER B O 1
ATOM 3082 N N . ILE B 1 57 ? 1.949 14.711 -5.195 1 98.56 57 ILE B N 1
ATOM 3083 C CA . ILE B 1 57 ? 0.821 13.789 -5.133 1 98.56 57 ILE B CA 1
ATOM 3084 C C . ILE B 1 57 ? -0.17 14.109 -6.25 1 98.56 57 ILE B C 1
ATOM 3086 O O . ILE B 1 57 ? -0.941 13.242 -6.668 1 98.56 57 ILE B O 1
ATOM 3090 N N . PHE B 1 58 ? -0.174 15.32 -6.766 1 98.25 58 PHE B N 1
ATOM 3091 C CA . PHE B 1 58 ? -1.13 15.742 -7.781 1 98.25 58 PHE B CA 1
ATOM 3092 C C . PHE B 1 58 ? -0.84 15.07 -9.117 1 98.25 58 PHE B C 1
ATOM 3094 O O . PHE B 1 58 ? -1.76 14.789 -9.883 1 98.25 58 PHE B O 1
ATOM 3101 N N . VAL B 1 59 ? 0.421 14.828 -9.375 1 96.44 59 VAL B N 1
ATOM 3102 C CA . VAL B 1 59 ? 0.789 14.102 -10.594 1 96.44 59 VAL B CA 1
ATOM 3103 C C . VAL B 1 59 ? 0.2 12.695 -10.555 1 96.44 59 VAL B C 1
ATOM 3105 O O . VAL B 1 59 ? -0.407 12.242 -11.523 1 96.44 59 VAL B O 1
ATOM 3108 N N . LEU B 1 60 ? 0.331 12.031 -9.43 1 96.31 60 LEU B N 1
ATOM 3109 C CA . LEU B 1 60 ? -0.216 10.688 -9.266 1 96.31 60 LEU B CA 1
ATOM 3110 C C . LEU B 1 60 ? -1.74 10.719 -9.273 1 96.31 60 LEU B C 1
ATOM 3112 O O . LEU B 1 60 ? -2.381 9.828 -9.828 1 96.31 60 LEU B O 1
ATOM 3116 N N . GLY B 1 61 ? -2.287 11.734 -8.578 1 96.56 61 GLY B N 1
ATOM 3117 C CA . GLY B 1 61 ? -3.734 11.883 -8.578 1 96.56 61 GLY B CA 1
ATOM 3118 C C . GLY B 1 61 ? -4.316 12 -9.977 1 96.56 61 GLY B C 1
ATOM 3119 O O . GLY B 1 61 ? -5.336 11.375 -10.281 1 96.56 61 GLY B O 1
ATOM 3120 N N . GLU B 1 62 ? -3.672 12.773 -10.781 1 95.19 62 GLU B N 1
ATOM 3121 C CA . GLU B 1 62 ? -4.117 12.922 -12.164 1 95.19 62 GLU B CA 1
ATOM 3122 C C . GLU B 1 62 ? -3.994 11.609 -12.93 1 95.19 62 GLU B C 1
ATOM 3124 O O . GLU B 1 62 ? -4.914 11.219 -13.648 1 95.19 62 GLU B O 1
ATOM 3129 N N . LEU B 1 63 ? -2.873 10.992 -12.766 1 93.25 63 LEU B N 1
ATOM 3130 C CA . LEU B 1 63 ? -2.598 9.734 -13.453 1 93.25 63 LEU B CA 1
ATOM 3131 C C . LEU B 1 63 ? -3.629 8.672 -13.078 1 93.25 63 LEU B C 1
ATOM 3133 O O . LEU B 1 63 ? -4.082 7.914 -13.938 1 93.25 63 LEU B O 1
ATOM 3137 N N . LEU B 1 64 ? -4.004 8.648 -11.82 1 94.06 64 LEU B N 1
ATOM 3138 C CA . LEU B 1 64 ? -4.883 7.609 -11.297 1 94.06 64 LEU B CA 1
ATOM 3139 C C . LEU B 1 64 ? -6.328 8.094 -11.242 1 94.06 64 LEU B C 1
ATOM 3141 O O . LEU B 1 64 ? -7.211 7.367 -10.781 1 94.06 64 LEU B O 1
ATOM 3145 N N . GLN B 1 65 ? -6.578 9.289 -11.625 1 93.5 65 GLN B N 1
ATOM 3146 C CA . GLN B 1 65 ? -7.895 9.906 -11.664 1 93.5 65 GLN B CA 1
ATOM 3147 C C . GLN B 1 65 ? -8.484 10.039 -10.258 1 93.5 65 GLN B C 1
ATOM 3149 O O . GLN B 1 65 ? -9.672 9.781 -10.055 1 93.5 65 GLN B O 1
ATOM 3154 N N . ILE B 1 66 ? -7.668 10.352 -9.297 1 96.5 66 ILE B N 1
ATOM 3155 C CA . ILE B 1 66 ? -8.078 10.555 -7.91 1 96.5 66 ILE B CA 1
ATOM 3156 C C . ILE B 1 66 ? -8.039 12.039 -7.574 1 96.5 66 ILE B C 1
ATOM 3158 O O . ILE B 1 66 ? -6.984 12.68 -7.668 1 96.5 66 ILE B O 1
ATOM 3162 N N . PRO B 1 67 ? -9.141 12.648 -7.195 1 98 67 PRO B N 1
ATOM 3163 C CA . PRO B 1 67 ? -9.117 14.055 -6.785 1 98 67 PRO B CA 1
ATOM 3164 C C . PRO B 1 67 ? -8.367 14.273 -5.477 1 98 67 PRO B C 1
ATOM 3166 O O . PRO B 1 67 ? -8.5 13.477 -4.543 1 98 67 PRO B O 1
ATOM 3169 N N . ILE B 1 68 ? -7.562 15.359 -5.449 1 98.75 68 ILE B N 1
ATOM 3170 C CA . ILE B 1 68 ? -6.703 15.648 -4.309 1 98.75 68 ILE B CA 1
ATOM 3171 C C . ILE B 1 68 ? -6.855 17.109 -3.904 1 98.75 68 ILE B C 1
ATOM 3173 O O . ILE B 1 68 ? -6.875 18 -4.758 1 98.75 68 ILE B O 1
ATOM 3177 N N . VAL B 1 69 ? -7.008 17.344 -2.619 1 98.94 69 VAL B N 1
ATOM 3178 C CA . VAL B 1 69 ? -6.938 18.656 -2.014 1 98.94 69 VAL B CA 1
ATOM 3179 C C . VAL B 1 69 ? -5.809 18.703 -0.988 1 98.94 69 VAL B C 1
ATOM 3181 O O . VAL B 1 69 ? -5.754 17.875 -0.081 1 98.94 69 VAL B O 1
ATOM 3184 N N . ALA B 1 70 ? -4.895 19.594 -1.162 1 98.94 70 ALA B N 1
ATOM 3185 C CA . ALA B 1 70 ? -3.916 19.891 -0.122 1 98.94 70 ALA B CA 1
ATOM 3186 C C . ALA B 1 70 ? -4.195 21.25 0.511 1 98.94 70 ALA B C 1
ATOM 3188 O O . ALA B 1 70 ? -4.168 22.281 -0.173 1 98.94 70 ALA B O 1
ATOM 3189 N N . ILE B 1 71 ? -4.422 21.266 1.768 1 98.94 71 ILE B N 1
ATOM 3190 C CA . ILE B 1 71 ? -4.82 22.531 2.385 1 98.94 71 ILE B CA 1
ATOM 3191 C C . ILE B 1 71 ? -3.594 23.219 2.969 1 98.94 71 ILE B C 1
ATOM 3193 O O . ILE B 1 71 ? -2.59 22.578 3.275 1 98.94 71 ILE B O 1
ATOM 3197 N N . ASP B 1 72 ? -3.686 24.516 3.018 1 98.94 72 ASP B N 1
ATOM 3198 C CA . ASP B 1 72 ? -2.889 25.266 3.988 1 98.94 72 ASP B CA 1
ATOM 3199 C C . ASP B 1 72 ? -3.545 25.234 5.367 1 98.94 72 ASP B C 1
ATOM 3201 O O . ASP B 1 72 ? -4.566 25.891 5.586 1 98.94 72 ASP B O 1
ATOM 3205 N N . ARG B 1 73 ? -2.982 24.531 6.262 1 98.75 73 ARG B N 1
ATOM 3206 C CA . ARG B 1 73 ? -3.578 24.484 7.594 1 98.75 73 ARG B CA 1
ATOM 3207 C C . ARG B 1 73 ? -3.85 25.906 8.109 1 98.75 73 ARG B C 1
ATOM 3209 O O . ARG B 1 73 ? -3.184 26.859 7.703 1 98.75 73 ARG B O 1
ATOM 3216 N N . PRO B 1 74 ? -4.863 26.031 8.961 1 98.19 74 PRO B N 1
ATOM 3217 C CA . PRO B 1 74 ? -5.082 27.359 9.562 1 98.19 74 PRO B CA 1
ATOM 3218 C C . PRO B 1 74 ? -3.812 27.953 10.172 1 98.19 74 PRO B C 1
ATOM 3220 O O . PRO B 1 74 ? -3.141 27.281 10.969 1 98.19 74 PRO B O 1
ATOM 3223 N N . GLY B 1 75 ? -3.533 29.156 9.758 1 96.38 75 GLY B N 1
ATOM 3224 C CA . GLY B 1 75 ? -2.316 29.812 10.227 1 96.38 75 GLY B CA 1
ATOM 3225 C C . GLY B 1 75 ? -1.173 29.719 9.234 1 96.38 75 GLY B C 1
ATOM 3226 O O . GLY B 1 75 ? -0.131 30.344 9.422 1 96.38 75 GLY B O 1
ATOM 3227 N N . TYR B 1 76 ? -1.352 28.969 8.18 1 97.75 76 TYR B N 1
ATOM 3228 C CA . TYR B 1 76 ? -0.368 28.828 7.109 1 97.75 76 TYR B CA 1
ATOM 3229 C C . TYR B 1 76 ? -0.93 29.328 5.781 1 97.75 76 TYR B C 1
ATOM 3231 O O . TYR B 1 76 ? -2.146 29.359 5.586 1 97.75 76 TYR B O 1
ATOM 3239 N N . GLY B 1 77 ? 0.02 29.688 4.934 1 97 77 GLY B N 1
ATOM 3240 C CA . GLY B 1 77 ? -0.417 30.156 3.631 1 97 77 GLY B CA 1
ATOM 3241 C C . GLY B 1 77 ? -1.406 31.312 3.719 1 97 77 GLY B C 1
ATOM 3242 O O . GLY B 1 77 ? -1.173 32.281 4.434 1 97 77 GLY B O 1
ATOM 3243 N N . GLY B 1 78 ? -2.473 31.234 2.979 1 97.5 78 GLY B N 1
ATOM 3244 C CA . GLY B 1 78 ? -3.506 32.25 2.986 1 97.5 78 GLY B CA 1
ATOM 3245 C C . GLY B 1 78 ? -4.656 31.938 3.92 1 97.5 78 GLY B C 1
ATOM 3246 O O . GLY B 1 78 ? -5.625 32.688 4.008 1 97.5 78 GLY B O 1
ATOM 3247 N N . SER B 1 79 ? -4.547 30.875 4.66 1 98.62 79 SER B N 1
ATOM 3248 C CA . SER B 1 79 ? -5.629 30.469 5.551 1 98.62 79 SER B CA 1
ATOM 3249 C C . SER B 1 79 ? -5.668 31.344 6.805 1 98.62 79 SER B C 1
ATOM 3251 O O . SER B 1 79 ? -4.625 31.688 7.359 1 98.62 79 SER B O 1
ATOM 3253 N N . THR B 1 80 ? -6.852 31.641 7.223 1 98.12 80 THR B N 1
ATOM 3254 C CA . THR B 1 80 ? -7.008 32.375 8.477 1 98.12 80 THR B CA 1
ATOM 3255 C C . THR B 1 80 ? -6.516 31.531 9.656 1 98.12 80 THR B C 1
ATOM 3257 O O . THR B 1 80 ? -6.828 30.344 9.75 1 98.12 80 THR B O 1
ATOM 3260 N N . ALA B 1 81 ? -5.789 32.156 10.516 1 96.56 81 ALA B N 1
ATOM 3261 C CA . ALA B 1 81 ? -5.176 31.453 11.641 1 96.56 81 ALA B CA 1
ATOM 3262 C C . ALA B 1 81 ? -6.238 30.969 12.625 1 96.56 81 ALA B C 1
ATOM 3264 O O . ALA B 1 81 ? -7.215 31.672 12.891 1 96.56 81 ALA B O 1
ATOM 3265 N N . TYR B 1 82 ? -6.008 29.797 13.094 1 95.62 82 TYR B N 1
ATOM 3266 C CA . TYR B 1 82 ? -6.766 29.203 14.195 1 95.62 82 TYR B CA 1
ATOM 3267 C C . TYR B 1 82 ? -5.93 28.172 14.945 1 95.62 82 TYR B C 1
ATOM 3269 O O . TYR B 1 82 ? -5.383 27.25 14.336 1 95.62 82 TYR B O 1
ATOM 3277 N N . PRO B 1 83 ? -5.879 28.188 16.25 1 93.56 83 PRO B N 1
ATOM 3278 C CA . PRO B 1 83 ? -6.426 29.234 17.109 1 93.56 83 PRO B CA 1
ATOM 3279 C C . PRO B 1 83 ? -5.871 30.625 16.766 1 93.56 83 PRO B C 1
ATOM 3281 O O . PRO B 1 83 ? -4.871 30.734 16.047 1 93.56 83 PRO B O 1
ATOM 3284 N N . ASP B 1 84 ? -6.547 31.594 17.266 1 90.69 84 ASP B N 1
ATOM 3285 C CA . ASP B 1 84 ? -6.094 32.969 17.094 1 90.69 84 ASP B CA 1
ATOM 3286 C C . ASP B 1 84 ? -4.672 33.156 17.625 1 90.69 84 ASP B C 1
ATOM 3288 O O . ASP B 1 84 ? -4.363 32.719 18.75 1 90.69 84 ASP B O 1
ATOM 3292 N N . PRO B 1 85 ? -3.793 33.75 16.781 1 86.94 85 PRO B N 1
ATOM 3293 C CA . PRO B 1 85 ? -2.395 33.906 17.172 1 86.94 85 PRO B CA 1
ATOM 3294 C C . PRO B 1 85 ? -2.236 34.719 18.469 1 86.94 85 PRO B C 1
ATOM 3296 O O . PRO B 1 85 ? -1.193 34.625 19.125 1 86.94 85 PRO B O 1
ATOM 3299 N N . LYS B 1 86 ? -3.23 35.406 18.844 1 84.31 86 LYS B N 1
ATOM 3300 C CA . LYS B 1 86 ? -3.184 36.219 20.062 1 84.31 86 LYS B CA 1
ATOM 3301 C C . LYS B 1 86 ? -3.418 35.344 21.297 1 84.31 86 LYS B C 1
ATOM 3303 O O . LYS B 1 86 ? -3.141 35.781 22.422 1 84.31 86 LYS B O 1
ATOM 3308 N N . ILE B 1 87 ? -3.932 34.219 21.062 1 86.06 87 ILE B N 1
ATOM 3309 C CA . ILE B 1 87 ? -4.184 33.344 22.188 1 86.06 87 ILE B CA 1
ATOM 3310 C C . ILE B 1 87 ? -2.881 32.656 22.594 1 86.06 87 ILE B C 1
ATOM 3312 O O . ILE B 1 87 ? -2.248 31.969 21.781 1 86.06 87 ILE B O 1
ATOM 3316 N N . ARG B 1 88 ? -2.51 32.844 23.812 1 84.06 88 ARG B N 1
ATOM 3317 C CA . ARG B 1 88 ? -1.277 32.25 24.328 1 84.06 88 ARG B CA 1
ATOM 3318 C C . ARG B 1 88 ? -1.5 30.812 24.766 1 84.06 88 ARG B C 1
ATOM 3320 O O . ARG B 1 88 ? -2.629 30.422 25.062 1 84.06 88 ARG B O 1
ATOM 3327 N N . ASN B 1 89 ? -0.44 30.078 24.75 1 84.31 89 ASN B N 1
ATOM 3328 C CA . ASN B 1 89 ? -0.503 28.688 25.156 1 84.31 89 ASN B CA 1
ATOM 3329 C C . ASN B 1 89 ? -1.062 28.547 26.578 1 84.31 89 ASN B C 1
ATOM 3331 O O . ASN B 1 89 ? -1.77 27.578 26.875 1 84.31 89 ASN B O 1
ATOM 3335 N N . GLU B 1 90 ? -0.723 29.453 27.406 1 86.5 90 GLU B N 1
ATOM 3336 C CA . GLU B 1 90 ? -1.22 29.453 28.781 1 86.5 90 GLU B CA 1
ATOM 3337 C C . GLU B 1 90 ? -2.74 29.562 28.812 1 86.5 90 GLU B C 1
ATOM 3339 O O . GLU B 1 90 ? -3.393 28.969 29.672 1 86.5 90 GLU B O 1
ATOM 3344 N N . ASP B 1 91 ? -3.195 30.344 27.891 1 89.88 91 ASP B N 1
ATOM 3345 C CA . ASP B 1 91 ? -4.645 30.5 27.797 1 89.88 91 ASP B CA 1
ATOM 3346 C C . ASP B 1 91 ? -5.309 29.188 27.391 1 89.88 91 ASP B C 1
ATOM 3348 O O . ASP B 1 91 ? -6.352 28.812 27.938 1 89.88 91 ASP B O 1
ATOM 3352 N N . LEU B 1 92 ? -4.738 28.516 26.484 1 91.19 92 LEU B N 1
ATOM 3353 C CA . LEU B 1 92 ? -5.246 27.203 26.062 1 91.19 92 LEU B CA 1
ATOM 3354 C C . LEU B 1 92 ? -5.176 26.203 27.203 1 91.19 92 LEU B C 1
ATOM 3356 O O . LEU B 1 92 ? -6.117 25.438 27.406 1 91.19 92 LEU B O 1
ATOM 3360 N N . ASP B 1 93 ? -4.137 26.281 27.922 1 89.5 93 ASP B N 1
ATOM 3361 C CA . ASP B 1 93 ? -3.965 25.375 29.062 1 89.5 93 ASP B CA 1
ATOM 3362 C C . ASP B 1 93 ? -5.066 25.594 30.094 1 89.5 93 ASP B C 1
ATOM 3364 O O . ASP B 1 93 ? -5.594 24.625 30.656 1 89.5 93 ASP B O 1
ATOM 3368 N N . ARG B 1 94 ? -5.363 26.797 30.359 1 92.56 94 ARG B N 1
ATOM 3369 C CA . ARG B 1 94 ? -6.402 27.141 31.328 1 92.56 94 ARG B CA 1
ATOM 3370 C C . ARG B 1 94 ? -7.762 26.609 30.875 1 92.56 94 ARG B C 1
ATOM 3372 O O . ARG B 1 94 ? -8.617 26.312 31.703 1 92.56 94 ARG B O 1
ATOM 3379 N N . GLN B 1 95 ? -7.883 26.516 29.625 1 92.94 95 GLN B N 1
ATOM 3380 C CA . GLN B 1 95 ? -9.133 26.016 29.062 1 92.94 95 GLN B CA 1
ATOM 3381 C C . GLN B 1 95 ? -9.117 24.5 28.938 1 92.94 95 GLN B C 1
ATOM 3383 O O . GLN B 1 95 ? -10.086 23.906 28.469 1 92.94 95 GLN B O 1
ATOM 3388 N N . GLY B 1 96 ? -8.016 23.859 29.281 1 93.44 96 GLY B N 1
ATOM 3389 C CA . GLY B 1 96 ? -7.918 22.406 29.25 1 93.44 96 GLY B CA 1
ATOM 3390 C C . GLY B 1 96 ? -7.746 21.844 27.859 1 93.44 96 GLY B C 1
ATOM 3391 O O . GLY B 1 96 ? -8.219 20.75 27.562 1 93.44 96 GLY B O 1
ATOM 3392 N N . THR B 1 97 ? -7.191 22.719 27.047 1 96.38 97 THR B N 1
ATOM 3393 C CA . THR B 1 97 ? -6.973 22.297 25.656 1 96.38 97 THR B CA 1
ATOM 3394 C C . THR B 1 97 ? -5.574 22.703 25.188 1 96.38 97 THR B C 1
ATOM 3396 O O . THR B 1 97 ? -4.777 23.219 25.969 1 96.38 97 THR B O 1
ATOM 3399 N N . THR B 1 98 ? -5.152 22.219 24.078 1 96.38 98 THR B N 1
ATOM 3400 C CA . THR B 1 98 ? -3.871 22.562 23.469 1 96.38 98 THR B CA 1
ATOM 3401 C C . THR B 1 98 ? -4.074 23.094 22.047 1 96.38 98 THR B C 1
ATOM 3403 O O . THR B 1 98 ? -5.188 23.062 21.516 1 96.38 98 THR B O 1
ATOM 3406 N N . PHE B 1 99 ? -2.988 23.625 21.469 1 95.88 99 PHE B N 1
ATOM 3407 C CA . PHE B 1 99 ? -3.033 24.156 20.109 1 95.88 99 PHE B CA 1
ATOM 3408 C C . PHE B 1 99 ? -3.551 23.094 19.141 1 95.88 99 PHE B C 1
ATOM 3410 O O . PHE B 1 99 ? -4.496 23.344 18.391 1 95.88 99 PHE B O 1
ATOM 3417 N N . ALA B 1 100 ? -2.984 21.906 19.141 1 96.38 100 ALA B N 1
ATOM 3418 C CA . ALA B 1 100 ? -3.338 20.844 18.219 1 96.38 100 ALA B CA 1
ATOM 3419 C C . ALA B 1 100 ? -4.754 20.344 18.469 1 96.38 100 ALA B C 1
ATOM 3421 O O . ALA B 1 100 ? -5.469 19.984 17.531 1 96.38 100 ALA B O 1
ATOM 3422 N N . GLN B 1 101 ? -5.117 20.281 19.734 1 98.06 101 GLN B N 1
ATOM 3423 C CA . GLN B 1 101 ? -6.488 19.891 20.031 1 98.06 101 GLN B CA 1
ATOM 3424 C C . GLN B 1 101 ? -7.492 20.875 19.438 1 98.06 101 GLN B C 1
ATOM 3426 O O . GLN B 1 101 ? -8.461 20.453 18.797 1 98.06 101 GLN B O 1
ATOM 3431 N N . GLU B 1 102 ? -7.211 22.141 19.641 1 97.69 102 GLU B N 1
ATOM 3432 C CA . GLU B 1 102 ? -8.109 23.172 19.109 1 97.69 102 GLU B CA 1
ATOM 3433 C C . GLU B 1 102 ? -8.156 23.125 17.578 1 97.69 102 GLU B C 1
ATOM 3435 O O . GLU B 1 102 ? -9.234 23.172 16.984 1 97.69 102 GLU B O 1
ATOM 3440 N N . GLN B 1 103 ? -7.039 23.031 17 1 98.12 103 GLN B N 1
ATOM 3441 C CA . GLN B 1 103 ? -7.023 23.047 15.547 1 98.12 103 GLN B CA 1
ATOM 3442 C C . GLN B 1 103 ? -7.617 21.766 14.977 1 98.12 103 GLN B C 1
ATOM 3444 O O . GLN B 1 103 ? -8.281 21.781 13.938 1 98.12 103 GLN B O 1
ATOM 3449 N N . GLY B 1 104 ? -7.383 20.609 15.602 1 98.75 104 GLY B N 1
ATOM 3450 C CA . GLY B 1 104 ? -8.008 19.359 15.18 1 98.75 104 GLY B CA 1
ATOM 3451 C C . GLY B 1 104 ? -9.523 19.406 15.242 1 98.75 104 GLY B C 1
ATOM 3452 O O . GLY B 1 104 ? -10.203 18.953 14.328 1 98.75 104 GLY B O 1
ATOM 3453 N N . LYS B 1 105 ? -10.039 19.953 16.312 1 98.44 105 LYS B N 1
ATOM 3454 C CA . LYS B 1 105 ? -11.484 20.125 16.453 1 98.44 105 LYS B CA 1
ATOM 3455 C C . LYS B 1 105 ? -12.023 21.078 15.391 1 98.44 105 LYS B C 1
ATOM 3457 O O . LYS B 1 105 ? -13.117 20.859 14.852 1 98.44 105 LYS B O 1
ATOM 3462 N N . TYR B 1 106 ? -11.258 22.094 15.141 1 98.38 106 TYR B N 1
ATOM 3463 C CA . TYR B 1 106 ? -11.633 23.062 14.109 1 98.38 106 TYR B CA 1
ATOM 3464 C C . TYR B 1 106 ? -11.648 22.406 12.734 1 98.38 106 TYR B C 1
ATOM 3466 O O . TYR B 1 106 ? -12.539 22.672 11.922 1 98.38 106 TYR B O 1
ATOM 3474 N N . LEU B 1 107 ? -10.664 21.578 12.445 1 98.75 107 LEU B N 1
ATOM 3475 C CA . LEU B 1 107 ? -10.664 20.812 11.195 1 98.75 107 LEU B CA 1
ATOM 3476 C C . LEU B 1 107 ? -11.945 20 11.055 1 98.75 107 LEU B C 1
ATOM 3478 O O . LEU B 1 107 ? -12.602 20.047 10.016 1 98.75 107 LEU B O 1
ATOM 3482 N N . HIS B 1 108 ? -12.336 19.312 12.078 1 98.75 108 HIS B N 1
ATOM 3483 C CA . HIS B 1 108 ? -13.508 18.453 12.055 1 98.75 108 HIS B CA 1
ATOM 3484 C C . HIS B 1 108 ? -14.789 19.25 11.883 1 98.75 108 HIS B C 1
ATOM 3486 O O . HIS B 1 108 ? -15.641 18.906 11.07 1 98.75 108 HIS B O 1
ATOM 3492 N N . SER B 1 109 ? -14.93 20.312 12.625 1 98.31 109 SER B N 1
ATOM 3493 C CA . SER B 1 109 ? -16.219 20.969 12.75 1 98.31 109 SER B CA 1
ATOM 3494 C C . SER B 1 109 ? -16.453 21.953 11.602 1 98.31 109 SER B C 1
ATOM 3496 O O . SER B 1 109 ? -17.609 22.203 11.227 1 98.31 109 SER B O 1
ATOM 3498 N N . ILE B 1 110 ? -15.297 22.422 11.023 1 98.5 110 ILE B N 1
ATOM 3499 C CA . ILE B 1 110 ? -15.484 23.531 10.086 1 98.5 110 ILE B CA 1
ATOM 3500 C C . ILE B 1 110 ? -14.805 23.203 8.758 1 98.5 110 ILE B C 1
ATOM 3502 O O . ILE B 1 110 ? -15.453 23.203 7.707 1 98.5 110 ILE B O 1
ATOM 3506 N N . VAL B 1 111 ? -13.555 22.859 8.766 1 98.81 111 VAL B N 1
ATOM 3507 C CA . VAL B 1 111 ? -12.734 22.812 7.562 1 98.81 111 VAL B CA 1
ATOM 3508 C C . VAL B 1 111 ? -13.156 21.625 6.695 1 98.81 111 VAL B C 1
ATOM 3510 O O . VAL B 1 111 ? -13.5 21.797 5.523 1 98.81 111 VAL B O 1
ATOM 3513 N N . LEU B 1 112 ? -13.195 20.438 7.309 1 98.88 112 LEU B N 1
ATOM 3514 C CA . LEU B 1 112 ? -13.461 19.219 6.531 1 98.88 112 LEU B CA 1
ATOM 3515 C C . LEU B 1 112 ? -14.883 19.234 5.988 1 98.88 112 LEU B C 1
ATOM 3517 O O . LEU B 1 112 ? -15.109 18.875 4.828 1 98.88 112 LEU B O 1
ATOM 3521 N N . PRO B 1 113 ? -15.898 19.672 6.766 1 98.75 113 PRO B N 1
ATOM 3522 C CA . PRO B 1 113 ? -17.25 19.781 6.195 1 98.75 113 PRO B CA 1
ATOM 3523 C C . PRO B 1 113 ? -17.312 20.781 5.035 1 98.75 113 PRO B C 1
ATOM 3525 O O . PRO B 1 113 ? -17.984 20.516 4.039 1 98.75 113 PRO B O 1
ATOM 3528 N N . ALA B 1 114 ? -16.609 21.875 5.156 1 98.81 114 ALA B N 1
ATOM 3529 C CA . ALA B 1 114 ? -16.609 22.891 4.098 1 98.81 114 ALA B CA 1
ATOM 3530 C C . ALA B 1 114 ? -15.961 22.359 2.826 1 98.81 114 ALA B C 1
ATOM 3532 O O . ALA B 1 114 ? -16.453 22.594 1.721 1 98.81 114 ALA B O 1
ATOM 3533 N N . LEU B 1 115 ? -14.859 21.656 2.994 1 98.88 115 LEU B N 1
ATOM 3534 C CA . LEU B 1 115 ? -14.18 21.062 1.852 1 98.88 115 LEU B CA 1
ATOM 3535 C C . LEU B 1 115 ? -15.078 20.062 1.143 1 98.88 115 LEU B C 1
ATOM 3537 O O . LEU B 1 115 ? -15.117 20.016 -0.089 1 98.88 115 LEU B O 1
ATOM 3541 N N . TRP B 1 116 ? -15.75 19.234 1.936 1 98.75 116 TRP B N 1
ATOM 3542 C CA . TRP B 1 116 ? -16.641 18.25 1.339 1 98.75 116 TRP B CA 1
ATOM 3543 C C . TRP B 1 116 ? -17.781 18.906 0.593 1 98.75 116 TRP B C 1
ATOM 3545 O O . TRP B 1 116 ? -18.109 18.516 -0.529 1 98.75 116 TRP B O 1
ATOM 3555 N N . LYS B 1 117 ? -18.391 19.859 1.243 1 98.38 117 LYS B N 1
ATOM 3556 C CA . LYS B 1 117 ? -19.5 20.578 0.616 1 98.38 117 LYS B CA 1
ATOM 3557 C C . LYS B 1 117 ? -19.078 21.172 -0.72 1 98.38 117 LYS B C 1
ATOM 3559 O O . LYS B 1 117 ? -19.828 21.141 -1.694 1 98.38 117 LYS B O 1
ATOM 3564 N N . GLU B 1 118 ? -17.875 21.688 -0.766 1 98.5 118 GLU B N 1
ATOM 3565 C CA . GLU B 1 118 ? -17.422 22.406 -1.949 1 98.5 118 GLU B CA 1
ATOM 3566 C C . GLU B 1 118 ? -16.938 21.438 -3.027 1 98.5 118 GLU B C 1
ATOM 3568 O O . GLU B 1 118 ? -17.234 21.625 -4.211 1 98.5 118 GLU B O 1
ATOM 3573 N N . PHE B 1 119 ? -16.172 20.422 -2.633 1 98.44 119 PHE B N 1
ATOM 3574 C CA . PHE B 1 119 ? -15.398 19.703 -3.635 1 98.44 119 PHE B CA 1
ATOM 3575 C C . PHE B 1 119 ? -15.898 18.266 -3.768 1 98.44 119 PHE B C 1
ATOM 3577 O O . PHE B 1 119 ? -15.594 17.578 -4.742 1 98.44 119 PHE B O 1
ATOM 3584 N N . GLY B 1 120 ? -16.609 17.734 -2.773 1 97.25 120 GLY B N 1
ATOM 3585 C CA . GLY B 1 120 ? -17.125 16.375 -2.84 1 97.25 120 GLY B CA 1
ATOM 3586 C C . GLY B 1 120 ? -17.938 16.109 -4.09 1 97.25 120 GLY B C 1
ATOM 3587 O O . GLY B 1 120 ? -17.531 15.328 -4.949 1 97.25 120 GLY B O 1
ATOM 3588 N N . PRO B 1 121 ? -19.016 16.844 -4.266 1 95.75 121 PRO B N 1
ATOM 3589 C CA . PRO B 1 121 ? -19.875 16.641 -5.441 1 95.75 121 PRO B CA 1
ATOM 3590 C C . PRO B 1 121 ? -19.156 16.984 -6.75 1 95.75 121 PRO B C 1
ATOM 3592 O O . PRO B 1 121 ? -19.312 16.281 -7.75 1 95.75 121 PRO B O 1
ATOM 3595 N N . LYS B 1 122 ? -18.312 18.062 -6.699 1 95.38 122 LYS B N 1
ATOM 3596 C CA . LYS B 1 122 ? -17.609 18.5 -7.902 1 95.38 122 LYS B CA 1
ATOM 3597 C C . LYS B 1 122 ? -16.656 17.438 -8.414 1 95.38 122 LYS B C 1
ATOM 3599 O O . LYS B 1 122 ? -16.406 17.344 -9.617 1 95.38 122 LYS B O 1
ATOM 3604 N N . SER B 1 123 ? -16.156 16.625 -7.512 1 95.69 123 SER B N 1
ATOM 3605 C CA . SER B 1 123 ? -15.18 15.602 -7.879 1 95.69 123 SER B CA 1
ATOM 3606 C C . SER B 1 123 ? -15.844 14.242 -8.047 1 95.69 123 SER B C 1
ATOM 3608 O O . SER B 1 123 ? -15.18 13.258 -8.391 1 95.69 123 SER B O 1
ATOM 3610 N N . SER B 1 124 ? -17.109 14.102 -7.746 1 93.69 124 SER B N 1
ATOM 3611 C CA . SER B 1 124 ? -17.859 12.852 -7.762 1 93.69 124 SER B CA 1
ATOM 3612 C C . SER B 1 124 ? -17.266 11.836 -6.793 1 93.69 124 SER B C 1
ATOM 3614 O O . SER B 1 124 ? -17.359 10.625 -7.008 1 93.69 124 SER B O 1
ATOM 3616 N N . ALA B 1 125 ? -16.562 12.336 -5.82 1 96.25 125 ALA B N 1
ATOM 3617 C CA . ALA B 1 125 ? -15.984 11.445 -4.82 1 96.25 125 ALA B CA 1
ATOM 3618 C C . ALA B 1 125 ? -17.062 10.82 -3.949 1 96.25 125 ALA B C 1
ATOM 3620 O O . ALA B 1 125 ? -18.109 11.438 -3.697 1 96.25 125 ALA B O 1
ATOM 3621 N N . SER B 1 126 ? -16.734 9.586 -3.508 1 96.5 126 SER B N 1
ATOM 3622 C CA . SER B 1 126 ? -17.703 8.852 -2.695 1 96.5 126 SER B CA 1
ATOM 3623 C C . SER B 1 126 ? -17.391 9 -1.208 1 96.5 126 SER B C 1
ATOM 3625 O O . SER B 1 126 ? -18.266 8.773 -0.365 1 96.5 126 SER B O 1
ATOM 3627 N N . SER B 1 127 ? -16.188 9.312 -0.94 1 98.25 127 SER B N 1
ATOM 3628 C CA . SER B 1 127 ? -15.781 9.461 0.452 1 98.25 127 SER B CA 1
ATOM 3629 C C . SER B 1 127 ? -14.555 10.367 0.573 1 98.25 127 SER B C 1
ATOM 3631 O O . SER B 1 127 ? -14.031 10.844 -0.433 1 98.25 127 SER B O 1
ATOM 3633 N N . MET B 1 128 ? -14.219 10.633 1.777 1 98.75 128 MET B N 1
ATOM 3634 C CA . MET B 1 128 ? -13.062 11.477 2.086 1 98.75 128 MET B CA 1
ATOM 3635 C C . MET B 1 128 ? -11.992 10.688 2.822 1 98.75 128 MET B C 1
ATOM 3637 O O . MET B 1 128 ? -12.297 9.883 3.705 1 98.75 128 MET B O 1
ATOM 3641 N N . ILE B 1 129 ? -10.742 10.859 2.43 1 98.88 129 ILE B N 1
ATOM 3642 C CA . ILE B 1 129 ? -9.57 10.281 3.09 1 98.88 129 ILE B CA 1
ATOM 3643 C C . ILE B 1 129 ? -8.664 11.406 3.592 1 98.88 129 ILE B C 1
ATOM 3645 O O . ILE B 1 129 ? -8.367 12.344 2.855 1 98.88 129 ILE B O 1
ATOM 3649 N N . ILE B 1 130 ? -8.242 11.305 4.844 1 98.94 130 ILE B N 1
ATOM 3650 C CA . ILE B 1 130 ? -7.246 12.234 5.359 1 98.94 130 ILE B CA 1
ATOM 3651 C C . ILE B 1 130 ? -5.848 11.648 5.176 1 98.94 130 ILE B C 1
ATOM 3653 O O . ILE B 1 130 ? -5.609 10.484 5.5 1 98.94 130 ILE B O 1
ATOM 3657 N N . LEU B 1 131 ? -4.984 12.367 4.562 1 98.94 131 LEU B N 1
ATOM 3658 C CA . LEU B 1 131 ? -3.557 12.078 4.477 1 98.94 131 LEU B CA 1
ATOM 3659 C C . LEU B 1 131 ? -2.736 13.172 5.148 1 98.94 131 LEU B C 1
ATOM 3661 O O . LEU B 1 131 ? -2.535 14.242 4.574 1 98.94 131 LEU B O 1
ATOM 3665 N N . ALA B 1 132 ? -2.193 12.859 6.359 1 98.94 132 ALA B N 1
ATOM 3666 C CA . ALA B 1 132 ? -1.591 13.906 7.184 1 98.94 132 ALA B CA 1
ATOM 3667 C C . ALA B 1 132 ? -0.156 13.547 7.562 1 98.94 132 ALA B C 1
ATOM 3669 O O . ALA B 1 132 ? 0.155 12.383 7.801 1 98.94 132 ALA B O 1
ATOM 3670 N N . HIS B 1 133 ? 0.678 14.539 7.609 1 98.81 133 HIS B N 1
ATOM 3671 C CA . HIS B 1 133 ? 2.09 14.352 7.922 1 98.81 133 HIS B CA 1
ATOM 3672 C C . HIS B 1 133 ? 2.477 15.117 9.188 1 98.81 133 HIS B C 1
ATOM 3674 O O . HIS B 1 133 ? 2.115 16.281 9.344 1 98.81 133 HIS B O 1
ATOM 3680 N N . SER B 1 134 ? 3.277 14.5 10.117 1 98 134 SER B N 1
ATOM 3681 C CA . SER B 1 134 ? 3.914 15.141 11.266 1 98 134 SER B CA 1
ATOM 3682 C C . SER B 1 134 ? 2.893 15.875 12.125 1 98 134 SER B C 1
ATOM 3684 O O . SER B 1 134 ? 1.875 15.297 12.516 1 98 134 SER B O 1
ATOM 3686 N N . ILE B 1 135 ? 3.016 17.141 12.398 1 97.94 135 ILE B N 1
ATOM 3687 C CA . ILE B 1 135 ? 2.104 17.891 13.258 1 97.94 135 ILE B CA 1
ATOM 3688 C C . ILE B 1 135 ? 0.702 17.875 12.648 1 97.94 135 ILE B C 1
ATOM 3690 O O . ILE B 1 135 ? -0.295 17.859 13.375 1 97.94 135 ILE B O 1
ATOM 3694 N N . GLY B 1 136 ? 0.617 17.812 11.336 1 98.62 136 GLY B N 1
ATOM 3695 C CA . GLY B 1 136 ? -0.682 17.625 10.711 1 98.62 136 GLY B CA 1
ATOM 3696 C C . GLY B 1 136 ? -1.354 16.328 11.117 1 98.62 136 GLY B C 1
ATOM 3697 O O . GLY B 1 136 ? -2.584 16.234 11.156 1 98.62 136 GLY B O 1
ATOM 3698 N N . GLY B 1 137 ? -0.522 15.312 11.344 1 98.69 137 GLY B N 1
ATOM 3699 C CA . GLY B 1 137 ? -1.036 14.039 11.844 1 98.69 137 GLY B CA 1
ATOM 3700 C C . GLY B 1 137 ? -1.663 14.148 13.219 1 98.69 137 GLY B C 1
ATOM 3701 O O . GLY B 1 137 ? -2.668 13.492 13.5 1 98.69 137 GLY B O 1
ATOM 3702 N N . MET B 1 138 ? -1.102 14.992 14.102 1 97.94 138 MET B N 1
ATOM 3703 C CA . MET B 1 138 ? -1.694 15.242 15.414 1 97.94 138 MET B CA 1
ATOM 3704 C C . MET B 1 138 ? -3.113 15.789 15.273 1 97.94 138 MET B C 1
ATOM 3706 O O . MET B 1 138 ? -4.039 15.289 15.914 1 97.94 138 MET B O 1
ATOM 3710 N N . MET B 1 139 ? -3.217 16.719 14.453 1 98.5 139 MET B N 1
ATOM 3711 C CA . MET B 1 139 ? -4.512 17.359 14.242 1 98.5 139 MET B CA 1
ATOM 3712 C C . MET B 1 139 ? -5.5 16.391 13.594 1 98.5 139 MET B C 1
ATOM 3714 O O . MET B 1 139 ? -6.688 16.406 13.922 1 98.5 139 MET B O 1
ATOM 3718 N N . ALA B 1 140 ? -5 15.594 12.695 1 98.88 140 ALA B N 1
ATOM 3719 C CA . ALA B 1 140 ? -5.84 14.609 12.023 1 98.88 140 ALA B CA 1
ATOM 3720 C C . ALA B 1 140 ? -6.398 13.594 13.016 1 98.88 140 ALA B C 1
ATOM 3722 O O . ALA B 1 140 ? -7.562 13.188 12.906 1 98.88 140 ALA B O 1
ATOM 3723 N N . VAL B 1 141 ? -5.582 13.141 13.969 1 98.88 141 VAL B N 1
ATOM 3724 C CA . VAL B 1 141 ? -6.027 12.195 14.984 1 98.88 141 VAL B CA 1
ATOM 3725 C C . VAL B 1 141 ? -7.16 12.812 15.805 1 98.88 141 VAL B C 1
ATOM 3727 O O . VAL B 1 141 ? -8.188 12.172 16.047 1 98.88 141 VAL B O 1
ATOM 3730 N N . VAL B 1 142 ? -7.016 14.039 16.188 1 98.88 142 VAL B N 1
ATOM 3731 C CA . VAL B 1 142 ? -8.039 14.75 16.938 1 98.88 142 VAL B CA 1
ATOM 3732 C C . VAL B 1 142 ? -9.305 14.883 16.109 1 98.88 142 VAL B C 1
ATOM 3734 O O . VAL B 1 142 ? -10.414 14.648 16.594 1 98.88 142 VAL B O 1
ATOM 3737 N N . ALA B 1 143 ? -9.141 15.227 14.852 1 98.94 143 ALA B N 1
ATOM 3738 C CA . ALA B 1 143 ? -10.281 15.406 13.961 1 98.94 143 ALA B CA 1
ATOM 3739 C C . ALA B 1 143 ? -11.039 14.094 13.773 1 98.94 143 ALA B C 1
ATOM 3741 O O . ALA B 1 143 ? -12.273 14.062 13.82 1 98.94 143 ALA B O 1
ATOM 3742 N N . ALA B 1 144 ? -10.312 13.016 13.57 1 98.88 144 ALA B N 1
ATOM 3743 C CA . ALA B 1 144 ? -10.938 11.719 13.352 1 98.88 144 ALA B CA 1
ATOM 3744 C C . ALA B 1 144 ? -11.672 11.25 14.602 1 98.88 144 ALA B C 1
ATOM 3746 O O . ALA B 1 144 ? -12.758 10.664 14.508 1 98.88 144 ALA B O 1
ATOM 3747 N N . ALA B 1 145 ? -11.062 11.461 15.758 1 98.88 145 ALA B N 1
ATOM 3748 C CA . ALA B 1 145 ? -11.742 11.141 17 1 98.88 145 ALA B CA 1
ATOM 3749 C C . ALA B 1 145 ? -13.023 11.953 17.156 1 98.88 145 ALA B C 1
ATOM 3751 O O . ALA B 1 145 ? -14.062 11.414 17.547 1 98.88 145 ALA B O 1
ATOM 3752 N N . SER B 1 146 ? -12.922 13.227 16.859 1 98.81 146 SER B N 1
ATOM 3753 C CA . SER B 1 146 ? -14.078 14.109 16.922 1 98.81 146 SER B CA 1
ATOM 3754 C C . SER B 1 146 ? -15.172 13.672 15.961 1 98.81 146 SER B C 1
ATOM 3756 O O . SER B 1 146 ? -16.359 13.773 16.266 1 98.81 146 SER B O 1
ATOM 3758 N N . PHE B 1 147 ? -14.773 13.234 14.82 1 98.69 147 PHE B N 1
ATOM 3759 C CA . PHE B 1 147 ? -15.703 12.68 13.844 1 98.69 147 PHE B CA 1
ATOM 3760 C C . PHE B 1 147 ? -16.484 11.523 14.438 1 98.69 147 PHE B C 1
ATOM 3762 O O . PHE B 1 147 ? -17.703 11.438 14.273 1 98.69 147 PHE B O 1
ATOM 3769 N N . THR B 1 148 ? -15.812 10.641 15.117 1 98.31 148 THR B N 1
ATOM 3770 C CA . THR B 1 148 ? -16.438 9.484 15.75 1 98.31 148 THR B CA 1
ATOM 3771 C C . THR B 1 148 ? -17.438 9.93 16.812 1 98.31 148 THR B C 1
ATOM 3773 O O . THR B 1 148 ? -18.547 9.391 16.875 1 98.31 148 THR B O 1
ATOM 3776 N N . ASP B 1 149 ? -17.094 10.906 17.531 1 98 149 ASP B N 1
ATOM 3777 C CA . ASP B 1 149 ? -17.891 11.352 18.688 1 98 149 ASP B CA 1
ATOM 3778 C C . ASP B 1 149 ? -19.125 12.125 18.234 1 98 149 ASP B C 1
ATOM 3780 O O . ASP B 1 149 ? -20.078 12.281 19 1 98 149 ASP B O 1
ATOM 3784 N N . ALA B 1 150 ? -19.016 12.648 17.062 1 97.19 150 ALA B N 1
ATOM 3785 C CA . ALA B 1 150 ? -20.078 13.516 16.594 1 97.19 150 ALA B CA 1
ATOM 3786 C C . ALA B 1 150 ? -21.359 12.719 16.312 1 97.19 150 ALA B C 1
ATOM 3788 O O . ALA B 1 150 ? -21.297 11.602 15.797 1 97.19 150 ALA B O 1
ATOM 3789 N N . ASN B 1 151 ? -22.422 13.227 16.625 1 93.75 151 ASN B N 1
ATOM 3790 C CA . ASN B 1 151 ? -23.719 12.594 16.391 1 93.75 151 ASN B CA 1
ATOM 3791 C C . ASN B 1 151 ? -24.094 12.617 14.906 1 93.75 151 ASN B C 1
ATOM 3793 O O . ASN B 1 151 ? -24.641 11.641 14.391 1 93.75 151 ASN B O 1
ATOM 3797 N N . THR B 1 152 ? -23.797 13.711 14.305 1 92.31 152 THR B N 1
ATOM 3798 C CA . THR B 1 152 ? -24.078 13.867 12.883 1 92.31 152 THR B CA 1
ATOM 3799 C C . THR B 1 152 ? -22.797 13.945 12.078 1 92.31 152 THR B C 1
ATOM 3801 O O . THR B 1 152 ? -21.906 14.734 12.398 1 92.31 152 THR B O 1
ATOM 3804 N N . LYS B 1 153 ? -22.797 13.117 11.07 1 95 153 LYS B N 1
ATOM 3805 C CA . LYS B 1 153 ? -21.641 13.141 10.188 1 95 153 LYS B CA 1
ATOM 3806 C C . LYS B 1 153 ? -21.828 14.141 9.055 1 95 153 LYS B C 1
ATOM 3808 O O . LYS B 1 153 ? -22.734 13.992 8.234 1 95 153 LYS B O 1
ATOM 3813 N N . LYS B 1 154 ? -20.922 15.109 8.992 1 97.44 154 LYS B N 1
ATOM 3814 C CA . LYS B 1 154 ? -21.047 16.188 8.016 1 97.44 154 LYS B CA 1
ATOM 3815 C C . LYS B 1 154 ? -20.188 15.906 6.781 1 97.44 154 LYS B C 1
ATOM 3817 O O . LYS B 1 154 ? -20.25 16.656 5.797 1 97.44 154 LYS B O 1
ATOM 3822 N N . TYR B 1 155 ? -19.391 14.945 6.754 1 98.38 155 TYR B N 1
ATOM 3823 C CA . TYR B 1 155 ? -18.578 14.438 5.652 1 98.38 155 TYR B CA 1
ATOM 3824 C C . TYR B 1 155 ? -18.328 12.945 5.801 1 98.38 155 TYR B C 1
ATOM 3826 O O . TYR B 1 155 ? -18.344 12.414 6.91 1 98.38 155 TYR B O 1
ATOM 3834 N N . PRO B 1 156 ? -18.188 12.211 4.73 1 98.25 156 PRO B N 1
ATOM 3835 C CA . PRO B 1 156 ? -18.016 10.758 4.77 1 98.25 156 PRO B CA 1
ATOM 3836 C C . PRO B 1 156 ? -16.562 10.32 4.902 1 98.25 156 PRO B C 1
ATOM 3838 O O . PRO B 1 156 ? -15.961 9.875 3.924 1 98.25 156 PRO B O 1
ATOM 3841 N N . LEU B 1 157 ? -16.016 10.398 6.102 1 98.81 157 LEU B N 1
ATOM 3842 C CA . LEU B 1 157 ? -14.656 9.953 6.348 1 98.81 157 LEU B CA 1
ATOM 3843 C C . LEU B 1 157 ? -14.555 8.438 6.27 1 98.81 157 LEU B C 1
ATOM 3845 O O . LEU B 1 157 ? -15.258 7.727 6.992 1 98.81 157 LEU B O 1
ATOM 3849 N N . SER B 1 158 ? -13.641 7.926 5.355 1 98.5 158 SER B N 1
ATOM 3850 C CA . SER B 1 158 ? -13.586 6.477 5.168 1 98.5 158 SER B CA 1
ATOM 3851 C C . SER B 1 158 ? -12.219 5.918 5.551 1 98.5 158 SER B C 1
ATOM 3853 O O . SER B 1 158 ? -12.031 4.699 5.602 1 98.5 158 SER B O 1
ATOM 3855 N N . GLY B 1 159 ? -11.273 6.762 5.871 1 98.75 159 GLY B N 1
ATOM 3856 C CA . GLY B 1 159 ? -9.953 6.316 6.277 1 98.75 159 GLY B CA 1
ATOM 3857 C C . GLY B 1 159 ? -9.008 7.465 6.582 1 98.75 159 GLY B C 1
ATOM 3858 O O . GLY B 1 159 ? -9.305 8.617 6.281 1 98.75 159 GLY B O 1
ATOM 3859 N N . MET B 1 160 ? -7.887 7.121 7.191 1 98.88 160 MET B N 1
ATOM 3860 C CA . MET B 1 160 ? -6.867 8.102 7.547 1 98.88 160 MET B CA 1
ATOM 3861 C C . MET B 1 160 ? -5.469 7.52 7.367 1 98.88 160 MET B C 1
ATOM 3863 O O . MET B 1 160 ? -5.219 6.367 7.719 1 98.88 160 MET B O 1
ATOM 3867 N N . VAL B 1 161 ? -4.641 8.312 6.766 1 98.94 161 VAL B N 1
ATOM 3868 C CA . VAL B 1 161 ? -3.209 8.039 6.68 1 98.94 161 VAL B CA 1
ATOM 3869 C C . VAL B 1 161 ? -2.436 9.07 7.5 1 98.94 161 VAL B C 1
ATOM 3871 O O . VAL B 1 161 ? -2.639 10.273 7.344 1 98.94 161 VAL B O 1
ATOM 3874 N N . ILE B 1 162 ? -1.586 8.633 8.406 1 98.81 162 ILE B N 1
ATOM 3875 C CA . ILE B 1 162 ? -0.722 9.555 9.125 1 98.81 162 ILE B CA 1
ATOM 3876 C C . ILE B 1 162 ? 0.726 9.078 9.055 1 98.81 162 ILE B C 1
ATOM 3878 O O . ILE B 1 162 ? 0.99 7.871 9.109 1 98.81 162 ILE B O 1
ATOM 3882 N N . SER B 1 163 ? 1.643 9.977 8.891 1 98.62 163 SER B N 1
ATOM 3883 C CA . SER B 1 163 ? 3.07 9.68 8.875 1 98.62 163 SER B CA 1
ATOM 3884 C C . SER B 1 163 ? 3.857 10.711 9.68 1 98.62 163 SER B C 1
ATOM 3886 O O . SER B 1 163 ? 3.42 11.852 9.836 1 98.62 163 SER B O 1
ATOM 3888 N N . GLY B 1 164 ? 4.93 10.32 10.242 1 97.62 164 GLY B N 1
ATOM 3889 C CA . GLY B 1 164 ? 5.895 11.219 10.852 1 97.62 164 GLY B CA 1
ATOM 3890 C C . GLY B 1 164 ? 5.438 11.758 12.195 1 97.62 164 GLY B C 1
ATOM 3891 O O . GLY B 1 164 ? 5.688 12.922 12.516 1 97.62 164 GLY B O 1
ATOM 3892 N N . ILE B 1 165 ? 4.652 11.023 12.867 1 96.81 165 ILE B N 1
ATOM 3893 C CA . ILE B 1 165 ? 4.25 11.336 14.234 1 96.81 165 ILE B CA 1
ATOM 3894 C C . ILE B 1 165 ? 4.156 10.047 15.047 1 96.81 165 ILE B C 1
ATOM 3896 O O . ILE B 1 165 ? 3.943 8.969 14.492 1 96.81 165 ILE B O 1
ATOM 3900 N N . GLY B 1 166 ? 4.449 10.086 16.359 1 94.06 166 GLY B N 1
ATOM 3901 C CA . GLY B 1 166 ? 4.41 8.891 17.188 1 94.06 166 GLY B CA 1
ATOM 3902 C C . GLY B 1 166 ? 4.273 9.195 18.656 1 94.06 166 GLY B C 1
ATOM 3903 O O . GLY B 1 166 ? 3.801 10.266 19.047 1 94.06 166 GLY B O 1
ATOM 3904 N N . CYS B 1 167 ? 4.562 8.227 19.516 1 89.31 167 CYS B N 1
ATOM 3905 C CA . CYS B 1 167 ? 4.391 8.391 20.953 1 89.31 167 CYS B CA 1
ATOM 3906 C C . CYS B 1 167 ? 5.734 8.602 21.641 1 89.31 167 CYS B C 1
ATOM 3908 O O . CYS B 1 167 ? 5.789 9.148 22.734 1 89.31 167 CYS B O 1
ATOM 3910 N N . LYS B 1 168 ? 6.805 8.172 21.094 1 76.81 168 LYS B N 1
ATOM 3911 C CA . LYS B 1 168 ? 8.125 8.398 21.672 1 76.81 168 LYS B CA 1
ATOM 3912 C C . LYS B 1 168 ? 8.945 9.352 20.812 1 76.81 168 LYS B C 1
ATOM 3914 O O . LYS B 1 168 ? 9.352 9.016 19.703 1 76.81 168 LYS B O 1
ATOM 3919 N N . SER B 1 169 ? 9.031 10.555 21.422 1 78.31 169 SER B N 1
ATOM 3920 C CA . SER B 1 169 ? 9.75 11.586 20.688 1 78.31 169 SER B CA 1
ATOM 3921 C C . SER B 1 169 ? 11.203 11.688 21.141 1 78.31 169 SER B C 1
ATOM 3923 O O . SER B 1 169 ? 11.492 11.547 22.328 1 78.31 169 SER B O 1
ATOM 3925 N N . HIS B 1 170 ? 12.031 11.812 20.141 1 72.19 170 HIS B N 1
ATOM 3926 C CA . HIS B 1 170 ? 13.422 12.133 20.438 1 72.19 170 HIS B CA 1
ATOM 3927 C C . HIS B 1 170 ? 13.641 13.641 20.484 1 72.19 170 HIS B C 1
ATOM 3929 O O . HIS B 1 170 ? 14.773 14.102 20.656 1 72.19 170 HIS B O 1
ATOM 3935 N N . MET B 1 171 ? 12.656 14.375 20.281 1 64.75 171 MET B N 1
ATOM 3936 C CA . MET B 1 171 ? 12.766 15.828 20.156 1 64.75 171 MET B CA 1
ATOM 3937 C C . MET B 1 171 ? 13.234 16.453 21.469 1 64.75 171 MET B C 1
ATOM 3939 O O . MET B 1 171 ? 13.852 17.516 21.469 1 64.75 171 MET B O 1
ATOM 3943 N N . HIS B 1 172 ? 12.891 15.828 22.547 1 56.81 172 HIS B N 1
ATOM 3944 C CA . HIS B 1 172 ? 13.305 16.438 23.812 1 56.81 172 HIS B CA 1
ATOM 3945 C C . HIS B 1 172 ? 14.828 16.484 23.922 1 56.81 172 HIS B C 1
ATOM 3947 O O . HIS B 1 172 ? 15.375 17.344 24.609 1 56.81 172 HIS B O 1
ATOM 3953 N N . GLU B 1 173 ? 15.5 15.633 23.125 1 49.66 173 GLU B N 1
ATOM 3954 C CA . GLU B 1 173 ? 16.953 15.57 23.219 1 49.66 173 GLU B CA 1
ATOM 3955 C C . GLU B 1 173 ? 17.609 16.5 22.203 1 49.66 173 GLU B C 1
ATOM 3957 O O . GLU B 1 173 ? 18.812 16.766 22.281 1 49.66 173 GLU B O 1
ATOM 3962 N N . SER B 1 174 ? 16.906 16.953 21.234 1 50.41 174 SER B N 1
ATOM 3963 C CA . SER B 1 174 ? 17.547 17.719 20.172 1 50.41 174 SER B CA 1
ATOM 3964 C C . SER B 1 174 ? 17.578 19.203 20.5 1 50.41 174 SER B C 1
ATOM 3966 O O . SER B 1 174 ? 16.656 19.719 21.141 1 50.41 174 SER B O 1
ATOM 3968 N N . PRO B 1 175 ? 18.734 19.906 20.406 1 46.09 175 PRO B N 1
ATOM 3969 C CA . PRO B 1 175 ? 18.797 21.359 20.625 1 46.09 175 PRO B CA 1
ATOM 3970 C C . PRO B 1 175 ? 17.734 22.125 19.844 1 46.09 175 PRO B C 1
ATOM 3972 O O . PRO B 1 175 ? 17.531 21.859 18.656 1 46.09 175 PRO B O 1
ATOM 3975 N N . GLY B 1 176 ? 16.625 22.344 20.344 1 47.44 176 GLY B N 1
ATOM 3976 C CA . GLY B 1 176 ? 15.594 23.172 19.734 1 47.44 176 GLY B CA 1
ATOM 3977 C C . GLY B 1 176 ? 16.156 24.312 18.906 1 47.44 176 GLY B C 1
ATOM 3978 O O . GLY B 1 176 ? 17.359 24.578 18.953 1 47.44 176 GLY B O 1
ATOM 3979 N N . PRO B 1 177 ? 15.398 24.781 17.812 1 47.44 177 PRO B N 1
ATOM 3980 C CA . PRO B 1 177 ? 15.891 25.969 17.125 1 47.44 177 PRO B CA 1
ATOM 3981 C C . PRO B 1 177 ? 16.5 27 18.078 1 47.44 177 PRO B C 1
ATOM 3983 O O . PRO B 1 177 ? 15.992 27.219 19.172 1 47.44 177 PRO B O 1
ATOM 3986 N N . LYS B 1 178 ? 17.859 27.141 18.141 1 40.75 178 LYS B N 1
ATOM 3987 C CA . LYS B 1 178 ? 18.516 28.25 18.844 1 40.75 178 LYS B CA 1
ATOM 3988 C C . LYS B 1 178 ? 17.875 29.578 18.469 1 40.75 178 LYS B C 1
ATOM 3990 O O . LYS B 1 178 ? 17.469 29.781 17.328 1 40.75 178 LYS B O 1
ATOM 3995 N N . ASN B 1 179 ? 17.25 30.266 19.422 1 38.12 179 ASN B N 1
ATOM 3996 C CA . ASN B 1 179 ? 17.062 31.703 19.172 1 38.12 179 ASN B CA 1
ATOM 3997 C C . ASN B 1 179 ? 18.281 32.312 18.5 1 38.12 179 ASN B C 1
ATOM 3999 O O . ASN B 1 179 ? 19.344 32.438 19.125 1 38.12 179 ASN B O 1
ATOM 4003 N N . GLY B 1 180 ? 18.719 31.938 17.375 1 34.16 180 GLY B N 1
ATOM 4004 C CA . GLY B 1 180 ? 19.812 32.719 16.828 1 34.16 180 GLY B CA 1
ATOM 4005 C C . GLY B 1 180 ? 19.703 34.219 17.156 1 34.16 180 GLY B C 1
ATOM 4006 O O . GLY B 1 180 ? 18.875 34.906 16.594 1 34.16 180 GLY B O 1
ATOM 4007 N N . ASP B 1 181 ? 20.094 34.594 18.359 1 32.84 181 ASP B N 1
ATOM 4008 C CA . ASP B 1 181 ? 20.5 35.938 18.734 1 32.84 181 ASP B CA 1
ATOM 4009 C C . ASP B 1 181 ? 21.562 36.5 17.766 1 32.84 181 ASP B C 1
ATOM 4011 O O . ASP B 1 181 ? 22.766 36.344 18.016 1 32.84 181 ASP B O 1
ATOM 4015 N N . HIS B 1 182 ? 21.797 36.281 16.531 1 32.62 182 HIS B N 1
ATOM 4016 C CA . HIS B 1 182 ? 22.719 37.219 15.898 1 32.62 182 HIS B CA 1
ATOM 4017 C C . HIS B 1 182 ? 22.453 38.656 16.375 1 32.62 182 HIS B C 1
ATOM 4019 O O . HIS B 1 182 ? 21.344 38.969 16.781 1 32.62 182 HIS B O 1
ATOM 4025 N N . GLY B 1 183 ? 23.562 39.594 16.438 1 30.84 183 GLY B N 1
ATOM 4026 C CA . GLY B 1 183 ? 24.031 40.875 16.984 1 30.84 183 GLY B CA 1
ATOM 4027 C C . GLY B 1 183 ? 23.078 42 16.719 1 30.84 183 GLY B C 1
ATOM 4028 O O . GLY B 1 183 ? 23.25 43.094 17.266 1 30.84 183 GLY B O 1
ATOM 4029 N N . ASN B 1 184 ? 22.578 42.312 15.508 1 30.86 184 ASN B N 1
ATOM 4030 C CA . ASN B 1 184 ? 22.453 43.75 15.461 1 30.86 184 ASN B CA 1
ATOM 4031 C C . ASN B 1 184 ? 21.547 44.281 16.578 1 30.86 184 ASN B C 1
ATOM 4033 O O . ASN B 1 184 ? 20.344 44 16.594 1 30.86 184 ASN B O 1
ATOM 4037 N N . LYS B 1 185 ? 22.094 44.562 17.844 1 33.88 185 LYS B N 1
ATOM 4038 C CA . LYS B 1 185 ? 21.719 45.312 19.062 1 33.88 185 LYS B CA 1
ATOM 4039 C C . LYS B 1 185 ? 20.859 46.531 18.734 1 33.88 185 LYS B C 1
ATOM 4041 O O . LYS B 1 185 ? 20.453 47.25 19.625 1 33.88 185 LYS B O 1
ATOM 4046 N N . ASN B 1 186 ? 21.172 47.156 17.578 1 31.02 186 ASN B N 1
ATOM 4047 C CA . ASN B 1 186 ? 20.672 48.531 17.703 1 31.02 186 ASN B CA 1
ATOM 4048 C C . ASN B 1 186 ? 19.156 48.562 17.891 1 31.02 186 ASN B C 1
ATOM 4050 O O . ASN B 1 186 ? 18.641 49.375 18.656 1 31.02 186 ASN B O 1
ATOM 4054 N N . GLY B 1 187 ? 18.375 48.406 16.719 1 31.02 187 GLY B N 1
ATOM 4055 C CA . GLY B 1 187 ? 17.094 49.094 16.812 1 31.02 187 GLY B CA 1
ATOM 4056 C C . GLY B 1 187 ? 16.172 48.5 17.844 1 31.02 187 GLY B C 1
ATOM 4057 O O . GLY B 1 187 ? 16.297 47.312 18.219 1 31.02 187 GLY B O 1
ATOM 4058 N N . GLN B 1 188 ? 15.578 49.25 18.828 1 30.33 188 GLN B N 1
ATOM 4059 C CA . GLN B 1 188 ? 14.43 49.188 19.719 1 30.33 188 GLN B CA 1
ATOM 4060 C C . GLN B 1 188 ? 13.344 48.281 19.172 1 30.33 188 GLN B C 1
ATOM 4062 O O . GLN B 1 188 ? 12.297 48.719 18.719 1 30.33 188 GLN B O 1
ATOM 4067 N N . GLN B 1 189 ? 13.617 47.406 18.219 1 33.22 189 GLN B N 1
ATOM 4068 C CA . GLN B 1 189 ? 12.352 46.812 17.812 1 33.22 189 GLN B CA 1
ATOM 4069 C C . GLN B 1 189 ? 11.578 46.312 19.016 1 33.22 189 GLN B C 1
ATOM 4071 O O . GLN B 1 189 ? 12.148 45.656 19.906 1 33.22 189 GLN B O 1
ATOM 4076 N N . GLY B 1 190 ? 10.359 46.781 19.344 1 34.59 190 GLY B N 1
ATOM 4077 C CA . GLY B 1 190 ? 9.328 46.5 20.328 1 34.59 190 GLY B CA 1
ATOM 4078 C C . GLY B 1 190 ? 9.289 45.062 20.75 1 34.59 190 GLY B C 1
ATOM 4079 O O . GLY B 1 190 ? 9.805 44.188 20.031 1 34.59 190 GLY B O 1
ATOM 4080 N N . ASP B 1 191 ? 9.273 44.688 22.047 1 38.59 191 ASP B N 1
ATOM 4081 C CA . ASP B 1 191 ? 9.008 43.5 22.875 1 38.59 191 ASP B CA 1
ATOM 4082 C C . ASP B 1 191 ? 8.016 42.562 22.188 1 38.59 191 ASP B C 1
ATOM 4084 O O . ASP B 1 191 ? 7.082 42.094 22.828 1 38.59 191 ASP B O 1
ATOM 4088 N N . GLY B 1 192 ? 7.453 42.781 21.047 1 43.31 192 GLY B N 1
ATOM 4089 C CA . GLY B 1 192 ? 6.383 41.938 20.547 1 43.31 192 GLY B CA 1
ATOM 4090 C C . GLY B 1 192 ? 6.711 40.438 20.609 1 43.31 192 GLY B C 1
ATOM 4091 O O . GLY B 1 192 ? 7.777 40.031 20.172 1 43.31 192 GLY B O 1
ATOM 4092 N N . GLU B 1 193 ? 6.074 39.688 21.625 1 55.66 193 GLU B N 1
ATOM 4093 C CA . GLU B 1 193 ? 6.145 38.281 21.938 1 55.66 193 GLU B CA 1
ATOM 4094 C C . GLU B 1 193 ? 6.141 37.438 20.672 1 55.66 193 GLU B C 1
ATOM 4096 O O . GLU B 1 193 ? 5.262 37.594 19.828 1 55.66 193 GLU B O 1
ATOM 4101 N N . LYS B 1 194 ? 7.219 36.875 20.234 1 74.62 194 LYS B N 1
ATOM 4102 C CA . LYS B 1 194 ? 7.367 36 19.078 1 74.62 194 LYS B CA 1
ATOM 4103 C C . LYS B 1 194 ? 6.305 34.906 19.078 1 74.62 194 LYS B C 1
ATOM 4105 O O . LYS B 1 194 ? 6.148 34.188 20.078 1 74.62 194 LYS B O 1
ATOM 4110 N N . THR B 1 195 ? 5.375 34.969 18.125 1 85.62 195 THR B N 1
ATOM 4111 C CA . THR B 1 195 ? 4.289 34 18.031 1 85.62 195 THR B CA 1
ATOM 4112 C C . THR B 1 195 ? 4.668 32.875 17.094 1 85.62 195 THR B C 1
ATOM 4114 O O . THR B 1 195 ? 4.02 31.812 17.094 1 85.62 195 THR B O 1
ATOM 4117 N N . HIS B 1 196 ? 5.77 33.062 16.266 1 91.44 196 HIS B N 1
ATOM 4118 C CA . HIS B 1 196 ? 6.223 32.062 15.281 1 91.44 196 HIS B CA 1
ATOM 4119 C C . HIS B 1 196 ? 7.742 31.969 15.266 1 91.44 196 HIS B C 1
ATOM 4121 O O . HIS B 1 196 ? 8.438 32.875 15.719 1 91.44 196 HIS B O 1
ATOM 4127 N N . ILE B 1 197 ? 8.211 30.812 14.82 1 89.44 197 ILE B N 1
ATOM 4128 C CA . ILE B 1 197 ? 9.641 30.641 14.602 1 89.44 197 ILE B CA 1
ATOM 4129 C C . ILE B 1 197 ? 9.883 30.062 13.211 1 89.44 197 ILE B C 1
ATOM 4131 O O . ILE B 1 197 ? 9.062 29.312 12.695 1 89.44 197 ILE B O 1
ATOM 4135 N N . PHE B 1 198 ? 11.008 30.531 12.625 1 91.94 198 PHE B N 1
ATOM 4136 C CA . PHE B 1 198 ? 11.508 29.938 11.391 1 91.94 198 PHE B CA 1
ATOM 4137 C C . PHE B 1 198 ? 12.664 28.984 11.68 1 91.94 198 PHE B C 1
ATOM 4139 O O . PHE B 1 198 ? 13.516 29.266 12.523 1 91.94 198 PHE B O 1
ATOM 4146 N N . PHE B 1 199 ? 12.688 27.922 10.93 1 93.5 199 PHE B N 1
ATOM 4147 C CA . PHE B 1 199 ? 13.844 27.031 11.016 1 93.5 199 PHE B CA 1
ATOM 4148 C C . PHE B 1 199 ? 15.016 27.594 10.219 1 93.5 199 PHE B C 1
ATOM 4150 O O . PHE B 1 199 ? 14.82 28.141 9.125 1 93.5 199 PHE B O 1
ATOM 4157 N N . ASP B 1 200 ? 16.188 27.438 10.828 1 95.75 200 ASP B N 1
ATOM 4158 C CA . ASP B 1 200 ? 17.359 27.578 9.969 1 95.75 200 ASP B CA 1
ATOM 4159 C C . ASP B 1 200 ? 17.344 26.531 8.852 1 95.75 200 ASP B C 1
ATOM 4161 O O . ASP B 1 200 ? 17.156 25.344 9.109 1 95.75 200 ASP B O 1
ATOM 4165 N N . PRO B 1 201 ? 17.531 27.016 7.625 1 96.69 201 PRO B N 1
ATOM 4166 C CA . PRO B 1 201 ? 17.391 26.078 6.504 1 96.69 201 PRO B CA 1
ATOM 4167 C C . PRO B 1 201 ? 18.312 24.875 6.629 1 96.69 201 PRO B C 1
ATOM 4169 O O . PRO B 1 201 ? 17.938 23.75 6.27 1 96.69 201 PRO B O 1
ATOM 4172 N N . THR B 1 202 ? 19.516 25.062 7.086 1 96.5 202 THR B N 1
ATOM 4173 C CA . THR B 1 202 ? 20.453 23.953 7.227 1 96.5 202 THR B CA 1
ATOM 4174 C C . THR B 1 202 ? 20 22.984 8.305 1 96.5 202 THR B C 1
ATOM 4176 O O . THR B 1 202 ? 20.094 21.766 8.133 1 96.5 202 THR B O 1
ATOM 4179 N N . VAL B 1 203 ? 19.547 23.531 9.391 1 95.94 203 VAL B N 1
ATOM 4180 C CA . VAL B 1 203 ? 19.016 22.719 10.477 1 95.94 203 VAL B CA 1
ATOM 4181 C C . VAL B 1 203 ? 17.766 21.969 9.992 1 95.94 203 VAL B C 1
ATOM 4183 O O . VAL B 1 203 ? 17.609 20.781 10.281 1 95.94 203 VAL B O 1
ATOM 4186 N N . LYS B 1 204 ? 16.953 22.656 9.281 1 97 204 LYS B N 1
ATOM 4187 C CA . LYS B 1 204 ? 15.75 22.031 8.742 1 97 204 LYS B CA 1
ATOM 4188 C C . LYS B 1 204 ? 16.094 20.859 7.824 1 97 204 LYS B C 1
ATOM 4190 O O . LYS B 1 204 ? 15.484 19.797 7.922 1 97 204 LYS B O 1
ATOM 4195 N N . ASP B 1 205 ? 17.047 21.062 6.926 1 98 205 ASP B N 1
ATOM 4196 C CA . ASP B 1 205 ? 17.469 20 6.016 1 98 205 ASP B CA 1
ATOM 4197 C C . ASP B 1 205 ? 17.969 18.781 6.789 1 98 205 ASP B C 1
ATOM 4199 O O . ASP B 1 205 ? 17.656 17.641 6.434 1 98 205 ASP B O 1
ATOM 4203 N N . THR B 1 206 ? 18.719 19 7.832 1 97.19 206 THR B N 1
ATOM 4204 C CA . THR B 1 206 ? 19.266 17.922 8.641 1 97.19 206 THR B CA 1
ATOM 4205 C C . THR B 1 206 ? 18.141 17.125 9.32 1 97.19 206 THR B C 1
ATOM 4207 O O . THR B 1 206 ? 18.141 15.898 9.297 1 97.19 206 THR B O 1
ATOM 4210 N N . LEU B 1 207 ? 17.172 17.828 9.812 1 95.94 207 LEU B N 1
ATOM 4211 C CA . LEU B 1 207 ? 16.109 17.203 10.609 1 95.94 207 LEU B CA 1
ATOM 4212 C C . LEU B 1 207 ? 15.055 16.578 9.703 1 95.94 207 LEU B C 1
ATOM 4214 O O . LEU B 1 207 ? 14.594 15.461 9.961 1 95.94 207 LEU B O 1
ATOM 4218 N N . MET B 1 208 ? 14.703 17.25 8.625 1 98 208 MET B N 1
ATOM 4219 C CA . MET B 1 208 ? 13.516 16.891 7.859 1 98 208 MET B CA 1
ATOM 4220 C C . MET B 1 208 ? 13.859 15.891 6.758 1 98 208 MET B C 1
ATOM 4222 O O . MET B 1 208 ? 13.031 15.055 6.391 1 98 208 MET B O 1
ATOM 4226 N N . ILE B 1 209 ? 15.125 16.031 6.176 1 98.38 209 ILE B N 1
ATOM 4227 C CA . ILE B 1 209 ? 15.406 15.227 4.992 1 98.38 209 ILE B CA 1
ATOM 4228 C C . ILE B 1 209 ? 16.797 14.594 5.113 1 98.38 209 ILE B C 1
ATOM 4230 O O . ILE B 1 209 ? 17.344 14.094 4.133 1 98.38 209 ILE B O 1
ATOM 4234 N N . ASN B 1 210 ? 17.406 14.586 6.305 1 97.56 210 ASN B N 1
ATOM 4235 C CA . ASN B 1 210 ? 18.688 13.953 6.582 1 97.56 210 ASN B CA 1
ATOM 4236 C C . ASN B 1 210 ? 19.766 14.422 5.613 1 97.56 210 ASN B C 1
ATOM 4238 O O . ASN B 1 210 ? 20.516 13.617 5.07 1 97.56 210 ASN B O 1
ATOM 4242 N N . PHE B 1 211 ? 19.859 15.719 5.449 1 97.56 211 PHE B N 1
ATOM 4243 C CA . PHE B 1 211 ? 20.812 16.266 4.492 1 97.56 211 PHE B CA 1
ATOM 4244 C C . PHE B 1 211 ? 21.688 17.328 5.152 1 97.56 211 PHE B C 1
ATOM 4246 O O . PHE B 1 211 ? 21.188 18.203 5.848 1 97.56 211 PHE B O 1
ATOM 4253 N N . PRO B 1 212 ? 23.078 17.344 4.914 1 96.81 212 PRO B N 1
ATOM 4254 C CA . PRO B 1 212 ? 23.797 16.297 4.176 1 96.81 212 PRO B CA 1
ATOM 4255 C C . PRO B 1 212 ? 23.891 14.992 4.953 1 96.81 212 PRO B C 1
ATOM 4257 O O . PRO B 1 212 ? 23.812 14.992 6.184 1 96.81 212 PRO B O 1
ATOM 4260 N N . PRO B 1 213 ? 23.938 13.93 4.133 1 94.94 213 PRO B N 1
ATOM 4261 C CA . PRO B 1 213 ? 24.078 12.648 4.836 1 94.94 213 PRO B CA 1
ATOM 4262 C C . PRO B 1 213 ? 25.422 12.523 5.574 1 94.94 213 PRO B C 1
ATOM 4264 O O . PRO B 1 213 ? 26.422 13.102 5.148 1 94.94 213 PRO B O 1
ATOM 4267 N N . LYS B 1 214 ? 25.359 11.789 6.605 1 88.75 214 LYS B N 1
ATOM 4268 C CA . LYS B 1 214 ? 26.609 11.43 7.254 1 88.75 214 LYS B CA 1
ATOM 4269 C C . LYS B 1 214 ? 27.438 10.492 6.375 1 88.75 214 LYS B C 1
ATOM 4271 O O . LYS B 1 214 ? 26.922 9.945 5.395 1 88.75 214 LYS B O 1
ATOM 4276 N N . ALA B 1 215 ? 28.719 10.305 6.727 1 85.69 215 ALA B N 1
ATOM 4277 C CA . ALA B 1 215 ? 29.688 9.57 5.906 1 85.69 215 ALA B CA 1
ATOM 4278 C C . ALA B 1 215 ? 29.203 8.141 5.652 1 85.69 215 ALA B C 1
ATOM 4280 O O . ALA B 1 215 ? 29.375 7.609 4.555 1 85.69 215 ALA B O 1
ATOM 4281 N N . ASP B 1 216 ? 28.531 7.516 6.531 1 86.75 216 ASP B N 1
ATOM 4282 C CA . ASP B 1 216 ? 28.125 6.117 6.395 1 86.75 216 ASP B CA 1
ATOM 4283 C C . ASP B 1 216 ? 26.625 6.008 6.086 1 86.75 216 ASP B C 1
ATOM 4285 O O . ASP B 1 216 ? 26.031 4.941 6.246 1 86.75 216 ASP B O 1
ATOM 4289 N N . GLN B 1 217 ? 26.094 7.125 5.547 1 90.31 217 GLN B N 1
ATOM 4290 C CA . GLN B 1 217 ? 24.656 7.113 5.281 1 90.31 217 GLN B CA 1
ATOM 4291 C C . GLN B 1 217 ? 24.375 7.445 3.818 1 90.31 217 GLN B C 1
ATOM 4293 O O . GLN B 1 217 ? 25.125 8.188 3.186 1 90.31 217 GLN B O 1
ATOM 4298 N N . ALA B 1 218 ? 23.391 6.859 3.285 1 93.31 218 ALA B N 1
ATOM 4299 C CA . ALA B 1 218 ? 22.984 7.102 1.904 1 93.31 218 ALA B CA 1
ATOM 4300 C C . ALA B 1 218 ? 22.25 8.438 1.771 1 93.31 218 ALA B C 1
ATOM 4302 O O . ALA B 1 218 ? 21.625 8.906 2.721 1 93.31 218 ALA B O 1
ATOM 4303 N N . LEU B 1 219 ? 22.438 9.039 0.607 1 96.12 219 LEU B N 1
ATOM 4304 C CA . LEU B 1 219 ? 21.594 10.18 0.255 1 96.12 219 LEU B CA 1
ATOM 4305 C C . LEU B 1 219 ? 20.156 9.734 0.005 1 96.12 219 LEU B C 1
ATOM 4307 O O . LEU B 1 219 ? 19.875 9 -0.947 1 96.12 219 LEU B O 1
ATOM 4311 N N . LEU B 1 220 ? 19.219 10.211 0.802 1 97.75 220 LEU B N 1
ATOM 4312 C CA . LEU B 1 220 ? 17.844 9.703 0.798 1 97.75 220 LEU B CA 1
ATOM 4313 C C . LEU B 1 220 ? 16.969 10.547 -0.117 1 97.75 220 LEU B C 1
ATOM 4315 O O . LEU B 1 220 ? 15.789 10.227 -0.318 1 97.75 220 LEU B O 1
ATOM 4319 N N . ILE B 1 221 ? 17.484 11.664 -0.66 1 97.69 221 ILE B N 1
ATOM 4320 C CA . ILE B 1 221 ? 16.719 12.602 -1.477 1 97.69 221 ILE B CA 1
ATOM 4321 C C . ILE B 1 221 ? 17.438 12.844 -2.799 1 97.69 221 ILE B C 1
ATOM 4323 O O . ILE B 1 221 ? 18.641 12.562 -2.918 1 97.69 221 ILE B O 1
ATOM 4327 N N . ASP B 1 222 ? 16.641 13.305 -3.725 1 95.62 222 ASP B N 1
ATOM 4328 C CA . ASP B 1 222 ? 17.266 13.852 -4.922 1 95.62 222 ASP B CA 1
ATOM 4329 C C . ASP B 1 222 ? 18.141 15.055 -4.582 1 95.62 222 ASP B C 1
ATOM 4331 O O . ASP B 1 222 ? 17.797 15.859 -3.715 1 95.62 222 ASP B O 1
ATOM 4335 N N . SER B 1 223 ? 19.219 15.25 -5.297 1 94.62 223 SER B N 1
ATOM 4336 C CA . SER B 1 223 ? 20.203 16.297 -5.008 1 94.62 223 SER B CA 1
ATOM 4337 C C . SER B 1 223 ? 19.594 17.688 -5.16 1 94.62 223 SER B C 1
ATOM 4339 O O . SER B 1 223 ? 20.109 18.656 -4.605 1 94.62 223 SER B O 1
ATOM 4341 N N . LYS B 1 224 ? 18.516 17.797 -5.887 1 95.94 224 LYS B N 1
ATOM 4342 C CA . LYS B 1 224 ? 17.906 19.094 -6.125 1 95.94 224 LYS B CA 1
ATOM 4343 C C . LYS B 1 224 ? 16.984 19.5 -4.973 1 95.94 224 LYS B C 1
ATOM 4345 O O . LYS B 1 224 ? 16.594 20.672 -4.852 1 95.94 224 LYS B O 1
ATOM 4350 N N . VAL B 1 225 ? 16.594 18.641 -4.129 1 97.62 225 VAL B N 1
ATOM 4351 C CA . VAL B 1 225 ? 15.539 18.828 -3.137 1 97.62 225 VAL B CA 1
ATOM 4352 C C . VAL B 1 225 ? 15.953 19.938 -2.158 1 97.62 225 VAL B C 1
ATOM 4354 O O . VAL B 1 225 ? 15.141 20.797 -1.807 1 97.62 225 VAL B O 1
ATOM 4357 N N . PRO B 1 226 ? 17.25 20.016 -1.753 1 97.69 226 PRO B N 1
ATOM 4358 C CA . PRO B 1 226 ? 17.641 21.062 -0.817 1 97.69 226 PRO B CA 1
ATOM 4359 C C . PRO B 1 226 ? 17.453 22.469 -1.397 1 97.69 226 PRO B C 1
ATOM 4361 O O . PRO B 1 226 ? 17.297 23.438 -0.647 1 97.69 226 PRO B O 1
ATOM 4364 N N . SER B 1 227 ? 17.438 22.578 -2.662 1 97.94 227 SER B N 1
ATOM 4365 C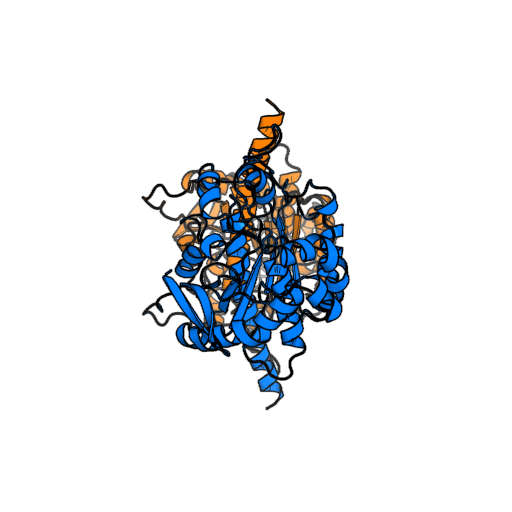 CA . SER B 1 227 ? 17.25 23.875 -3.287 1 97.94 227 SER B CA 1
ATOM 4366 C C . SER B 1 227 ? 15.836 24.406 -3.045 1 97.94 227 SER B C 1
ATOM 4368 O O . SER B 1 227 ? 15.57 25.594 -3.232 1 97.94 227 SER B O 1
ATOM 4370 N N . TYR B 1 228 ? 14.906 23.516 -2.604 1 98.12 228 TYR B N 1
ATOM 4371 C CA . TYR B 1 228 ? 13.523 23.938 -2.35 1 98.12 228 TYR B CA 1
ATOM 4372 C C . TYR B 1 228 ? 13.344 24.359 -0.896 1 98.12 228 TYR B C 1
ATOM 4374 O O . TYR B 1 228 ? 12.297 24.891 -0.527 1 98.12 228 TYR B O 1
ATOM 4382 N N . THR B 1 229 ? 14.312 24.156 -0.031 1 97.81 229 THR B N 1
ATOM 4383 C CA . THR B 1 229 ? 14.172 24.297 1.414 1 97.81 229 THR B CA 1
ATOM 4384 C C . THR B 1 229 ? 13.727 25.703 1.783 1 97.81 229 THR B C 1
ATOM 4386 O O . THR B 1 229 ? 12.781 25.891 2.557 1 97.81 229 THR B O 1
ATOM 4389 N N . GLU B 1 230 ? 14.352 26.688 1.217 1 97 230 GLU B N 1
ATOM 4390 C CA . GLU B 1 230 ? 14.023 28.078 1.557 1 97 230 GLU B CA 1
ATOM 4391 C C . GLU B 1 230 ? 12.586 28.406 1.174 1 97 230 GLU B C 1
ATOM 4393 O O . GLU B 1 230 ? 11.852 29.016 1.961 1 97 230 GLU B O 1
ATOM 4398 N N . ALA B 1 231 ? 12.18 27.984 0.002 1 97.06 231 ALA B N 1
ATOM 4399 C CA . ALA B 1 231 ? 10.836 28.281 -0.486 1 97.06 231 ALA B CA 1
ATOM 4400 C C . ALA B 1 231 ? 9.781 27.562 0.344 1 97.06 231 ALA B C 1
ATOM 4402 O O . ALA B 1 231 ? 8.68 28.078 0.55 1 97.06 231 ALA B O 1
ATOM 4403 N N . LEU B 1 232 ? 10.078 26.375 0.865 1 98.19 232 LEU B N 1
ATOM 4404 C CA . LEU B 1 232 ? 9.117 25.547 1.582 1 98.19 232 LEU B CA 1
ATOM 4405 C C . LEU B 1 232 ? 9.117 25.875 3.072 1 98.19 232 LEU B C 1
ATOM 4407 O O . LEU B 1 232 ? 8.258 25.406 3.816 1 98.19 232 LEU B O 1
ATOM 4411 N N . ASN B 1 233 ? 10.078 26.672 3.516 1 98.06 233 ASN B N 1
ATOM 4412 C CA . ASN B 1 233 ? 10.234 27 4.93 1 98.06 233 ASN B CA 1
ATOM 4413 C C . ASN B 1 233 ? 9.234 28.062 5.375 1 98.06 233 ASN B C 1
ATOM 4415 O O . ASN B 1 233 ? 9.359 29.234 5.008 1 98.06 233 ASN B O 1
ATOM 4419 N N . LYS B 1 234 ? 8.25 27.625 6.125 1 98.12 234 LYS B N 1
ATOM 4420 C CA . LYS B 1 234 ? 7.215 28.531 6.621 1 98.12 234 LYS B CA 1
ATOM 4421 C C . LYS B 1 234 ? 7.316 28.703 8.133 1 98.12 234 LYS B C 1
ATOM 4423 O O . LYS B 1 234 ? 7.801 27.812 8.836 1 98.12 234 LYS B O 1
ATOM 4428 N N . PRO B 1 235 ? 6.922 29.859 8.633 1 95.56 235 PRO B N 1
ATOM 4429 C CA . PRO B 1 235 ? 6.984 30.062 10.078 1 95.56 235 PRO B CA 1
ATOM 4430 C C . PRO B 1 235 ? 6.043 29.125 10.844 1 95.56 235 PRO B C 1
ATOM 4432 O O . PRO B 1 235 ? 4.906 28.906 10.422 1 95.56 235 PRO B O 1
ATOM 4435 N N . VAL B 1 236 ? 6.492 28.625 11.953 1 94.62 236 VAL B N 1
ATOM 4436 C CA . VAL B 1 236 ? 5.734 27.688 12.766 1 94.62 236 VAL B CA 1
ATOM 4437 C C . VAL B 1 236 ? 5.199 28.375 14.016 1 94.62 236 VAL B C 1
ATOM 4439 O O . VAL B 1 236 ? 5.957 29.016 14.758 1 94.62 236 VAL B O 1
ATOM 4442 N N . PRO B 1 237 ? 3.9 28.297 14.227 1 93.5 237 PRO B N 1
ATOM 4443 C CA . PRO B 1 237 ? 3.389 28.812 15.492 1 93.5 237 PRO B CA 1
ATOM 4444 C C . PRO B 1 237 ? 4.031 28.156 16.703 1 93.5 237 PRO B C 1
ATOM 4446 O O . PRO B 1 237 ? 4.168 26.922 16.75 1 93.5 237 PRO B O 1
ATOM 4449 N N . LEU B 1 238 ? 4.406 28.906 17.703 1 90 238 LEU B N 1
ATOM 4450 C CA . LEU B 1 238 ? 5.055 28.375 18.906 1 90 238 LEU B CA 1
ATOM 4451 C C . LEU B 1 238 ? 4.141 27.391 19.625 1 90 238 LEU B C 1
ATOM 4453 O O . LEU B 1 238 ? 4.617 26.438 20.234 1 90 238 LEU B O 1
ATOM 4457 N N . GLY B 1 239 ? 2.85 27.641 19.547 1 90.44 239 GLY B N 1
ATOM 4458 C CA . GLY B 1 239 ? 1.893 26.75 20.203 1 90.44 239 GLY B CA 1
ATOM 4459 C C . GLY B 1 239 ? 1.956 25.328 19.688 1 90.44 239 GLY B C 1
ATOM 4460 O O . GLY B 1 239 ? 1.883 24.375 20.469 1 90.44 239 GLY B O 1
ATOM 4461 N N . GLU B 1 240 ? 2.049 25.141 18.375 1 92.81 240 GLU B N 1
ATOM 4462 C CA . GLU B 1 240 ? 2.092 23.781 17.844 1 92.81 240 GLU B CA 1
ATOM 4463 C C . GLU B 1 240 ? 3.426 23.109 18.156 1 92.81 240 GLU B C 1
ATOM 4465 O O . GLU B 1 240 ? 3.479 21.906 18.375 1 92.81 240 GLU B O 1
ATOM 4470 N N . LEU B 1 241 ? 4.527 23.891 18.188 1 90.5 241 LEU B N 1
ATOM 4471 C CA . LEU B 1 241 ? 5.824 23.328 18.547 1 90.5 241 LEU B CA 1
ATOM 4472 C C . LEU B 1 241 ? 5.832 22.859 19.984 1 90.5 241 LEU B C 1
ATOM 4474 O O . LEU B 1 241 ? 6.344 21.781 20.297 1 90.5 241 LEU B O 1
ATOM 4478 N N . GLN B 1 242 ? 5.324 23.703 20.812 1 89.44 242 GLN B N 1
ATOM 4479 C CA . GLN B 1 242 ? 5.223 23.312 22.219 1 89.44 242 GLN B CA 1
ATOM 4480 C C . GLN B 1 242 ? 4.375 22.062 22.375 1 89.44 242 GLN B C 1
ATOM 4482 O O . GLN B 1 242 ? 4.699 21.188 23.188 1 89.44 242 GLN B O 1
ATOM 4487 N N . ASP B 1 243 ? 3.357 21.984 21.688 1 93.69 243 ASP B N 1
ATOM 4488 C CA . ASP B 1 243 ? 2.418 20.859 21.781 1 93.69 243 ASP B CA 1
ATOM 4489 C C . ASP B 1 243 ? 3.078 19.547 21.375 1 93.69 243 ASP B C 1
ATOM 4491 O O . ASP B 1 243 ? 3.062 18.578 22.141 1 93.69 243 ASP B O 1
ATOM 4495 N N . VAL B 1 244 ? 3.746 19.531 20.203 1 94.31 244 VAL B N 1
ATOM 4496 C CA . VAL B 1 244 ? 4.324 18.281 19.719 1 94.31 244 VAL B CA 1
ATOM 4497 C C . VAL B 1 244 ? 5.484 17.859 20.625 1 94.31 244 VAL B C 1
ATOM 4499 O O . VAL B 1 244 ? 5.727 16.672 20.812 1 94.31 244 VAL B O 1
ATOM 4502 N N . ARG B 1 245 ? 6.102 18.781 21.266 1 90.31 245 ARG B N 1
ATOM 4503 C CA . ARG B 1 245 ? 7.277 18.5 22.078 1 90.31 245 ARG B CA 1
ATOM 4504 C C . ARG B 1 245 ? 6.879 18.062 23.484 1 90.31 245 ARG B C 1
ATOM 4506 O O . ARG B 1 245 ? 7.578 17.266 24.109 1 90.31 245 ARG B O 1
ATOM 4513 N N . THR B 1 246 ? 5.75 18.562 23.969 1 88.81 246 THR B N 1
ATOM 4514 C CA . THR B 1 246 ? 5.504 18.406 25.391 1 88.81 246 THR B CA 1
ATOM 4515 C C . THR B 1 246 ? 4.133 17.781 25.641 1 88.81 246 THR B C 1
ATOM 4517 O O . THR B 1 246 ? 4.039 16.641 26.109 1 88.81 246 THR B O 1
ATOM 4520 N N . THR B 1 247 ? 3.125 18.391 25.156 1 92.75 247 THR B N 1
ATOM 4521 C CA . THR B 1 247 ? 1.786 18.062 25.641 1 92.75 247 THR B CA 1
ATOM 4522 C C . THR B 1 247 ? 1.203 16.891 24.844 1 92.75 247 THR B C 1
ATOM 4524 O O . THR B 1 247 ? 0.347 16.156 25.344 1 92.75 247 THR B O 1
ATOM 4527 N N . TRP B 1 248 ? 1.675 16.641 23.641 1 95.25 248 TRP B N 1
ATOM 4528 C CA . TRP B 1 248 ? 1.174 15.562 22.797 1 95.25 248 TRP B CA 1
ATOM 4529 C C . TRP B 1 248 ? 1.196 14.227 23.531 1 95.25 248 TRP B C 1
ATOM 4531 O O . TRP B 1 248 ? 0.215 13.484 23.516 1 95.25 248 TRP B O 1
ATOM 4541 N N . GLN B 1 249 ? 2.15 13.953 24.281 1 93 249 GLN B N 1
ATOM 4542 C CA . GLN B 1 249 ? 2.346 12.68 24.953 1 93 249 GLN B CA 1
ATOM 4543 C C . GLN B 1 249 ? 1.311 12.484 26.062 1 93 249 GLN B C 1
ATOM 4545 O O . GLN B 1 249 ? 1.077 11.359 26.516 1 93 249 GLN B O 1
ATOM 4550 N N . THR B 1 250 ? 0.686 13.547 26.406 1 94 250 THR B N 1
ATOM 4551 C CA . THR B 1 250 ? -0.203 13.453 27.562 1 94 250 THR B CA 1
ATOM 4552 C C . THR B 1 250 ? -1.636 13.172 27.109 1 94 250 THR B C 1
ATOM 4554 O O . THR B 1 250 ? -2.467 12.75 27.922 1 94 250 THR B O 1
ATOM 4557 N N . TYR B 1 251 ? -1.906 13.391 25.797 1 96.62 251 TYR B N 1
ATOM 4558 C CA . TYR B 1 251 ? -3.33 13.297 25.484 1 96.62 251 TYR B CA 1
ATOM 4559 C C . TYR B 1 251 ? -3.566 12.453 24.25 1 96.62 251 TYR B C 1
ATOM 4561 O O . TYR B 1 251 ? -4.699 12.055 23.953 1 96.62 251 TYR B O 1
ATOM 4569 N N . TRP B 1 252 ? -2.574 12.156 23.453 1 97.31 252 TRP B N 1
ATOM 4570 C CA . TRP B 1 252 ? -2.787 11.531 22.156 1 97.31 252 TRP B CA 1
ATOM 4571 C C . TRP B 1 252 ? -3.543 10.219 22.297 1 97.31 252 TRP B C 1
ATOM 4573 O O . TRP B 1 252 ? -4.383 9.883 21.453 1 97.31 252 TRP B O 1
ATOM 4583 N N . ARG B 1 253 ? -3.287 9.477 23.375 1 97.94 253 ARG B N 1
ATOM 4584 C CA . ARG B 1 253 ? -3.896 8.172 23.578 1 97.94 253 ARG B CA 1
ATOM 4585 C C . ARG B 1 253 ? -5.418 8.273 23.641 1 97.94 253 ARG B C 1
ATOM 4587 O O . ARG B 1 253 ? -6.125 7.445 23.078 1 97.94 253 ARG B O 1
ATOM 4594 N N . SER B 1 254 ? -5.902 9.25 24.312 1 98.19 254 SER B N 1
ATOM 4595 C CA . SER B 1 254 ? -7.336 9.406 24.516 1 98.19 254 SER B CA 1
ATOM 4596 C C . SER B 1 254 ? -8.047 9.727 23.203 1 98.19 254 SER B C 1
ATOM 4598 O O . SER B 1 254 ? -9.234 9.445 23.062 1 98.19 254 SER B O 1
ATOM 4600 N N . TYR B 1 255 ? -7.336 10.273 22.297 1 98.69 255 TYR B N 1
ATOM 4601 C CA . TYR B 1 255 ? -7.914 10.531 20.969 1 98.69 255 TYR B CA 1
ATOM 4602 C C . TYR B 1 255 ? -7.75 9.32 20.062 1 98.69 255 TYR B C 1
ATOM 4604 O O . TYR B 1 255 ? -8.68 8.938 19.359 1 98.69 255 TYR B O 1
ATOM 4612 N N . ALA B 1 256 ? -6.605 8.742 20.125 1 98.75 256 ALA B N 1
ATOM 4613 C CA . ALA B 1 256 ? -6.289 7.609 19.25 1 98.75 256 ALA B CA 1
ATOM 4614 C C . ALA B 1 256 ? -7.266 6.461 19.484 1 98.75 256 ALA B C 1
ATOM 4616 O O . ALA B 1 256 ? -7.699 5.812 18.516 1 98.75 256 ALA B O 1
ATOM 4617 N N . GLU B 1 257 ? -7.66 6.195 20.688 1 98.69 257 GLU B N 1
ATOM 4618 C CA . GLU B 1 257 ? -8.523 5.066 21.016 1 98.69 257 GLU B CA 1
ATOM 4619 C C . GLU B 1 257 ? -9.93 5.27 20.453 1 98.69 257 GLU B C 1
ATOM 4621 O O . GLU B 1 257 ? -10.719 4.324 20.375 1 98.69 257 GLU B O 1
ATOM 4626 N N . ARG B 1 258 ? -10.234 6.5 20.062 1 98.69 258 ARG B N 1
ATOM 4627 C CA . ARG B 1 258 ? -11.586 6.828 19.625 1 98.69 258 ARG B CA 1
ATOM 4628 C C . ARG B 1 258 ? -11.664 6.898 18.094 1 98.69 258 ARG B C 1
ATOM 4630 O O . ARG B 1 258 ? -12.742 7.082 17.531 1 98.69 258 ARG B O 1
ATOM 4637 N N . VAL B 1 259 ? -10.539 6.762 17.391 1 98.81 259 VAL B N 1
ATOM 4638 C CA . VAL B 1 259 ? -10.555 6.762 15.93 1 98.81 259 VAL B CA 1
ATOM 4639 C C . VAL B 1 259 ? -11.25 5.5 15.43 1 98.81 259 VAL B C 1
ATOM 4641 O O . VAL B 1 259 ? -10.852 4.383 15.758 1 98.81 259 VAL B O 1
ATOM 4644 N N . SER B 1 260 ? -12.281 5.688 14.562 1 98.5 260 SER B N 1
ATOM 4645 C CA . SER B 1 260 ? -13.125 4.555 14.195 1 98.5 260 SER B CA 1
ATOM 4646 C C . SER B 1 260 ? -13.031 4.25 12.703 1 98.5 260 SER B C 1
ATOM 4648 O O . SER B 1 260 ? -13.805 3.457 12.18 1 98.5 260 SER B O 1
ATOM 4650 N N . VAL B 1 261 ? -12.164 4.906 11.984 1 98.38 261 VAL B N 1
ATOM 4651 C CA . VAL B 1 261 ? -11.938 4.629 10.57 1 98.38 261 VAL B CA 1
ATOM 4652 C C . VAL B 1 261 ? -10.617 3.887 10.398 1 98.38 261 VAL B C 1
ATOM 4654 O O . VAL B 1 261 ? -9.75 3.932 11.273 1 98.38 261 VAL B O 1
ATOM 4657 N N . PRO B 1 262 ? -10.422 3.154 9.273 1 98.44 262 PRO B N 1
ATOM 4658 C CA . PRO B 1 262 ? -9.141 2.486 9.016 1 98.44 262 PRO B CA 1
ATOM 4659 C C . PRO B 1 262 ? -7.957 3.449 9.039 1 98.44 262 PRO B C 1
ATOM 4661 O O . PRO B 1 262 ? -8.086 4.598 8.602 1 98.44 262 PRO B O 1
ATOM 4664 N N . LEU B 1 263 ? -6.844 2.908 9.531 1 98.69 263 LEU B N 1
ATOM 4665 C CA . LEU B 1 263 ? -5.645 3.727 9.672 1 98.69 263 LEU B CA 1
ATOM 4666 C C . LEU B 1 263 ? -4.457 3.072 8.969 1 98.69 263 LEU B C 1
ATOM 4668 O O . LEU B 1 263 ? -4.18 1.889 9.18 1 98.69 263 LEU B O 1
ATOM 4672 N N . LEU B 1 264 ? -3.814 3.781 8.109 1 98.75 264 LEU B N 1
ATOM 4673 C CA . LEU B 1 264 ? -2.467 3.482 7.637 1 98.75 264 LEU B CA 1
ATOM 4674 C C . LEU B 1 264 ? -1.447 4.426 8.266 1 98.75 264 LEU B C 1
ATOM 4676 O O . LEU B 1 264 ? -1.517 5.641 8.07 1 98.75 264 LEU B O 1
ATOM 4680 N N . TYR B 1 265 ? -0.579 3.871 9.031 1 98.56 265 TYR B N 1
ATOM 4681 C CA . TYR B 1 265 ? 0.452 4.621 9.734 1 98.56 265 TYR B CA 1
ATOM 4682 C C . TYR B 1 265 ? 1.83 4.344 9.148 1 98.56 265 TYR B C 1
ATOM 4684 O O . TYR B 1 265 ? 2.148 3.205 8.805 1 98.56 265 TYR B O 1
ATOM 4692 N N . ALA B 1 266 ? 2.666 5.453 9.008 1 98.38 266 ALA B N 1
ATOM 4693 C CA . ALA B 1 266 ? 4.023 5.219 8.523 1 98.38 266 ALA B CA 1
ATOM 4694 C C . ALA B 1 266 ? 5.027 6.121 9.234 1 98.38 266 ALA B C 1
ATOM 4696 O O . ALA B 1 266 ? 4.688 7.23 9.648 1 98.38 266 ALA B O 1
ATOM 4697 N N . VAL B 1 267 ? 6.195 5.629 9.367 1 97.56 267 VAL B N 1
ATOM 4698 C CA . VAL B 1 267 ? 7.363 6.391 9.805 1 97.56 267 VAL B CA 1
ATOM 4699 C C . VAL B 1 267 ? 8.555 6.066 8.906 1 97.56 267 VAL B C 1
ATOM 4701 O O . VAL B 1 267 ? 8.703 4.93 8.453 1 97.56 267 VAL B O 1
ATOM 4704 N N . GLY B 1 268 ? 9.328 7.117 8.578 1 97.69 268 GLY B N 1
ATOM 4705 C CA . GLY B 1 268 ? 10.562 6.867 7.844 1 97.69 268 GLY B CA 1
ATOM 4706 C C . GLY B 1 268 ? 11.586 6.098 8.656 1 97.69 268 GLY B C 1
ATOM 4707 O O . GLY B 1 268 ? 11.75 6.34 9.852 1 97.69 268 GLY B O 1
ATOM 4708 N N . GLY B 1 269 ? 12.266 5.172 8 1 96.44 269 GLY B N 1
ATOM 4709 C CA . GLY B 1 269 ? 13.273 4.375 8.672 1 96.44 269 GLY B CA 1
ATOM 4710 C C . GLY B 1 269 ? 14.406 5.203 9.25 1 96.44 269 GLY B C 1
ATOM 4711 O O . GLY B 1 269 ? 15.109 4.758 10.156 1 96.44 269 GLY B O 1
ATOM 4712 N N . HIS B 1 270 ? 14.57 6.438 8.766 1 96.31 270 HIS B N 1
ATOM 4713 C CA . HIS B 1 270 ? 15.617 7.344 9.242 1 96.31 270 HIS B CA 1
ATOM 4714 C C . HIS B 1 270 ? 15.023 8.617 9.828 1 96.31 270 HIS B C 1
ATOM 4716 O O . HIS B 1 270 ? 15.648 9.68 9.789 1 96.31 270 HIS B O 1
ATOM 4722 N N . ASP B 1 271 ? 13.773 8.484 10.258 1 96.75 271 ASP B N 1
ATOM 4723 C CA . ASP B 1 271 ? 13.148 9.602 10.961 1 96.75 271 ASP B CA 1
ATOM 4724 C C . ASP B 1 271 ? 13.93 9.961 12.219 1 96.75 271 ASP B C 1
ATOM 4726 O O . ASP B 1 271 ? 14.281 9.086 13.016 1 96.75 271 ASP B O 1
ATOM 4730 N N . VAL B 1 272 ? 14.164 11.219 12.438 1 93.94 272 VAL B N 1
ATOM 4731 C CA . VAL B 1 272 ? 15.016 11.617 13.555 1 93.94 272 VAL B CA 1
ATOM 4732 C C . VAL B 1 272 ? 14.148 11.977 14.758 1 93.94 272 VAL B C 1
ATOM 4734 O O . VAL B 1 272 ? 14.648 12.07 15.883 1 93.94 272 VAL B O 1
ATOM 4737 N N . PHE B 1 273 ? 12.883 12.195 14.523 1 94.69 273 PHE B N 1
ATOM 4738 C CA . PHE B 1 273 ? 12.008 12.656 15.594 1 94.69 273 PHE B CA 1
ATOM 4739 C C . PHE B 1 273 ? 11.344 11.477 16.297 1 94.69 273 PHE B C 1
ATOM 4741 O O . PHE B 1 273 ? 11.078 11.531 17.5 1 94.69 273 PHE B O 1
ATOM 4748 N N . TRP B 1 274 ? 11.07 10.469 15.523 1 94.62 274 TRP B N 1
ATOM 4749 C CA . TRP B 1 274 ? 10.242 9.383 16.047 1 94.62 274 TRP B CA 1
ATOM 4750 C C . TRP B 1 274 ? 10.922 8.031 15.844 1 94.62 274 TRP B C 1
ATOM 4752 O O . TRP B 1 274 ? 11.453 7.754 14.766 1 94.62 274 TRP B O 1
ATOM 4762 N N . ASP B 1 275 ? 10.828 7.203 16.891 1 92.12 275 ASP B N 1
ATOM 4763 C CA . ASP B 1 275 ? 11.445 5.883 16.891 1 92.12 275 ASP B CA 1
ATOM 4764 C C . ASP B 1 275 ? 10.719 4.941 15.922 1 92.12 275 ASP B C 1
ATOM 4766 O O . ASP B 1 275 ? 9.516 4.719 16.062 1 92.12 275 ASP B O 1
ATOM 4770 N N . SER B 1 276 ? 11.484 4.367 14.969 1 91.56 276 SER B N 1
ATOM 4771 C CA . SER B 1 276 ? 10.883 3.527 13.938 1 91.56 276 SER B CA 1
ATOM 4772 C C . SER B 1 276 ? 11.016 2.049 14.289 1 91.56 276 SER B C 1
ATOM 4774 O O . SER B 1 276 ? 10.812 1.185 13.43 1 91.56 276 SER B O 1
ATOM 4776 N N . SER B 1 277 ? 11.344 1.75 15.531 1 91 277 SER B N 1
ATOM 4777 C CA . SER B 1 277 ? 11.398 0.352 15.945 1 91 277 SER B CA 1
ATOM 4778 C C . SER B 1 277 ? 10.008 -0.275 15.961 1 91 277 SER B C 1
ATOM 4780 O O . SER B 1 277 ? 9.008 0.424 16.125 1 91 277 SER B O 1
ATOM 4782 N N . GLU B 1 278 ? 9.977 -1.551 15.82 1 87.75 278 GLU B N 1
ATOM 4783 C CA . GLU B 1 278 ? 8.711 -2.275 15.844 1 87.75 278 GLU B CA 1
ATOM 4784 C C . GLU B 1 278 ? 7.973 -2.061 17.156 1 87.75 278 GLU B C 1
ATOM 4786 O O . GLU B 1 278 ? 6.746 -1.935 17.172 1 87.75 278 GLU B O 1
ATOM 4791 N N . ARG B 1 279 ? 8.727 -2.076 18.203 1 90.62 279 ARG B N 1
ATOM 4792 C CA . ARG B 1 279 ? 8.133 -1.893 19.516 1 90.62 279 ARG B CA 1
ATOM 4793 C C . ARG B 1 279 ? 7.457 -0.529 19.641 1 90.62 279 ARG B C 1
ATOM 4795 O O . ARG B 1 279 ? 6.32 -0.431 20.094 1 90.62 279 ARG B O 1
ATOM 4802 N N . SER B 1 280 ? 8.156 0.519 19.219 1 92.62 280 SER B N 1
ATOM 4803 C CA . SER B 1 280 ? 7.613 1.87 19.312 1 92.62 280 SER B CA 1
ATOM 4804 C C . SER B 1 280 ? 6.391 2.029 18.406 1 92.62 280 SER B C 1
ATOM 4806 O O . SER B 1 280 ? 5.398 2.646 18.812 1 92.62 280 SER B O 1
ATOM 4808 N N . ILE B 1 281 ? 6.465 1.485 17.281 1 94.31 281 ILE B N 1
ATOM 4809 C CA . ILE B 1 281 ? 5.359 1.548 16.344 1 94.31 281 ILE B CA 1
ATOM 4810 C C . ILE B 1 281 ? 4.137 0.844 16.922 1 94.31 281 ILE B C 1
ATOM 4812 O O . ILE B 1 281 ? 3.023 1.373 16.875 1 94.31 281 ILE B O 1
ATOM 4816 N N . ALA B 1 282 ? 4.379 -0.289 17.516 1 93.31 282 ALA B N 1
ATOM 4817 C CA . ALA B 1 282 ? 3.279 -1.04 18.109 1 93.31 282 ALA B CA 1
ATOM 4818 C C . ALA B 1 282 ? 2.656 -0.267 19.266 1 93.31 282 ALA B C 1
ATOM 4820 O O . ALA B 1 282 ? 1.434 -0.257 19.422 1 93.31 282 ALA B O 1
ATOM 4821 N N . GLN B 1 283 ? 3.5 0.344 20.031 1 95.25 283 GLN B N 1
ATOM 4822 C CA . GLN B 1 283 ? 3.01 1.125 21.156 1 95.25 283 GLN B CA 1
ATOM 4823 C C . GLN B 1 283 ? 2.068 2.234 20.688 1 95.25 283 GLN B C 1
ATOM 4825 O O . GLN B 1 283 ? 1.085 2.543 21.375 1 95.25 283 GLN B O 1
ATOM 4830 N N . PHE B 1 284 ? 2.352 2.766 19.625 1 96.94 284 PHE B N 1
ATOM 4831 C CA . PHE B 1 284 ? 1.535 3.846 19.078 1 96.94 284 PHE B CA 1
ATOM 4832 C C . PHE B 1 284 ? 0.294 3.295 18.391 1 96.94 284 PHE B C 1
ATOM 4834 O O . PHE B 1 284 ? -0.83 3.678 18.719 1 96.94 284 PHE B O 1
ATOM 4841 N N . THR B 1 285 ? 0.441 2.338 17.547 1 97.31 285 THR B N 1
ATOM 4842 C CA . THR B 1 285 ? -0.631 1.93 16.656 1 97.31 285 THR B CA 1
ATOM 4843 C C . THR B 1 285 ? -1.612 1.004 17.359 1 97.31 285 THR B C 1
ATOM 4845 O O . THR B 1 285 ? -2.783 0.924 16.984 1 97.31 285 THR B O 1
ATOM 4848 N N . ASP B 1 286 ? -1.219 0.304 18.406 1 96.94 286 ASP B N 1
ATOM 4849 C CA . ASP B 1 286 ? -2.1 -0.617 19.109 1 96.94 286 ASP B CA 1
ATOM 4850 C C . ASP B 1 286 ? -3.283 0.123 19.734 1 96.94 286 ASP B C 1
ATOM 4852 O O . ASP B 1 286 ? -4.379 -0.43 19.844 1 96.94 286 ASP B O 1
ATOM 4856 N N . VAL B 1 287 ? -3.066 1.356 20.078 1 98.31 287 VAL B N 1
ATOM 4857 C CA . VAL B 1 287 ? -4.117 2.139 20.719 1 98.31 287 VAL B CA 1
ATOM 4858 C C . VAL B 1 287 ? -5.262 2.371 19.734 1 98.31 287 VAL B C 1
ATOM 4860 O O . VAL B 1 287 ? -6.434 2.355 20.125 1 98.31 287 VAL B O 1
ATOM 4863 N N . PHE B 1 288 ? -4.934 2.543 18.484 1 98.44 288 PHE B N 1
ATOM 4864 C CA . PHE B 1 288 ? 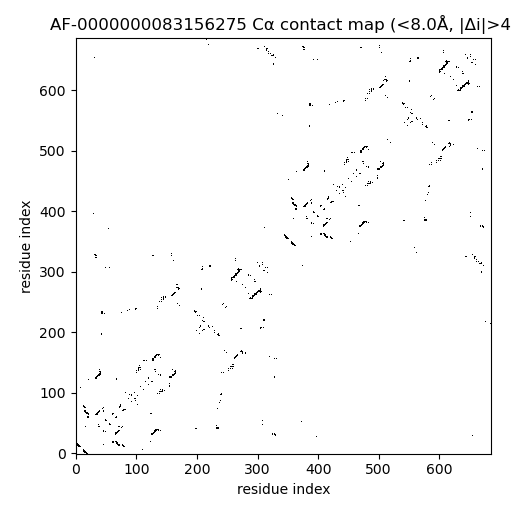-5.949 2.791 17.469 1 98.44 288 PHE B CA 1
ATOM 4865 C C . PHE B 1 288 ? -6.824 1.561 17.266 1 98.44 288 PHE B C 1
ATOM 4867 O O . PHE B 1 288 ? -7.949 1.667 16.781 1 98.44 288 PHE B O 1
ATOM 4874 N N . ARG B 1 289 ? -6.336 0.418 17.625 1 96.44 289 ARG B N 1
ATOM 4875 C CA . ARG B 1 289 ? -7.051 -0.835 17.406 1 96.44 289 ARG B CA 1
ATOM 4876 C C . ARG B 1 289 ? -8.273 -0.931 18.312 1 96.44 289 ARG B C 1
ATOM 4878 O O . ARG B 1 289 ? -9.133 -1.793 18.109 1 96.44 289 ARG B O 1
ATOM 4885 N N . THR B 1 290 ? -8.383 -0.081 19.219 1 97.94 290 THR B N 1
ATOM 4886 C CA . THR B 1 290 ? -9.539 -0.058 20.109 1 97.94 290 THR B CA 1
ATOM 4887 C C . THR B 1 290 ? -10.828 0.097 19.328 1 97.94 290 THR B C 1
ATOM 4889 O O . THR B 1 290 ? -11.797 -0.627 19.562 1 97.94 290 THR B O 1
ATOM 4892 N N . LYS B 1 291 ? -10.836 1.015 18.328 1 98.06 291 LYS B N 1
ATOM 4893 C CA . LYS B 1 291 ? -12.086 1.233 17.609 1 98.06 291 LYS B CA 1
ATOM 4894 C C . LYS B 1 291 ? -11.875 1.142 16.109 1 98.06 291 LYS B C 1
ATOM 4896 O O . LYS B 1 291 ? -12.828 0.911 15.352 1 98.06 291 LYS B O 1
ATOM 4901 N N . SER B 1 292 ? -10.672 1.39 15.648 1 97.56 292 SER B N 1
ATOM 4902 C CA . SER B 1 292 ? -10.391 1.31 14.211 1 97.56 292 SER B CA 1
ATOM 4903 C C . SER B 1 292 ? -10.578 -0.111 13.695 1 97.56 292 SER B C 1
ATOM 4905 O O . SER B 1 292 ? -10.07 -1.066 14.281 1 97.56 292 SER B O 1
ATOM 4907 N N . PRO B 1 293 ? -11.289 -0.244 12.602 1 94.75 293 PRO B N 1
ATOM 4908 C CA . PRO B 1 293 ? -11.523 -1.6 12.102 1 94.75 293 PRO B CA 1
ATOM 4909 C C . PRO B 1 293 ? -10.266 -2.246 11.531 1 94.75 293 PRO B C 1
ATOM 4911 O O . PRO B 1 293 ? -10.203 -3.469 11.391 1 94.75 293 PRO B O 1
ATOM 4914 N N . ARG B 1 294 ? -9.305 -1.398 11.195 1 93.75 294 ARG B N 1
ATOM 4915 C CA . ARG B 1 294 ? -8.039 -1.896 10.656 1 93.75 294 ARG B CA 1
ATOM 4916 C C . ARG B 1 294 ? -6.918 -0.882 10.875 1 93.75 294 ARG B C 1
ATOM 4918 O O . ARG B 1 294 ? -7.09 0.307 10.602 1 93.75 294 ARG B O 1
ATOM 4925 N N . VAL B 1 295 ? -5.871 -1.426 11.375 1 96.75 295 VAL B N 1
ATOM 4926 C CA . VAL B 1 295 ? -4.691 -0.599 11.594 1 96.75 295 VAL B CA 1
ATOM 4927 C C . VAL B 1 295 ? -3.48 -1.232 10.906 1 96.75 295 VAL B C 1
ATOM 4929 O O . VAL B 1 295 ? -3.139 -2.385 11.18 1 96.75 295 VAL B O 1
ATOM 4932 N N . GLU B 1 296 ? -2.945 -0.521 9.984 1 96.44 296 GLU B N 1
ATOM 4933 C CA . GLU B 1 296 ? -1.718 -0.918 9.305 1 96.44 296 GLU B CA 1
ATOM 4934 C C . GLU B 1 296 ? -0.563 0.013 9.656 1 96.44 296 GLU B C 1
ATOM 4936 O O . GLU B 1 296 ? -0.751 1.225 9.781 1 96.44 296 GLU B O 1
ATOM 4941 N N . SER B 1 297 ? 0.562 -0.562 9.875 1 95.69 297 SER B N 1
ATOM 4942 C CA . SER B 1 297 ? 1.748 0.228 10.188 1 95.69 297 SER B CA 1
ATOM 4943 C C . SER B 1 297 ? 2.926 -0.166 9.305 1 95.69 297 SER B C 1
ATOM 4945 O O . SER B 1 297 ? 3.166 -1.354 9.07 1 95.69 297 SER B O 1
ATOM 4947 N N . ILE B 1 298 ? 3.617 0.87 8.828 1 95.12 298 ILE B N 1
ATOM 4948 C CA . ILE B 1 298 ? 4.715 0.679 7.887 1 95.12 298 ILE B CA 1
ATOM 4949 C C . ILE B 1 298 ? 5.926 1.5 8.328 1 95.12 298 ILE B C 1
ATOM 4951 O O . ILE B 1 298 ? 5.777 2.625 8.812 1 95.12 298 ILE B O 1
ATOM 4955 N N . VAL B 1 299 ? 7.043 0.861 8.25 1 96.44 299 VAL B N 1
ATOM 4956 C CA . VAL B 1 299 ? 8.281 1.625 8.234 1 96.44 299 VAL B CA 1
ATOM 4957 C C . VAL B 1 299 ? 8.781 1.771 6.797 1 96.44 299 VAL B C 1
ATOM 4959 O O . VAL B 1 299 ? 9.102 0.777 6.141 1 96.44 299 VAL B O 1
ATOM 4962 N N . VAL B 1 300 ? 8.75 2.959 6.27 1 97.81 300 VAL B N 1
ATOM 4963 C CA . VAL B 1 300 ? 9.289 3.174 4.934 1 97.81 300 VAL B CA 1
ATOM 4964 C C . VAL B 1 300 ? 10.812 3.172 4.984 1 97.81 300 VAL B C 1
ATOM 4966 O O . VAL B 1 300 ? 11.422 4.129 5.469 1 97.81 300 VAL B O 1
ATOM 4969 N N . ARG B 1 301 ? 11.383 2.139 4.434 1 95.56 301 ARG B N 1
ATOM 4970 C CA . ARG B 1 301 ? 12.828 1.94 4.516 1 95.56 301 ARG B CA 1
ATOM 4971 C C . ARG B 1 301 ? 13.57 3.02 3.736 1 95.56 301 ARG B C 1
ATOM 4973 O O . ARG B 1 301 ? 13.141 3.42 2.652 1 95.56 301 ARG B O 1
ATOM 4980 N N . MET B 1 302 ? 14.672 3.449 4.363 1 97 302 MET B N 1
ATOM 4981 C CA . MET B 1 302 ? 15.578 4.402 3.723 1 97 302 MET B CA 1
ATOM 4982 C C . MET B 1 302 ? 14.852 5.707 3.4 1 97 302 MET B C 1
ATOM 4984 O O . MET B 1 302 ? 15.023 6.266 2.316 1 97 302 MET B O 1
ATOM 4988 N N . ALA B 1 303 ? 13.969 6.102 4.293 1 98.25 303 ALA B N 1
ATOM 4989 C CA . ALA B 1 303 ? 13.25 7.363 4.137 1 98.25 303 ALA B CA 1
ATOM 4990 C C . ALA B 1 303 ? 13.445 8.258 5.355 1 98.25 303 ALA B C 1
ATOM 4992 O O . ALA B 1 303 ? 13.531 7.77 6.484 1 98.25 303 ALA B O 1
ATOM 4993 N N . PRO B 1 304 ? 13.508 9.57 5.164 1 98.38 304 PRO B N 1
ATOM 4994 C CA . PRO B 1 304 ? 13.602 10.531 6.266 1 98.38 304 PRO B CA 1
ATOM 4995 C C . PRO B 1 304 ? 12.242 10.883 6.855 1 98.38 304 PRO B C 1
ATOM 4997 O O . PRO B 1 304 ? 11.25 10.211 6.57 1 98.38 304 PRO B O 1
ATOM 5000 N N . HIS B 1 305 ? 12.219 11.875 7.711 1 98.31 305 HIS B N 1
ATOM 5001 C CA . HIS B 1 305 ? 10.984 12.367 8.312 1 98.31 305 HIS B CA 1
ATOM 5002 C C . HIS B 1 305 ? 9.992 12.805 7.242 1 98.31 305 HIS B C 1
ATOM 5004 O O . HIS B 1 305 ? 8.812 12.453 7.305 1 98.31 305 HIS B O 1
ATOM 5010 N N . CYS B 1 306 ? 10.461 13.586 6.305 1 98.81 306 CYS B N 1
ATOM 5011 C CA . CYS B 1 306 ? 9.633 14.016 5.18 1 98.81 306 CYS B CA 1
ATOM 5012 C C . CYS B 1 306 ? 9.703 13.016 4.035 1 98.81 306 CYS B C 1
ATOM 5014 O O . CYS B 1 306 ? 10.391 13.242 3.039 1 98.81 306 CYS B O 1
ATOM 5016 N N . ILE B 1 307 ? 8.945 11.984 4.121 1 98.75 307 ILE B N 1
ATOM 5017 C CA . ILE B 1 307 ? 8.969 10.875 3.172 1 98.75 307 ILE B CA 1
ATOM 5018 C C . ILE B 1 307 ? 8.602 11.375 1.778 1 98.75 307 ILE B C 1
ATOM 5020 O O . ILE B 1 307 ? 9.234 11 0.79 1 98.75 307 ILE B O 1
ATOM 5024 N N . GLU B 1 308 ? 7.621 12.258 1.662 1 98.44 308 GLU B N 1
ATOM 5025 C CA . GLU B 1 308 ? 7.109 12.766 0.394 1 98.44 308 GLU B CA 1
ATOM 5026 C C . GLU B 1 308 ? 8.203 13.477 -0.402 1 98.44 308 GLU B C 1
ATOM 5028 O O . GLU B 1 308 ? 8.156 13.508 -1.634 1 98.44 308 GLU B O 1
ATOM 5033 N N . MET B 1 309 ? 9.227 13.938 0.316 1 98.06 309 MET B N 1
ATOM 5034 C CA . MET B 1 309 ? 10.305 14.695 -0.323 1 98.06 309 MET B CA 1
ATOM 5035 C C . MET B 1 309 ? 11.453 13.773 -0.722 1 98.06 309 MET B C 1
ATOM 5037 O O . MET B 1 309 ? 12.383 14.203 -1.401 1 98.06 309 MET B O 1
ATOM 5041 N N . SER B 1 310 ? 11.398 12.586 -0.345 1 98.25 310 SER B N 1
ATOM 5042 C CA . SER B 1 310 ? 12.539 11.68 -0.49 1 98.25 310 SER B CA 1
ATOM 5043 C C . SER B 1 310 ? 12.414 10.836 -1.751 1 98.25 310 SER B C 1
ATOM 5045 O O . SER B 1 310 ? 11.422 10.922 -2.471 1 98.25 310 SER B O 1
ATOM 5047 N N . LEU B 1 311 ? 13.438 10 -1.972 1 97.56 311 LEU B N 1
ATOM 5048 C CA . LEU B 1 311 ? 13.453 9.07 -3.092 1 97.56 311 LEU B CA 1
ATOM 5049 C C . LEU B 1 311 ? 12.391 7.992 -2.916 1 97.56 311 LEU B C 1
ATOM 5051 O O . LEU B 1 311 ? 12.031 7.305 -3.875 1 97.56 311 LEU B O 1
ATOM 5055 N N . GLN B 1 312 ? 11.836 7.898 -1.723 1 98.06 312 GLN B N 1
ATOM 5056 C CA . GLN B 1 312 ? 10.781 6.938 -1.424 1 98.06 312 GLN B CA 1
ATOM 5057 C C . GLN B 1 312 ? 9.398 7.578 -1.559 1 98.06 312 GLN B C 1
ATOM 5059 O O . GLN B 1 312 ? 8.383 6.934 -1.3 1 98.06 312 GLN B O 1
ATOM 5064 N N . GLY B 1 313 ? 9.367 8.867 -1.939 1 97.81 313 GLY B N 1
ATOM 5065 C CA . GLY B 1 313 ? 8.125 9.617 -1.966 1 97.81 313 GLY B CA 1
ATOM 5066 C C . GLY B 1 313 ? 7.082 9.008 -2.881 1 97.81 313 GLY B C 1
ATOM 5067 O O . GLY B 1 313 ? 5.918 8.859 -2.494 1 97.81 313 GLY B O 1
ATOM 5068 N N . LYS B 1 314 ? 7.488 8.688 -4.09 1 95.69 314 LYS B N 1
ATOM 5069 C CA . LYS B 1 314 ? 6.555 8.117 -5.055 1 95.69 314 LYS B CA 1
ATOM 5070 C C . LYS B 1 314 ? 5.961 6.809 -4.543 1 95.69 314 LYS B C 1
ATOM 5072 O O . LYS B 1 314 ? 4.746 6.598 -4.621 1 95.69 314 LYS B O 1
ATOM 5077 N N . ALA B 1 315 ? 6.828 5.926 -4.035 1 97.56 315 ALA B N 1
ATOM 5078 C CA . ALA B 1 315 ? 6.363 4.656 -3.48 1 97.56 315 ALA B CA 1
ATOM 5079 C C . ALA B 1 315 ? 5.371 4.879 -2.346 1 97.56 315 ALA B C 1
ATOM 5081 O O . ALA B 1 315 ? 4.309 4.254 -2.309 1 97.56 315 ALA B O 1
ATOM 5082 N N . TRP B 1 316 ? 5.707 5.77 -1.472 1 98.25 316 TRP B N 1
ATOM 5083 C CA . TRP B 1 316 ? 4.867 6.07 -0.319 1 98.25 316 TRP B CA 1
ATOM 5084 C C . TRP B 1 316 ? 3.506 6.598 -0.762 1 98.25 316 TRP B C 1
ATOM 5086 O O . TRP B 1 316 ? 2.467 6.121 -0.295 1 98.25 316 TRP B O 1
ATOM 5096 N N . LEU B 1 317 ? 3.506 7.484 -1.716 1 98.44 317 LEU B N 1
ATOM 5097 C CA . LEU B 1 317 ? 2.256 8.102 -2.15 1 98.44 317 LEU B CA 1
ATOM 5098 C C . LEU B 1 317 ? 1.393 7.102 -2.912 1 98.44 317 LEU B C 1
ATOM 5100 O O . LEU B 1 317 ? 0.164 7.137 -2.812 1 98.44 317 LEU B O 1
ATOM 5104 N N . LEU B 1 318 ? 2.016 6.203 -3.652 1 97.75 318 LEU B N 1
ATOM 5105 C CA . LEU B 1 318 ? 1.259 5.152 -4.324 1 97.75 318 LEU B CA 1
ATOM 5106 C C . LEU B 1 318 ? 0.56 4.25 -3.309 1 97.75 318 LEU B C 1
ATOM 5108 O O . LEU B 1 318 ? -0.609 3.902 -3.482 1 97.75 318 LEU B O 1
ATOM 5112 N N . ARG B 1 319 ? 1.25 3.916 -2.277 1 98.31 319 ARG B N 1
ATOM 5113 C CA . ARG B 1 319 ? 0.679 3.078 -1.229 1 98.31 319 ARG B CA 1
ATOM 5114 C C . ARG B 1 319 ? -0.459 3.797 -0.513 1 98.31 319 ARG B C 1
ATOM 5116 O O . ARG B 1 319 ? -1.491 3.193 -0.213 1 98.31 319 ARG B O 1
ATOM 5123 N N . CYS B 1 320 ? -0.297 5.102 -0.32 1 98.75 320 CYS B N 1
ATOM 5124 C CA . CYS B 1 320 ? -1.346 5.902 0.299 1 98.75 320 CYS B CA 1
ATOM 5125 C C . CYS B 1 320 ? -2.596 5.93 -0.57 1 98.75 320 CYS B C 1
ATOM 5127 O O . CYS B 1 320 ? -3.709 5.758 -0.07 1 98.75 320 CYS B O 1
ATOM 5129 N N . LEU B 1 321 ? -2.369 6.117 -1.84 1 98.69 321 LEU B N 1
ATOM 5130 C CA . LEU B 1 321 ? -3.508 6.23 -2.744 1 98.69 321 LEU B CA 1
ATOM 5131 C C . LEU B 1 321 ? -4.195 4.883 -2.92 1 98.69 321 LEU B C 1
ATOM 5133 O O . LEU B 1 321 ? -5.422 4.816 -3.033 1 98.69 321 LEU B O 1
ATOM 5137 N N . GLY B 1 322 ? -3.41 3.791 -2.941 1 98.44 322 GLY B N 1
ATOM 5138 C CA . GLY B 1 322 ? -4.02 2.471 -2.936 1 98.44 322 GLY B CA 1
ATOM 5139 C C . GLY B 1 322 ? -4.887 2.221 -1.717 1 98.44 322 GLY B C 1
ATOM 5140 O O . GLY B 1 322 ? -5.996 1.692 -1.834 1 98.44 322 GLY B O 1
ATOM 5141 N N . PHE B 1 323 ? -4.391 2.57 -0.534 1 98.75 323 PHE B N 1
ATOM 5142 C CA . PHE B 1 323 ? -5.137 2.453 0.713 1 98.75 323 PHE B CA 1
ATOM 5143 C C . PHE B 1 323 ? -6.422 3.271 0.654 1 98.75 323 PHE B C 1
ATOM 5145 O O . PHE B 1 323 ? -7.477 2.814 1.095 1 98.75 323 PHE B O 1
ATOM 5152 N N . ALA B 1 324 ? -6.312 4.508 0.082 1 98.81 324 ALA B N 1
ATOM 5153 C CA . ALA B 1 324 ? -7.461 5.406 -0.017 1 98.81 324 ALA B CA 1
ATOM 5154 C C . ALA B 1 324 ? -8.57 4.785 -0.866 1 98.81 324 ALA B C 1
ATOM 5156 O O . ALA B 1 324 ? -9.742 4.805 -0.478 1 98.81 324 ALA B O 1
ATOM 5157 N N . VAL B 1 325 ? -8.195 4.258 -1.994 1 98.31 325 VAL B N 1
ATOM 5158 C CA . VAL B 1 325 ? -9.164 3.633 -2.893 1 98.31 325 VAL B CA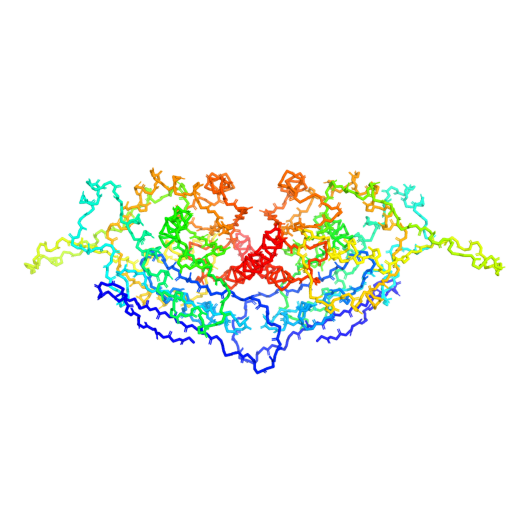 1
ATOM 5159 C C . VAL B 1 325 ? -9.797 2.426 -2.209 1 98.31 325 VAL B C 1
ATOM 5161 O O . VAL B 1 325 ? -11.016 2.232 -2.279 1 98.31 325 VAL B O 1
ATOM 5164 N N . GLU B 1 326 ? -8.992 1.654 -1.524 1 98.44 326 GLU B N 1
ATOM 5165 C CA . GLU B 1 326 ? -9.492 0.473 -0.826 1 98.44 326 GLU B CA 1
ATOM 5166 C C . GLU B 1 326 ? -10.531 0.85 0.224 1 98.44 326 GLU B C 1
ATOM 5168 O O . GLU B 1 326 ? -11.594 0.22 0.314 1 98.44 326 GLU B O 1
ATOM 5173 N N . CYS B 1 327 ? -10.203 1.86 1.038 1 98.44 327 CYS B N 1
ATOM 5174 C CA . CYS B 1 327 ? -11.102 2.293 2.104 1 98.44 327 CYS B CA 1
ATOM 5175 C C . CYS B 1 327 ? -12.438 2.762 1.533 1 98.44 327 CYS B C 1
ATOM 5177 O O . CYS B 1 327 ? -13.492 2.443 2.078 1 98.44 327 CYS B O 1
ATOM 5179 N N . THR B 1 328 ? -12.367 3.516 0.469 1 98.12 328 THR B N 1
ATOM 5180 C CA . THR B 1 328 ? -13.57 4.062 -0.151 1 98.12 328 THR B CA 1
ATOM 5181 C C . THR B 1 328 ? -14.453 2.945 -0.688 1 98.12 328 THR B C 1
ATOM 5183 O O . THR B 1 328 ? -15.664 2.941 -0.453 1 98.12 328 THR B O 1
ATOM 5186 N N . MET B 1 329 ? -13.836 1.989 -1.389 1 97.38 329 MET B N 1
ATOM 5187 C CA . MET B 1 329 ? -14.602 0.866 -1.928 1 97.38 329 MET B CA 1
ATOM 5188 C C . MET B 1 329 ? -15.188 0.02 -0.804 1 97.38 329 MET B C 1
ATOM 5190 O O . MET B 1 329 ? -16.359 -0.379 -0.87 1 97.38 329 MET B O 1
ATOM 5194 N N . ALA B 1 330 ? -14.43 -0.241 0.224 1 97.25 330 ALA B N 1
ATOM 5195 C CA . ALA B 1 330 ? -14.914 -1.034 1.353 1 97.25 330 ALA B CA 1
ATOM 5196 C C . ALA B 1 330 ? -16.109 -0.361 2.029 1 97.25 330 ALA B C 1
ATOM 5198 O O . ALA B 1 330 ? -17.094 -1.021 2.357 1 97.25 330 ALA B O 1
ATOM 5199 N N . GLN B 1 331 ? -15.953 0.923 2.273 1 95.81 331 GLN B N 1
ATOM 5200 C CA . GLN B 1 331 ? -17.047 1.656 2.906 1 95.81 331 GLN B CA 1
ATOM 5201 C C . GLN B 1 331 ? -18.312 1.567 2.076 1 95.81 331 GLN B C 1
ATOM 5203 O O . GLN B 1 331 ? -19.406 1.365 2.619 1 95.81 331 GLN B O 1
ATOM 5208 N N . LYS B 1 332 ? -18.219 1.727 0.779 1 95 332 LYS B N 1
ATOM 5209 C CA . LYS B 1 332 ? -19.375 1.634 -0.107 1 95 332 LYS B CA 1
ATOM 5210 C C . LYS B 1 332 ? -20.031 0.257 -0.019 1 95 332 LYS B C 1
ATOM 5212 O O . LYS B 1 332 ? -21.25 0.149 0.114 1 95 332 LYS B O 1
ATOM 5217 N N . LEU B 1 333 ? -19.203 -0.788 -0.05 1 94.81 333 LEU B N 1
ATOM 5218 C CA . LEU B 1 333 ? -19.719 -2.154 -0.023 1 94.81 333 LEU B CA 1
ATOM 5219 C C . LEU B 1 333 ? -20.375 -2.467 1.321 1 94.81 333 LEU B C 1
ATOM 5221 O O . LEU B 1 333 ? -21.391 -3.162 1.377 1 94.81 333 LEU B O 1
ATOM 5225 N N . GLU B 1 334 ? -19.797 -1.955 2.385 1 92.88 334 GLU B N 1
ATOM 5226 C CA . GLU B 1 334 ? -20.344 -2.172 3.721 1 92.88 334 GLU B CA 1
ATOM 5227 C C . GLU B 1 334 ? -21.688 -1.468 3.887 1 92.88 334 GLU B C 1
ATOM 5229 O O . GLU B 1 334 ? -22.578 -1.978 4.566 1 92.88 334 GLU B O 1
ATOM 5234 N N . GLN B 1 335 ? -21.828 -0.311 3.312 1 89.31 335 GLN B N 1
ATOM 5235 C CA . GLN B 1 335 ? -23.078 0.426 3.363 1 89.31 335 GLN B CA 1
ATOM 5236 C C . GLN B 1 335 ? -24.188 -0.306 2.6 1 89.31 335 GLN B C 1
ATOM 5238 O O . GLN B 1 335 ? -25.359 -0.225 2.961 1 89.31 335 GLN B O 1
ATOM 5243 N N . GLU B 1 336 ? -23.781 -0.98 1.573 1 85.38 336 GLU B N 1
ATOM 5244 C CA . GLU B 1 336 ? -24.75 -1.729 0.776 1 85.38 336 GLU B CA 1
ATOM 5245 C C . GLU B 1 336 ? -25.266 -2.953 1.533 1 85.38 336 GLU B C 1
ATOM 5247 O O . GLU B 1 336 ? -26.422 -3.348 1.38 1 85.38 336 GLU B O 1
ATOM 5252 N N . THR B 1 337 ? -24.438 -3.557 2.305 1 80.69 337 THR B N 1
ATOM 5253 C CA . THR B 1 337 ? -24.828 -4.723 3.084 1 80.69 337 THR B CA 1
ATOM 5254 C C . THR B 1 337 ? -25.688 -4.305 4.281 1 80.69 337 THR B C 1
ATOM 5256 O O . THR B 1 337 ? -26.625 -5 4.648 1 80.69 337 THR B O 1
ATOM 5259 N N . GLY B 1 338 ? -25.234 -3.227 5.023 1 65.12 338 GLY B N 1
ATOM 5260 C CA . GLY B 1 338 ? -26.016 -2.748 6.152 1 65.12 338 GLY B CA 1
ATOM 5261 C C . GLY B 1 338 ? -27.406 -2.275 5.762 1 65.12 338 GLY B C 1
ATOM 5262 O O . GLY B 1 338 ? -28.359 -2.436 6.523 1 65.12 338 GLY B O 1
ATOM 5263 N N . LYS B 1 339 ? -27.438 -1.679 4.629 1 52.75 339 LYS B N 1
ATOM 5264 C CA . LYS B 1 339 ? -28.75 -1.259 4.121 1 52.75 339 LYS B CA 1
ATOM 5265 C C . LYS B 1 339 ? -29.609 -2.463 3.773 1 52.75 339 LYS B C 1
ATOM 5267 O O . LYS B 1 339 ? -30.828 -2.436 3.969 1 52.75 339 LYS B O 1
ATOM 5272 N N . SER B 1 340 ? -28.938 -3.422 3.201 1 44.09 340 SER B N 1
ATOM 5273 C CA . SER B 1 340 ? -29.719 -4.598 2.809 1 44.09 340 SER B CA 1
ATOM 5274 C C . SER B 1 340 ? -30.281 -5.324 4.027 1 44.09 340 SER B C 1
ATOM 5276 O O . SER B 1 340 ? -31.359 -5.91 3.961 1 44.09 340 SER B O 1
ATOM 5278 N N . SER B 1 341 ? -29.5 -5.188 5.105 1 40.56 341 SER B N 1
ATOM 5279 C CA . SER B 1 341 ? -30 -5.84 6.312 1 40.56 341 SER B CA 1
ATOM 5280 C C . SER B 1 341 ? -31.141 -5.051 6.934 1 40.56 341 SER B C 1
ATOM 5282 O O . SER B 1 341 ? -31.875 -5.566 7.785 1 40.56 341 SER B O 1
ATOM 5284 N N . MET B 1 342 ? -31.219 -3.84 6.707 1 33.66 342 MET B N 1
ATOM 5285 C CA . MET B 1 342 ? -32.281 -3.021 7.266 1 33.66 342 MET B CA 1
ATOM 5286 C C . MET B 1 342 ? -33.531 -3.037 6.359 1 33.66 342 MET B C 1
ATOM 5288 O O . MET B 1 342 ? -34.562 -2.484 6.711 1 33.66 342 MET B O 1
ATOM 5292 N N . GLN B 1 343 ? -33.469 -3.469 5.188 1 31.78 343 GLN B N 1
ATOM 5293 C CA . GLN B 1 343 ? -34.688 -3.656 4.422 1 31.78 343 GLN B CA 1
ATOM 5294 C C . GLN B 1 343 ? -35.219 -5.086 4.551 1 31.78 343 GLN B C 1
ATOM 5296 O O . GLN B 1 343 ? -34.438 -6.039 4.504 1 31.78 343 GLN B O 1
#

Solvent-accessible surface area (backbone atoms only — not comparable to full-atom values): 35586 Å² total; per-residue (Å²): 117,45,75,50,78,40,82,42,86,92,81,35,39,40,19,30,37,38,32,67,49,75,74,68,84,63,83,62,87,86,62,63,35,28,33,35,38,33,34,45,29,75,33,38,32,32,52,67,49,51,70,44,82,80,30,23,56,57,56,52,20,50,75,68,61,33,29,39,35,23,34,13,54,56,57,23,82,75,11,44,54,45,64,54,80,84,61,47,62,68,56,33,48,74,68,74,45,47,49,45,54,51,34,5,46,43,36,46,73,47,50,50,29,50,49,36,71,63,44,29,71,78,56,63,33,69,23,31,26,43,41,18,28,26,58,20,24,55,19,46,42,36,15,44,18,49,54,56,70,41,88,71,78,72,53,56,72,37,29,37,34,34,27,44,64,74,69,54,68,45,53,82,76,47,84,62,86,70,78,77,72,78,57,89,75,70,81,81,70,77,85,71,78,78,55,54,46,70,73,54,60,66,59,42,33,40,56,37,47,44,37,80,48,53,94,83,44,52,77,37,42,57,88,66,53,70,77,45,43,70,80,50,58,33,66,25,50,48,48,51,54,49,28,71,67,57,53,41,74,75,47,50,65,76,28,34,36,41,22,55,43,34,34,44,37,35,31,17,58,56,24,66,48,37,60,62,46,69,66,50,45,45,66,44,52,54,43,28,52,68,42,16,82,38,75,41,74,43,67,43,59,65,14,21,40,42,34,52,66,24,70,39,13,55,22,51,49,36,31,50,50,12,50,40,34,35,31,29,42,32,50,54,47,51,52,54,28,54,50,53,69,73,98,116,46,76,50,77,43,82,41,88,90,79,36,38,42,19,30,36,38,35,66,47,77,76,69,83,65,82,64,85,85,63,62,34,30,33,36,38,35,33,44,30,76,33,40,29,34,53,67,50,51,70,45,83,79,30,23,57,57,54,53,20,50,75,68,61,33,29,36,34,24,34,13,54,55,58,23,82,76,12,42,53,46,62,54,80,82,60,48,64,68,58,32,48,75,69,73,47,47,48,44,53,51,34,5,46,43,37,45,74,46,49,49,31,50,49,36,71,64,44,30,71,78,56,63,33,69,23,33,25,43,40,18,31,25,59,22,22,55,20,46,41,34,17,43,17,48,54,54,70,40,89,70,79,72,53,55,70,36,29,37,33,34,28,42,66,73,68,54,68,45,54,82,75,47,85,60,87,69,80,76,74,74,68,90,74,69,78,80,70,74,84,72,75,78,56,53,48,70,72,55,60,65,59,41,32,40,55,38,49,45,37,82,47,54,96,81,44,49,75,37,42,55,88,65,52,69,76,45,42,69,80,48,59,33,66,26,50,48,46,52,55,50,27,72,68,56,52,41,75,76,47,50,65,73,28,34,36,42,23,54,43,34,34,43,35,36,32,18,58,57,25,65,48,37,61,62,47,69,67,51,45,46,65,45,51,56,42,29,52,69,43,15,82,39,75,39,74,45,66,43,60,66,16,21,39,42,36,55,66,23,70,37,13,55,21,52,52,33,32,51,51,12,52,40,34,35,30,28,41,32,51,54,46,50,51,54,28,56,50,52,68,72,98

InterPro domains:
  IPR000073 Alpha/beta hydrolase fold-1 [PF12697] (36-306)
  IPR029058 Alpha/Beta hydrolase fold [G3DSA:3.40.50.1820] (28-311)
  IPR029058 Alpha/Beta hydrolase fold [SSF53474] (8-309)

Radius of gyration: 26.62 Å; Cα contacts (8 Å, |Δi|>4): 1400; chains: 2; bounding box: 70×97×57 Å

pLDDT: mean 90.19, std 17.06, range [28.59, 99.0]

Foldseek 3Di:
DDKDWFAWPPRWIKIWDKDQADPPPPPPDPAAAAEEEEAEAFQFFNCLQPVDCLLHLNVVCRVVRHIYIYIGQAVGDRTPHPPPLPQDQVNQVVVVHARLLRSLCCCQPMVVLRCCVVCVVVNVHQFYEYEYAALRLSSVLNNLLVCLVDPDHSGHYLEYEYELAFQDWPVVVDPPAPPPPPDPPDDPPDPPDPQWDWHDLVVCCCQFFVPPPDPPADRFADPCLSVCSVVRGHIGGPRSVCCRNPVCNVPSLVSLLSRAHEYEYEYEPAHNTADPDPVRQCVGQVSNVNHYPYYHYYHHYSGYSSNSRGPCNVVVSVVVSVVSSVSSNVVVVVVVVVVVVVD/DDKDWFAWPPRWIKIWDKDQADPPPPPPDPAAAAEEEEAEAFQFFNCLQPVDCLLHLNVVCRVVRHIYIYIGQAVGDRTPHPPPLPQDQVNQVVVVHARLLRSLCCCQPMVVLRCCVVCVVVNVHQFYEYEYAALRLSSVLNNLLVCLVDPDHSGHYLEYEYELAFQDWPVVVDDPQPPPPDDPPDDPPDPPDDQWDWHDLVRCCCQFFVPPPDPPADRFADPCLSVCSVVRGHIGGPRSVCCRNPVCNVPSLVSLLSRAHEYEYEYEPARNTADPDPVRQCVGQVSNVNHYPYYHYYHHYSGYSSRSRGPCNVVVSVVVSVVSSVSSNVVVVVVVVVVVVVD

Nearest PDB structures (foldseek):
  1k8q-assembly2_B  TM=5.933E-01  e=3.285E-10  Canis lupus familiaris
  3llc-assembly1_A  TM=6.050E-01  e=9.770E-10  Allorhizobium ampelinum S4
  8w2d-assembly2_B  TM=6.205E-01  e=4.433E-08  Paraburkholderia acidicola
  4kry-assembly1_B  TM=5.877E-01  e=6.773E-08  Escherichia coli K-12
  3ga7-assembly1_A  TM=5.926E-01  e=1.318E-07  Salmonella enterica subsp. enterica serovar Typhimurium str. LT2

Organism: NCBI:txid41062

Secondary structure (DSSP, 8-state):
-EEEEEE-TTS-EEEEEEE-----SS-------EEEEEE--TT--GGGGBSSGGGBHHHHHHHHT--EEEE--TTSTTSPPSS-TTS-HHHHHHTT--HHHHHHHHIIIIIHHHHHHHHHHHHT-SEEEEEEETHHHHHHHHHHHHHHH-SS-SS-EEEEEEES--SSBSGGGS---------------------EEPPPHHHHHHHHH--SPPTTS---S-TTGGGGHHHH---EEHHHHHIIIIIHHHHHHHHHTT--S-EEEEEETT-SSB--SHHHHHHHHHHHTTT-S-EEEEEETT--S-GGGSTTHHHHHHHHHHHHHHHHHHHHHHHHHHHHHH-/-EEEEEE-TTS-EEEEEEE-----SS-------EEEEEE--TT--GGGGBSSGGGBHHHHHHHHT--EEEE--TTSTTSPPSS-TTS-HHHHHHTT--HHHHHHHHIIIIIHHHHHHHHHHHHT-SEEEEEEETHHHHHHHHHHHHHHH-SS-SS-EEEEEEES--SSBSGGGS--------S---S--------EEPPPHHHHHHHHH--SPPTTS---S-TTGGGGHHHH---EEHHHHHIIIIIHHHHHHHHHTT--S-EEEEEETT-SSB--SHHHHHHHHHHHTTT-S-EEEEEETT--S-GGGSTTHHHHHHHHHHHHHHHHHHHHHHHHHHHHHH-

Sequence (686 aa):
MHQFSLGLEGGRKLTGRLSIPNKPQISVSSLPLPLVICIHGGSYDSEYFDIDPQHSIFVLGELLQIPIVAIDRPGYGGSTAYPDPKIRNEDLDRQGTTFAQEQGKYLHSIVLPALWKEFGPKSSASSMIILAHSIGGMMAVVAAASFTDANTKKYPLSGMVISGIGCKSHMHESPGPKNGDHGNKNGQQGDGEKTHIFFDPTVKDTLMINFPPKADQALLIDSKVPSYTEALNKPVPLGELQDVRTTWQTYWRSYAERVSVPLLYAVGGHDVFWDSSERSIAQFTDVFRTKSPRVESIVVRMAPHCIEMSLQGKAWLLRCLGFAVECTMAQKLEQETGKSSMQMHQFSLGLEGGRKLTGRLSIPNKPQISVSSLPLPLVICIHGGSYDSEYFDIDPQHSIFVLGELLQIPIVAIDRPGYGGSTAYPDPKIRNEDLDRQGTTFAQEQGKYLHSIVLPALWKEFGPKSSASSMIILAHSIGGMMAVVAAASFTDANTKKYPLSGMVISGIGCKSHMHESPGPKNGDHGNKNGQQGDGEKTHIFFDPTVKDTLMINFPPKADQALLIDSKVPSYTEALNKPVPLGELQDVRTTWQTYWRSYAERVSVPLLYAVGGHDVFWDSSERSIAQFTDVFRTKSPRVESIVVRMAPHCIEMSLQGKAWLLRCLGFAVECTMAQKLEQETGKSSMQ